Protein 2OKR (pdb70)

Foldseek 3Di:
DDADWDWDADPNRIDIGHPQWADWAFPAADPQFTWTWTQRNVVRATKIKTKGQQQQPDPQSLQLLLQVLLVQLQDDDQAAKHWQAKDDPDPDLVPDGMIITMTGQAAAFQVVVLVPDQDDLVLLLLLLLSVLLSLQQQCLLVHAQQFDDRRQWHAHPVSRIHGHDRDSPCVRCLLFALCVQVVQADDDSLRVLSSSLQRSVCSQPVDRQQPADHSVRSNVSLCQAQWADDPVLLVRGPDPVVSVVSVPDDTHHHDQQCVVRPPGDVLSSVLSNQSSHNRSVRRQHSVRSSVRPSNVVPRDPVPSDYGDHRDPVCVPDDDDSSVSSVSSVVSNVVRDGDD/DDDDDPVPDDDPVVVVVVVVVVVD/DADWDWDADDPGIDIGHPQWADWAFDAADQQFTWTWTQRNVQRATKIKTKGQCQQPDPQSLLLLLQVLLVQLQDDDQQAKHWQAKDDPDPDLVPDGMIITMTGPAAAFQVVDLVPDQDDLVLLLLLLLSVLLSLQQCVLLVHAQQDDDRRQWHAHPVSGIHGHDRPSPCVLQFALCVLVVQDDDDSLSVLSSSLQRSVCSQPVDRQQPADHSVRSNVSLCQAQWQDDPVQLVRRPDPVVSVVSVVDDTHHHDDQCVVRPPTDVQSSVLSNQSSHNRSVRRQHSVRSLVRPSNVVPRDPVPSDYGDHRDPVCVPDDDDSSVSSVSSVVSNVVRDGDDSPD/DDDDDLVPDDDDVSCVVVVVVVVD

Nearest PDB structures (foldseek):
  6tca-assembly3_E  TM=8.199E-01  e=8.650E-02  Homo sapiens
  6tca-assembly3_E  TM=7.832E-01  e=1.035E-01  Homo sapiens
  2okr-assembly2_D  TM=1.003E+00  e=6.730E-66  Homo sapiens
  5etf-assembly1_A  TM=9.874E-01  e=2.891E-59  Homo sapiens
  3p4k-assembly1_A  TM=9.868E-01  e=5.551E-59  Mus musculus

InterPro domains:
  IPR000719 Protein kinase domain [PF00069] (24-308)
  IPR000719 Protein kinase domain [PS50011] (24-308)
  IPR000719 Protein kinase domain [SM00220] (24-308)
  IPR003527 Mitogen-activated protein (MAP) kinase, conserved site [PS01351] (59-162)
  IPR008352 Mitogen-activated protein (MAP) kinase HOG-like [PR01773] (12-21)
  IPR008352 Mitogen-activated protein (MAP) kinase HOG-like [PR01773] (193-203)
  IPR008352 Mitogen-activated protein (MAP) kinase HOG-like [PR01773] (270-283)
  IPR008352 Mitogen-activated protein (MAP) kinase HOG-like [PR01773] (286-294)
  IPR008352 Mitogen-activated protein (MAP) kinase HOG-like [PR01773] (307-317)
  IPR011009 Protein kinase-like domain superfamily [SSF56112] (9-349)
  IPR017441 Protein kinase, ATP binding site [PS00107] (30-54)
  IPR038784 Mitogen-activated protein kinase 14 [cd07877] (6-350)
  IPR050117 Mitogen-activated protein (MAP) kinase [PTHR24055] (22-313)

Solvent-accessible surface area: 33271 Å² total; per-residue (Å²): 156,110,67,86,31,67,167,51,104,36,120,168,49,71,5,41,1,2,94,49,0,63,124,17,60,58,80,38,64,70,68,55,7,28,34,0,4,4,89,0,73,161,65,46,58,126,0,14,0,49,16,8,53,55,3,27,39,15,68,121,47,0,39,84,7,12,16,13,2,42,9,23,39,38,5,127,20,55,2,2,11,24,9,27,16,8,15,14,25,15,179,30,63,144,92,0,86,36,2,2,6,0,27,53,46,13,39,23,45,0,44,79,0,60,158,52,38,193,16,67,53,78,5,2,16,0,0,0,0,2,0,0,6,0,0,43,12,0,14,46,3,102,2,19,0,51,35,2,43,5,47,8,0,5,0,33,88,32,1,40,1,39,0,38,94,15,14,29,65,112,79,53,69,67,15,84,1,0,4,19,11,4,102,5,39,100,72,45,59,7,6,1,0,1,6,0,0,1,0,0,0,29,22,44,39,63,154,41,34,4,69,3,108,27,26,8,47,0,0,74,45,0,0,131,10,15,3,27,17,41,44,103,13,31,182,62,2,97,30,86,4,1,72,30,4,7,109,53,31,121,149,46,93,112,93,87,3,63,103,49,9,140,82,29,44,102,76,0,11,42,0,0,65,82,0,2,43,18,11,9,92,117,7,22,59,2,53,106,0,1,66,22,62,4,0,74,122,17,59,30,96,139,31,8,64,93,16,109,124,20,86,67,70,6,46,105,119,140,30,119,47,102,76,1,32,35,41,0,30,74,36,16,110,67,23,116,75,52,187,76,120,8,87,129,22,132,81,0,64,5,78,2,2,97,72,11,111,137,52,84,58,72,102,150,70,83,33,5,146,7,105,12,116,52,50,46,3,47,0,5,22,39,0,2,40,7,59,62,83,40,96,58,74,44,11,26,37,2,6,6,55,0,5,120,58,46,55,140,0,13,0,48,12,9,46,68,3,29,114,39,73,130,58,0,34,91,9,12,15,18,1,40,5,13,43,36,6,147,21,55,1,3,14,24,13,27,15,8,15,15,23,16,176,34,61,142,103,1,86,37,1,2,6,0,25,59,58,13,45,23,42,0,46,75,0,62,153,62,39,195,17,64,52,74,4,2,20,0,0,0,0,3,0,0,6,0,0,45,12,0,15,46,4,100,4,18,0,46,41,2,71,5,40,9,0,7,0,30,71,25,0,35,1,42,0,26,90,14,12,27,68,118,116,105,26,95,0,0,3,12,9,61,98,4,33,89,85,46,59,8,5,1,0,0,6,0,0,1,0,0,0,29,22,46,38,66,150,40,33,4,69,5,105,73,77,69,49,0,0,108,46,0,1,142,10,13,3,24,15,45,46,101,7,35,186,64,1,93,46,111,86,21,82,70,76,6,114,80,37,116,161,45,110,113,87,87,0,57,103,45,8,138,82,28,43,106,79,0,12,48,0,0,53,87,0,2,44,16,12,6,93,112,8,24,57,2,50,104,0,1,67,23,60,5,0,75,132,17,50,16,96,140,28,10,61,92,14,109,124,22,89,59,69,6,46,106,118,142,31,118,45,102,76,1,36,34,40,0,30,79,38,14,112,69,31,114,70,67,117,68,110,113,89,114,6,25,122,22,134,41,1,70,6,75,2,2,79,67,10,100,128,89,70,89,82,130

Secondary structure (DSSP, 8-state):
-PPPEEEEEETTEEEEEETTEEEEEEEE--SS-EEEEEEETTTTEEEEEEEESSTTSSHHHHHHHHHHHHHHHH--BTTB----EEE-S-SSTTT---EEEEEE--SEEHHHHHTT----HHHHHHHHHHHHHHHHHHHHTT------SGGGEEE-TT--EEE--------GGGGS-HHHHTT-SSPPTHHHHHHHHHHHHHHHHSS-S---SSHHHHHHHHHHHH----HHHHHH---HHHHHHHHTSPP-PPPPHHHHSTTS-HHHHHHHHHHS-SSGGGSPPHHHHHTSGGGTTT--TTS-PPPPP---GGGG----HHHHHHHHHHHHHH-----/--PPPTTT---HHHHHHHHHTT--/-PPEEEEE-SS-EEEEETTEEEEEEEE--SS-EEEEEEETTTTEEEEEEEES-TTSSHHHHHHHHHHHHHHHH---TTB---SEEE-S-SSTTT---EEEEEE--SEEHHHHHHT----HHHHHHHHHHHHHHHHHHHHTT-------GGGEEE-TT--EEE--------TTS-HHHHTT-SPPPTTHHHHHHHHHHHHHHHSS-S---SSHHHHHHHHHHHH----HHHHHH---HHHHHHHHHSPP-PPP-HHHHSTTS-HHHHHHHHHHS-SSGGGSPPHHHHHTSGGGTTT--TTS---PPP---GGGG----HHHHHHHHHHHHHT--PPP---/--PPPTTT---HHHHHHHHHHS--

Radius of gyration: 31.52 Å; 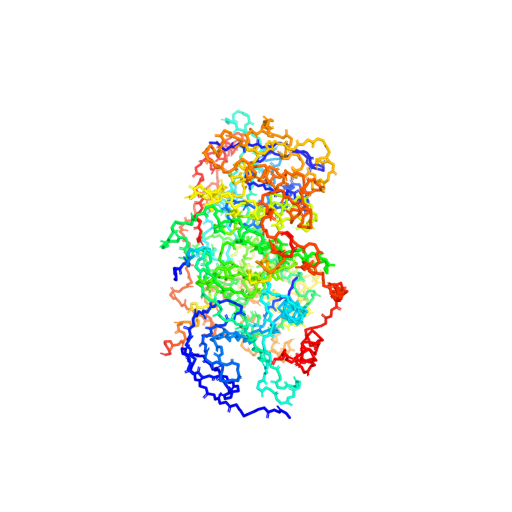Cα contacts (8 Å, |Δi|>4): 1197; chains: 4; bounding box: 97×70×47 Å

Structure (mmCIF, N/CA/C/O backbone):
data_2OKR
#
_entry.id   2OKR
#
_cell.length_a   81.550
_cell.length_b   81.550
_cell.length_c   121.360
_cell.angle_alpha   90.00
_cell.angle_beta   90.00
_cell.angle_gamma   120.00
#
_symmetry.space_group_name_H-M   'P 31'
#
loop_
_entity.id
_entity.type
_entity.pdbx_description
1 polymer 'Mitogen-activated protein kinase 14'
2 polymer 'MAP kinase-activated protein kinase 2'
3 water water
#
loop_
_atom_site.group_PDB
_atom_site.id
_atom_site.type_symbol
_atom_site.label_atom_id
_atom_site.label_alt_id
_atom_site.label_comp_id
_atom_site.label_asym_id
_atom_site.label_entity_id
_atom_site.label_seq_id
_atom_site.pdbx_PDB_ins_code
_atom_site.Cartn_x
_atom_site.Cartn_y
_atom_site.Cartn_z
_atom_site.occupancy
_atom_site.B_iso_or_equiv
_atom_site.auth_seq_id
_atom_site.auth_comp_id
_atom_site.auth_asym_id
_atom_site.auth_atom_id
_atom_site.pdbx_PDB_model_num
ATOM 1 N N . GLU A 1 10 ? 22.134 -5.508 17.541 1.00 35.83 4 GLU A N 1
ATOM 2 C CA . GLU A 1 10 ? 21.702 -4.528 16.551 1.00 35.06 4 GLU A CA 1
ATOM 3 C C . GLU A 1 10 ? 22.308 -4.762 15.167 1.00 35.57 4 GLU A C 1
ATOM 4 O O . GLU A 1 10 ? 22.068 -3.968 14.254 1.00 34.58 4 GLU A O 1
ATOM 6 N N . ARG A 1 11 ? 23.080 -5.839 15.005 1.00 29.51 5 ARG A N 1
ATOM 7 C CA . ARG A 1 11 ? 23.662 -6.172 13.699 1.00 27.29 5 ARG A CA 1
ATOM 8 C C . ARG A 1 11 ? 22.539 -6.578 12.753 1.00 27.02 5 ARG A C 1
ATOM 9 O O . ARG A 1 11 ? 21.778 -7.482 13.057 1.00 27.05 5 ARG A O 1
ATOM 17 N N . PRO A 1 12 ? 22.415 -5.869 11.637 1.00 20.43 6 PRO A N 1
ATOM 18 C CA . PRO A 1 12 ? 21.391 -6.176 10.640 1.00 19.06 6 PRO A CA 1
ATOM 19 C C . PRO A 1 12 ? 21.811 -7.406 9.848 1.00 16.85 6 PRO A C 1
ATOM 20 O O . PRO A 1 12 ? 22.935 -7.902 10.007 1.00 15.06 6 PRO A O 1
ATOM 24 N N . THR A 1 13 ? 20.903 -7.899 9.007 1.00 10.31 7 THR A N 1
ATOM 25 C CA . THR A 1 13 ? 21.183 -9.043 8.159 1.00 9.40 7 THR A CA 1
ATOM 26 C C . THR A 1 13 ? 21.924 -8.512 6.931 1.00 12.30 7 THR A C 1
ATOM 27 O O . THR A 1 13 ? 21.516 -7.520 6.319 1.00 9.71 7 THR A O 1
ATOM 31 N N . PHE A 1 14 ? 23.017 -9.177 6.587 1.00 9.67 8 PHE A N 1
ATOM 32 C CA . PHE A 1 14 ? 23.829 -8.804 5.441 1.00 9.41 8 PHE A CA 1
ATOM 33 C C . PHE A 1 14 ? 23.589 -9.749 4.280 1.00 16.19 8 PHE A C 1
ATOM 34 O O . PHE A 1 14 ? 23.239 -10.909 4.449 1.00 16.92 8 PHE A O 1
ATOM 42 N N . TYR A 1 15 ? 23.809 -9.248 3.081 1.00 13.13 9 TYR A N 1
ATOM 43 C CA . TYR A 1 15 ? 23.725 -10.094 1.923 1.00 12.40 9 TYR A CA 1
ATOM 44 C C . TYR A 1 15 ? 24.926 -9.722 1.108 1.00 19.31 9 TYR A C 1
ATOM 45 O O . TYR A 1 15 ? 25.453 -8.607 1.200 1.00 19.03 9 TYR A O 1
ATOM 54 N N . ARG A 1 16 ? 25.437 -10.697 0.391 1.00 18.44 10 ARG A N 1
ATOM 55 C CA . ARG A 1 16 ? 26.660 -10.494 -0.336 1.00 20.17 10 ARG A CA 1
ATOM 56 C C . ARG A 1 16 ? 26.462 -10.761 -1.808 1.00 26.39 10 ARG A C 1
ATOM 57 O O . ARG A 1 16 ? 25.655 -11.599 -2.203 1.00 27.10 10 ARG A O 1
ATOM 65 N N . GLN A 1 17 ? 27.161 -9.987 -2.623 1.00 23.26 11 GLN A N 1
ATOM 66 C CA . GLN A 1 17 ? 27.071 -10.108 -4.057 1.00 23.64 11 GLN A CA 1
ATOM 67 C C . GLN A 1 17 ? 28.333 -9.536 -4.666 1.00 31.01 11 GLN A C 1
ATOM 68 O O . GLN A 1 17 ? 28.924 -8.590 -4.152 1.00 30.45 11 GLN A O 1
ATOM 74 N N . GLU A 1 18 ? 28.751 -10.110 -5.780 1.00 30.70 12 GLU A N 1
ATOM 75 C CA . GLU A 1 18 ? 29.913 -9.605 -6.469 1.00 31.73 12 GLU A CA 1
ATOM 76 C C . GLU A 1 18 ? 29.411 -8.763 -7.614 1.00 38.98 12 GLU A C 1
ATOM 77 O O . GLU A 1 18 ? 28.683 -9.249 -8.481 1.00 39.60 12 GLU A O 1
ATOM 83 N N . LEU A 1 19 ? 29.758 -7.486 -7.589 1.00 37.36 13 LEU A N 1
ATOM 84 C CA . LEU A 1 19 ? 29.347 -6.579 -8.644 1.00 38.32 13 LEU A CA 1
ATOM 85 C C . LEU A 1 19 ? 30.624 -6.112 -9.298 1.00 44.12 13 LEU A C 1
ATOM 86 O O . LEU A 1 19 ? 31.532 -5.637 -8.615 1.00 43.31 13 LEU A O 1
ATOM 91 N N . ASN A 1 20 ? 30.706 -6.294 -10.613 1.00 42.51 14 ASN A N 1
ATOM 92 C CA . ASN A 1 20 ? 31.893 -5.923 -11.376 1.00 42.55 14 ASN A CA 1
ATOM 93 C C . ASN A 1 20 ? 33.210 -6.429 -10.758 1.00 45.63 14 ASN A C 1
ATOM 94 O O . ASN A 1 20 ? 34.107 -5.647 -10.429 1.00 45.11 14 ASN A O 1
ATOM 99 N N . LYS A 1 21 ? 33.312 -7.745 -10.601 1.00 42.04 15 LYS A N 1
ATOM 100 C CA . LYS A 1 21 ? 34.513 -8.373 -10.052 1.00 41.47 15 LYS A CA 1
ATOM 101 C C . LYS A 1 21 ? 34.916 -7.924 -8.632 1.00 42.83 15 LYS A C 1
ATOM 102 O O . LYS A 1 21 ? 36.066 -8.098 -8.216 1.00 40.87 15 LYS A O 1
ATOM 108 N N . THR A 1 22 ? 33.961 -7.371 -7.886 1.00 38.77 16 THR A N 1
ATOM 109 C CA . THR A 1 22 ? 34.217 -6.911 -6.515 1.00 37.46 16 THR A CA 1
ATOM 110 C C . THR A 1 22 ? 33.076 -7.214 -5.535 1.00 35.73 16 THR A C 1
ATOM 111 O O . THR A 1 22 ? 31.908 -6.980 -5.837 1.00 34.41 16 THR A O 1
ATOM 115 N N . ILE A 1 23 ? 33.434 -7.768 -4.377 1.00 29.55 17 ILE A N 1
ATOM 116 C CA . ILE A 1 23 ? 32.469 -8.179 -3.357 1.00 28.41 17 ILE A CA 1
ATOM 117 C C . ILE A 1 23 ? 31.895 -7.073 -2.464 1.00 27.23 17 ILE A C 1
ATOM 118 O O . ILE A 1 23 ? 32.621 -6.392 -1.756 1.00 26.43 17 ILE A O 1
ATOM 123 N N . TRP A 1 24 ? 30.577 -6.954 -2.470 1.00 20.76 18 TRP A N 1
ATOM 124 C CA . TRP A 1 24 ? 29.863 -6.003 -1.625 1.00 18.73 18 TRP A CA 1
ATOM 125 C C . TRP A 1 24 ? 29.079 -6.837 -0.646 1.00 13.43 18 TRP A C 1
ATOM 126 O O . TRP A 1 24 ? 28.351 -7.733 -1.063 1.00 11.01 18 TRP A O 1
ATOM 137 N N . GLU A 1 25 ? 29.266 -6.577 0.645 1.00 5.78 19 GLU A N 1
ATOM 138 C CA . GLU A 1 25 ? 28.497 -7.238 1.681 1.00 4.33 19 GLU A CA 1
ATOM 139 C C . GLU A 1 25 ? 27.847 -6.130 2.486 1.00 8.39 19 GLU A C 1
ATOM 140 O O . GLU A 1 25 ? 28.502 -5.443 3.276 1.00 7.98 19 GLU A O 1
ATOM 146 N N . VAL A 1 26 ? 26.565 -5.906 2.218 1.00 4.66 20 VAL A N 1
ATOM 147 C CA . VAL A 1 26 ? 25.849 -4.814 2.844 1.00 3.78 20 VAL A CA 1
ATOM 148 C C . VAL A 1 26 ? 24.559 -5.245 3.536 1.00 7.21 20 VAL A C 1
ATOM 149 O O . VAL A 1 26 ? 24.044 -6.321 3.280 1.00 7.15 20 VAL A O 1
ATOM 153 N N . PRO A 1 27 ? 24.034 -4.394 4.409 1.00 4.44 21 PRO A N 1
ATOM 154 C CA . PRO A 1 27 ? 22.766 -4.687 5.072 1.00 3.07 21 PRO A CA 1
ATOM 155 C C . PRO A 1 27 ? 21.676 -4.779 4.009 1.00 7.07 21 PRO A C 1
ATOM 156 O O . PRO A 1 27 ? 21.723 -4.099 2.986 1.00 3.70 21 PRO A O 1
ATOM 160 N N . GLU A 1 28 ? 20.691 -5.630 4.259 1.00 4.08 22 GLU A N 1
ATOM 161 C CA . GLU A 1 28 ? 19.611 -5.821 3.309 1.00 3.58 22 GLU A CA 1
ATOM 162 C C . GLU A 1 28 ? 18.789 -4.549 3.041 1.00 6.82 22 GLU A C 1
ATOM 163 O O . GLU A 1 28 ? 18.108 -4.451 2.027 1.00 4.77 22 GLU A O 1
ATOM 169 N N . ARG A 1 29 ? 18.891 -3.558 3.922 1.00 6.49 23 ARG A N 1
ATOM 170 C CA . ARG A 1 29 ? 18.189 -2.298 3.687 1.00 6.87 23 ARG A CA 1
ATOM 171 C C . ARG A 1 29 ? 18.607 -1.628 2.384 1.00 9.20 23 ARG A C 1
ATOM 172 O O . ARG A 1 29 ? 17.831 -0.884 1.808 1.00 9.19 23 ARG A O 1
ATOM 180 N N . TYR A 1 30 ? 19.813 -1.929 1.902 1.00 6.41 24 TYR A N 1
ATOM 181 C CA . TYR A 1 30 ? 20.343 -1.346 0.662 1.00 5.56 24 TYR A CA 1
ATOM 182 C C . TYR A 1 30 ? 20.099 -2.262 -0.507 1.00 7.81 24 TYR A C 1
ATOM 183 O O . TYR A 1 30 ? 20.648 -3.356 -0.581 1.00 6.33 24 TYR A O 1
ATOM 192 N N . GLN A 1 31 ? 19.282 -1.789 -1.434 1.00 4.68 25 GLN A N 1
ATOM 193 C CA . GLN A 1 31 ? 18.822 -2.590 -2.547 1.00 4.15 25 GLN A CA 1
ATOM 194 C C . GLN A 1 31 ? 19.149 -2.000 -3.928 1.00 11.99 25 GLN A C 1
ATOM 195 O O . GLN A 1 31 ? 19.291 -0.775 -4.099 1.00 10.72 25 GLN A O 1
ATOM 201 N N . ASN A 1 32 ? 19.246 -2.888 -4.920 1.00 10.70 26 ASN A N 1
ATOM 202 C CA . ASN A 1 32 ? 19.514 -2.496 -6.302 1.00 9.98 26 ASN A CA 1
ATOM 203 C C . ASN A 1 32 ? 20.795 -1.689 -6.443 1.00 15.50 26 ASN A C 1
ATOM 204 O O . ASN A 1 32 ? 20.794 -0.556 -6.934 1.00 14.58 26 ASN A O 1
ATOM 209 N N . LEU A 1 33 ? 21.906 -2.315 -6.061 1.00 13.14 27 LEU A N 1
ATOM 210 C CA . LEU A 1 33 ? 23.210 -1.687 -6.137 1.00 12.16 27 LEU A CA 1
ATOM 211 C C . LEU A 1 33 ? 23.665 -1.583 -7.559 1.00 19.19 27 LEU A C 1
ATOM 212 O O . LEU A 1 33 ? 23.659 -2.566 -8.293 1.00 19.86 27 LEU A O 1
ATOM 217 N N . SER A 1 34 ? 24.098 -0.384 -7.928 1.00 15.61 28 SER A N 1
ATOM 218 C CA . SER A 1 34 ? 24.560 -0.128 -9.275 1.00 16.87 28 SER A CA 1
ATOM 219 C C . SER A 1 34 ? 25.919 0.551 -9.216 1.00 20.15 28 SER A C 1
ATOM 220 O O . SER A 1 34 ? 26.048 1.665 -8.699 1.00 17.03 28 SER A O 1
ATOM 223 N N . PRO A 1 35 ? 26.940 -0.144 -9.707 1.00 20.43 29 PRO A N 1
ATOM 224 C CA . PRO A 1 35 ? 28.293 0.399 -9.722 1.00 21.12 29 PRO A CA 1
ATOM 225 C C . PRO A 1 35 ? 28.238 1.750 -10.406 1.00 29.98 29 PRO A C 1
ATOM 226 O O . PRO A 1 35 ? 27.854 1.861 -11.563 1.00 28.63 29 PRO A O 1
ATOM 230 N N . VAL A 1 36 ? 28.547 2.796 -9.657 1.00 31.58 30 VAL A N 1
ATOM 231 C CA . VAL A 1 36 ? 28.446 4.138 -10.190 1.00 32.66 30 VAL A CA 1
ATOM 232 C C . VAL A 1 36 ? 29.821 4.759 -10.326 1.00 41.01 30 VAL A C 1
ATOM 233 O O . VAL A 1 36 ? 29.964 5.919 -10.690 1.00 41.35 30 VAL A O 1
ATOM 237 N N . GLY A 1 37 ? 30.844 3.951 -10.101 1.00 40.61 31 GLY A N 1
ATOM 238 C CA . GLY A 1 37 ? 32.199 4.443 -10.232 1.00 41.63 31 GLY A CA 1
ATOM 239 C C . GLY A 1 37 ? 33.173 3.706 -9.336 1.00 48.70 31 GLY A C 1
ATOM 240 O O . GLY A 1 37 ? 32.800 3.062 -8.357 1.00 48.15 31 GLY A O 1
ATOM 241 N N . SER A 1 38 ? 34.435 3.779 -9.717 1.00 47.83 32 SER A N 1
ATOM 242 C CA . SER A 1 38 ? 35.500 3.168 -8.957 1.00 48.62 32 SER A CA 1
ATOM 243 C C . SER A 1 38 ? 36.422 4.338 -8.720 1.00 54.64 32 SER A C 1
ATOM 244 O O . SER A 1 38 ? 36.080 5.483 -9.038 1.00 55.43 32 SER A O 1
ATOM 245 N N . GLY A 1 39 ? 37.590 4.058 -8.172 1.00 51.15 33 GLY A N 1
ATOM 246 C CA . GLY A 1 39 ? 38.558 5.102 -7.910 1.00 51.42 33 GLY A CA 1
ATOM 247 C C . GLY A 1 39 ? 39.851 4.433 -7.494 1.00 56.37 33 GLY A C 1
ATOM 248 O O . GLY A 1 39 ? 40.203 3.363 -8.001 1.00 56.79 33 GLY A O 1
ATOM 249 N N . ALA A 1 40 ? 40.552 5.068 -6.563 1.00 52.21 34 ALA A N 1
ATOM 250 C CA . ALA A 1 40 ? 41.797 4.537 -6.024 1.00 51.48 34 ALA A CA 1
ATOM 251 C C . ALA A 1 40 ? 41.631 4.613 -4.516 1.00 53.81 34 ALA A C 1
ATOM 252 O O . ALA A 1 40 ? 42.497 4.190 -3.748 1.00 54.07 34 ALA A O 1
ATOM 253 N N . TYR A 1 41 ? 40.495 5.174 -4.108 1.00 47.64 35 TYR A N 1
ATOM 254 C CA . TYR A 1 41 ? 40.162 5.326 -2.697 1.00 45.82 35 TYR A CA 1
ATOM 255 C C . TYR A 1 41 ? 38.953 4.481 -2.315 1.00 45.10 35 TYR A C 1
ATOM 256 O O . TYR A 1 41 ? 38.566 4.441 -1.150 1.00 45.35 35 TYR A O 1
ATOM 258 N N . GLY A 1 42 ? 38.340 3.827 -3.293 1.00 37.81 36 GLY A N 1
ATOM 259 C CA . GLY A 1 42 ? 37.191 2.983 -3.014 1.00 36.03 36 GLY A CA 1
ATOM 260 C C . GLY A 1 42 ? 36.169 3.023 -4.137 1.00 35.61 36 GLY A C 1
ATOM 261 O O . GLY A 1 42 ? 36.082 4.010 -4.867 1.00 35.87 36 GLY A O 1
ATOM 262 N N . SER A 1 43 ? 35.416 1.932 -4.267 1.00 27.08 37 SER A N 1
ATOM 263 C CA . SER A 1 43 ? 34.375 1.812 -5.275 1.00 24.48 37 SER A CA 1
ATOM 264 C C . SER A 1 43 ? 33.092 2.400 -4.727 1.00 21.52 37 SER A C 1
ATOM 265 O O . SER A 1 43 ? 32.851 2.340 -3.533 1.00 19.49 37 SER A O 1
ATOM 268 N N . VAL A 1 44 ? 32.247 2.903 -5.621 1.00 15.85 38 VAL A N 1
ATOM 269 C CA . VAL A 1 44 ? 30.971 3.480 -5.251 1.00 14.53 38 VAL A CA 1
ATOM 270 C C . VAL A 1 44 ? 29.838 2.874 -6.078 1.00 16.76 38 VAL A C 1
ATOM 271 O O . VAL A 1 44 ? 30.000 2.620 -7.258 1.00 14.39 38 VAL A O 1
ATOM 275 N N . CYS A 1 45 ? 28.703 2.635 -5.418 1.00 13.83 39 CYS A N 1
ATOM 276 C CA . CYS A 1 45 ? 27.513 2.077 -6.024 1.00 13.58 39 CYS A CA 1
ATOM 277 C C . CYS A 1 45 ? 26.374 2.980 -5.627 1.00 15.64 39 CYS A C 1
ATOM 278 O O . CYS A 1 45 ? 26.334 3.459 -4.515 1.00 15.55 39 CYS A O 1
ATOM 281 N N . ALA A 1 46 ? 25.408 3.160 -6.513 1.00 12.21 40 ALA A N 1
ATOM 282 C CA . ALA A 1 46 ? 24.214 3.906 -6.152 1.00 11.09 40 ALA A CA 1
ATOM 283 C C . ALA A 1 46 ? 23.260 2.810 -5.666 1.00 12.67 40 ALA A C 1
ATOM 284 O O . ALA A 1 46 ? 23.325 1.679 -6.143 1.00 11.30 40 ALA A O 1
ATOM 286 N N . ALA A 1 47 ? 22.377 3.125 -4.726 1.00 10.40 41 ALA A N 1
ATOM 287 C CA . ALA A 1 47 ? 21.444 2.109 -4.253 1.00 10.12 41 ALA A CA 1
ATOM 288 C C . ALA A 1 47 ? 20.201 2.743 -3.696 1.00 12.68 41 ALA A C 1
ATOM 289 O O . ALA A 1 47 ? 20.162 3.949 -3.465 1.00 11.58 41 ALA A O 1
ATOM 291 N N . PHE A 1 48 ? 19.185 1.922 -3.462 1.00 9.42 42 PHE A N 1
ATOM 292 C CA . PHE A 1 48 ? 17.963 2.420 -2.876 1.00 9.54 42 PHE A CA 1
ATOM 293 C C . PHE A 1 48 ? 18.003 2.042 -1.402 1.00 13.75 42 PHE A C 1
ATOM 294 O O . PHE A 1 48 ? 18.226 0.881 -1.041 1.00 13.48 42 PHE A O 1
ATOM 302 N N . ASP A 1 49 ? 17.838 3.035 -0.544 1.00 9.42 43 ASP A N 1
ATOM 303 C CA . ASP A 1 49 ? 17.849 2.775 0.876 1.00 7.90 43 ASP A CA 1
ATOM 304 C C . ASP A 1 49 ? 16.421 2.642 1.337 1.00 10.22 43 ASP A C 1
ATOM 305 O O . ASP A 1 49 ? 15.738 3.640 1.549 1.00 9.72 43 ASP A O 1
ATOM 310 N N . THR A 1 50 ? 15.962 1.401 1.468 1.00 6.93 44 THR A N 1
ATOM 311 C CA . THR A 1 50 ? 14.592 1.122 1.906 1.00 6.23 44 THR A CA 1
ATOM 312 C C . THR A 1 50 ? 14.238 1.705 3.258 1.00 8.98 44 THR A C 1
ATOM 313 O O . THR A 1 50 ? 13.076 1.873 3.553 1.00 7.44 44 THR A O 1
ATOM 317 N N . LYS A 1 51 ? 15.225 1.979 4.113 1.00 7.69 45 LYS A N 1
ATOM 318 C CA . LYS A 1 51 ? 14.918 2.541 5.433 1.00 8.09 45 LYS A CA 1
ATOM 319 C C . LYS A 1 51 ? 14.475 4.019 5.385 1.00 13.40 45 LYS A C 1
ATOM 320 O O . LYS A 1 51 ? 13.520 4.421 6.054 1.00 12.79 45 LYS A O 1
ATOM 326 N N . THR A 1 52 ? 15.168 4.818 4.582 1.00 12.23 46 THR A N 1
ATOM 327 C CA . THR A 1 52 ? 14.875 6.251 4.462 1.00 11.99 46 THR A CA 1
ATOM 328 C C . THR A 1 52 ? 14.082 6.565 3.196 1.00 16.14 46 THR A C 1
ATOM 329 O O . THR A 1 52 ? 13.526 7.661 3.049 1.00 15.62 46 THR A O 1
ATOM 333 N N . GLY A 1 53 ? 14.051 5.599 2.280 1.00 13.25 47 GLY A N 1
ATOM 334 C CA . GLY A 1 53 ? 13.387 5.774 0.993 1.00 13.89 47 GLY A CA 1
ATOM 335 C C . GLY A 1 53 ? 14.243 6.643 0.070 1.00 20.65 47 GLY A C 1
ATOM 336 O O . GLY A 1 53 ? 13.762 7.155 -0.937 1.00 20.91 47 GLY A O 1
ATOM 337 N N . LEU A 1 54 ? 15.528 6.794 0.398 1.00 20.00 48 LEU A N 1
ATOM 338 C CA . LEU A 1 54 ? 16.411 7.663 -0.371 1.00 20.00 48 LEU A CA 1
ATOM 339 C C . LEU A 1 54 ? 17.234 6.865 -1.376 1.00 20.00 48 LEU A C 1
ATOM 340 O O . LEU A 1 54 ? 17.516 5.710 -1.195 1.00 18.24 48 LEU A O 1
ATOM 345 N N . ARG A 1 55 ? 17.715 7.609 -2.405 1.00 14.95 49 ARG A N 1
ATOM 346 C CA . ARG A 1 55 ? 18.702 7.059 -3.316 1.00 14.55 49 ARG A CA 1
ATOM 347 C C . ARG A 1 55 ? 20.004 7.445 -2.575 1.00 15.83 49 ARG A C 1
ATOM 348 O O . ARG A 1 55 ? 20.092 8.525 -1.989 1.00 14.39 49 ARG A O 1
ATOM 356 N N . VAL A 1 56 ? 20.966 6.530 -2.512 1.00 10.97 50 VAL A N 1
ATOM 357 C CA . VAL A 1 56 ? 22.170 6.734 -1.705 1.00 9.16 50 VAL A CA 1
ATOM 358 C C . VAL A 1 56 ? 23.423 6.295 -2.435 1.00 11.48 50 VAL A C 1
ATOM 359 O O . VAL A 1 56 ? 23.363 5.540 -3.422 1.00 10.45 50 VAL A O 1
ATOM 363 N N . ALA A 1 57 ? 24.566 6.749 -1.930 1.00 6.18 51 ALA A N 1
ATOM 364 C CA . ALA A 1 57 ? 25.841 6.348 -2.504 1.00 5.56 51 ALA A CA 1
ATOM 365 C C . ALA A 1 57 ? 26.486 5.479 -1.431 1.00 9.77 51 ALA A C 1
ATOM 366 O O . ALA A 1 57 ? 26.695 5.928 -0.315 1.00 8.07 51 ALA A O 1
ATOM 368 N N . VAL A 1 58 ? 26.802 4.238 -1.777 1.00 7.00 52 VAL A N 1
ATOM 369 C CA . VAL A 1 58 ? 27.454 3.345 -0.831 1.00 5.18 52 VAL A CA 1
ATOM 370 C C . VAL A 1 58 ? 28.874 3.258 -1.314 1.00 9.83 52 VAL A C 1
ATOM 371 O O . VAL A 1 58 ? 29.130 2.810 -2.440 1.00 9.22 52 VAL A O 1
ATOM 375 N N . LYS A 1 59 ? 29.778 3.769 -0.482 1.00 6.09 53 LYS A N 1
ATOM 376 C CA . LYS A 1 59 ? 31.195 3.796 -0.782 1.00 5.79 53 LYS A CA 1
ATOM 377 C C . LYS A 1 59 ? 31.959 2.737 0.007 1.00 10.20 53 LYS A C 1
ATOM 378 O O . LYS A 1 59 ? 32.006 2.777 1.238 1.00 10.26 53 LYS A O 1
ATOM 384 N N . LYS A 1 60 ? 32.615 1.833 -0.707 1.00 4.84 54 LYS A N 1
ATOM 385 C CA . LYS A 1 60 ? 33.367 0.794 -0.047 1.00 4.92 54 LYS A CA 1
ATOM 386 C C . LYS A 1 60 ? 34.850 1.131 -0.039 1.00 12.55 54 LYS A C 1
ATOM 387 O O . LYS A 1 60 ? 35.446 1.314 -1.095 1.00 11.10 54 LYS A O 1
ATOM 393 N N . LEU A 1 61 ? 35.448 1.192 1.150 1.00 13.24 55 LEU A N 1
ATOM 394 C CA . LEU A 1 61 ? 36.898 1.362 1.266 1.00 13.89 55 LEU A CA 1
ATOM 395 C C . LEU A 1 61 ? 37.434 -0.070 1.466 1.00 16.89 55 LEU A C 1
ATOM 396 O O . LEU A 1 61 ? 37.119 -0.728 2.465 1.00 15.33 55 LEU A O 1
ATOM 401 N N . SER A 1 62 ? 38.157 -0.588 0.483 1.00 17.48 56 SER A N 1
ATOM 402 C CA . SER A 1 62 ? 38.656 -1.973 0.534 1.00 19.81 56 SER A CA 1
ATOM 403 C C . SER A 1 62 ? 40.066 -2.092 1.135 1.00 27.15 56 SER A C 1
ATOM 404 O O . SE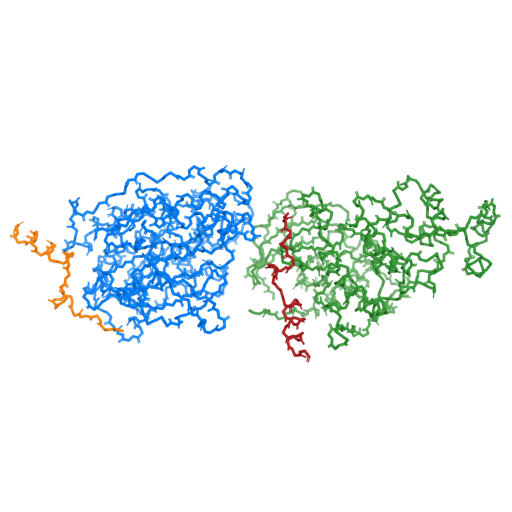R A 1 62 ? 40.437 -3.118 1.735 1.00 26.89 56 SER A O 1
ATOM 407 N N . ARG A 1 63 ? 40.833 -1.025 0.924 1.00 23.11 57 ARG A N 1
ATOM 408 C CA . ARG A 1 63 ? 42.239 -0.880 1.291 1.00 23.11 57 ARG A CA 1
ATOM 409 C C . ARG A 1 63 ? 42.507 0.081 2.461 1.00 23.84 57 ARG A C 1
ATOM 410 O O . ARG A 1 63 ? 43.541 0.768 2.469 1.00 23.68 57 ARG A O 1
ATOM 418 N N . PRO A 1 64 ? 41.549 0.233 3.368 1.00 16.40 58 PRO A N 1
ATOM 419 C CA . PRO A 1 64 ? 41.648 1.276 4.371 1.00 15.30 58 PRO A CA 1
ATOM 420 C C . PRO A 1 64 ? 42.934 1.410 5.192 1.00 19.16 58 PRO A C 1
ATOM 421 O O . PRO A 1 64 ? 43.360 2.528 5.499 1.00 18.51 58 PRO A O 1
ATOM 425 N N . PHE A 1 65 ? 43.561 0.282 5.521 1.00 14.45 59 PHE A N 1
ATOM 426 C CA . PHE A 1 65 ? 44.716 0.277 6.404 1.00 13.31 59 PHE A CA 1
ATOM 427 C C . PHE A 1 65 ? 46.025 -0.284 5.821 1.00 21.70 59 PHE A C 1
ATOM 428 O O . PHE A 1 65 ? 46.778 -0.963 6.515 1.00 22.24 59 PHE A O 1
ATOM 436 N N . GLN A 1 66 ? 46.315 0.035 4.558 1.00 19.80 60 GLN A N 1
ATOM 437 C CA . GLN A 1 66 ? 47.548 -0.439 3.926 1.00 18.79 60 GLN A CA 1
ATOM 438 C C . GLN A 1 66 ? 48.777 0.386 4.348 1.00 21.46 60 GLN A C 1
ATOM 439 O O . GLN A 1 66 ? 49.915 -0.038 4.161 1.00 20.07 60 GLN A O 1
ATOM 445 N N . SER A 1 67 ? 48.543 1.558 4.928 1.00 16.90 61 SER A N 1
ATOM 446 C CA . SER A 1 67 ? 49.640 2.399 5.412 1.00 16.63 61 SER A CA 1
ATOM 447 C C . SER A 1 67 ? 49.150 3.325 6.524 1.00 23.27 61 SER A C 1
ATOM 448 O O . SER A 1 67 ? 47.946 3.435 6.781 1.00 21.67 61 SER A O 1
ATOM 451 N N . ILE A 1 68 ? 50.094 4.001 7.170 1.00 21.87 62 ILE A N 1
ATOM 452 C CA . ILE A 1 68 ? 49.772 4.928 8.247 1.00 22.26 62 ILE A CA 1
ATOM 453 C C . ILE A 1 68 ? 49.007 6.092 7.653 1.00 26.85 62 ILE A C 1
ATOM 454 O O . ILE A 1 68 ? 48.060 6.599 8.254 1.00 26.00 62 ILE A O 1
ATOM 459 N N . ILE A 1 69 ? 49.396 6.459 6.440 1.00 24.09 63 ILE A N 1
ATOM 460 C CA . ILE A 1 69 ? 48.751 7.526 5.704 1.00 24.69 63 ILE A CA 1
ATOM 461 C C . ILE A 1 69 ? 47.308 7.163 5.368 1.00 26.57 63 ILE A C 1
ATOM 462 O O . ILE A 1 69 ? 46.412 8.001 5.493 1.00 24.84 63 ILE A O 1
ATOM 467 N N . HIS A 1 70 ? 47.101 5.924 4.922 1.00 22.55 64 HIS A N 1
ATOM 468 C CA . HIS A 1 70 ? 45.772 5.425 4.575 1.00 21.74 64 HIS A CA 1
ATOM 469 C C . HIS A 1 70 ? 44.910 5.308 5.837 1.00 18.03 64 HIS A C 1
ATOM 470 O O . HIS A 1 70 ? 43.791 5.800 5.886 1.00 15.82 64 HIS A O 1
ATOM 477 N N . ALA A 1 71 ? 45.417 4.582 6.823 1.00 10.97 65 ALA A N 1
ATOM 478 C CA . ALA A 1 71 ? 44.696 4.358 8.069 1.00 10.70 65 ALA A CA 1
ATOM 479 C C . ALA A 1 71 ? 44.238 5.691 8.694 1.00 12.65 65 ALA A C 1
ATOM 480 O O . ALA A 1 71 ? 43.090 5.832 9.126 1.00 11.04 65 ALA A O 1
ATOM 482 N N . LYS A 1 72 ? 45.152 6.656 8.726 1.00 6.83 66 LYS A N 1
ATOM 483 C CA . LYS A 1 72 ? 44.872 7.943 9.320 1.00 6.30 66 LYS A CA 1
ATOM 484 C C . LYS A 1 72 ? 43.843 8.717 8.514 1.00 12.24 66 LYS A C 1
ATOM 485 O O . LYS A 1 72 ? 42.964 9.348 9.098 1.00 10.93 66 LYS A O 1
ATOM 491 N N . ARG A 1 73 ? 43.972 8.696 7.183 1.00 10.74 67 ARG A N 1
ATOM 492 C CA . ARG A 1 73 ? 43.017 9.376 6.301 1.00 11.88 67 ARG A CA 1
ATOM 493 C C . ARG A 1 73 ? 41.608 8.776 6.366 1.00 12.32 67 ARG A C 1
ATOM 494 O O . ARG A 1 73 ? 40.616 9.499 6.234 1.00 11.17 67 ARG A O 1
ATOM 502 N N . THR A 1 74 ? 41.537 7.459 6.566 1.00 7.56 68 THR A N 1
ATOM 503 C CA . THR A 1 74 ? 40.276 6.712 6.745 1.00 6.18 68 THR A CA 1
ATOM 504 C C . THR A 1 74 ? 39.590 7.203 8.022 1.00 6.61 68 THR A C 1
ATOM 505 O O . THR A 1 74 ? 38.406 7.566 8.014 1.00 3.61 68 THR A O 1
ATOM 509 N N . TYR A 1 75 ? 40.373 7.256 9.104 1.00 3.29 69 TYR A N 1
ATOM 510 C CA . TYR A 1 75 ? 39.903 7.750 10.413 1.00 2.09 69 TYR A CA 1
ATOM 511 C C . TYR A 1 75 ? 39.458 9.209 10.291 1.00 6.21 69 TYR A C 1
ATOM 512 O O . TYR A 1 75 ? 38.384 9.573 10.772 1.00 5.50 69 TYR A O 1
ATOM 521 N N . ARG A 1 76 ? 40.262 10.032 9.605 1.00 2.38 70 ARG A N 1
ATOM 522 C CA . ARG A 1 76 ? 39.933 11.448 9.367 1.00 1.75 70 ARG A CA 1
ATOM 523 C C . ARG A 1 76 ? 38.619 11.632 8.589 1.00 4.91 70 ARG A C 1
ATOM 524 O O . ARG A 1 76 ? 37.806 12.478 8.922 1.00 3.61 70 ARG A O 1
ATOM 532 N N . GLU A 1 77 ? 38.425 10.844 7.537 1.00 1.00 71 GLU A N 1
ATOM 533 C CA . GLU A 1 77 ? 37.208 10.931 6.757 1.00 1.00 71 GLU A CA 1
ATOM 534 C C . GLU A 1 77 ? 35.980 10.516 7.598 1.00 5.39 71 GLU A C 1
ATOM 535 O O . GLU A 1 77 ? 34.899 11.098 7.490 1.00 4.01 71 GLU A O 1
ATOM 541 N N . LEU A 1 78 ? 36.144 9.510 8.445 1.00 1.06 72 LEU A N 1
ATOM 542 C CA . LEU A 1 78 ? 35.016 9.087 9.252 1.00 1.00 72 LEU A CA 1
ATOM 543 C C . LEU A 1 78 ? 34.691 10.121 10.324 1.00 5.73 72 LEU A C 1
ATOM 544 O O . LEU A 1 78 ? 33.520 10.429 10.565 1.00 6.61 72 LEU A O 1
ATOM 549 N N . ARG A 1 79 ? 35.733 10.711 10.916 1.00 2.31 73 ARG A N 1
ATOM 550 C CA . ARG A 1 79 ? 35.570 11.735 11.936 1.00 1.65 73 ARG A CA 1
ATOM 551 C C . ARG A 1 79 ? 34.857 12.958 11.332 1.00 4.51 73 ARG A C 1
ATOM 552 O O . ARG A 1 79 ? 33.901 13.483 11.918 1.00 1.00 73 ARG A O 1
ATOM 560 N N . LEU A 1 80 ? 35.343 13.430 10.179 1.00 3.55 74 LEU A N 1
ATOM 561 C CA . LEU A 1 80 ? 34.754 14.587 9.513 1.00 5.26 74 LEU A CA 1
ATOM 562 C C . LEU A 1 80 ? 33.265 14.343 9.221 1.00 7.31 74 LEU A C 1
ATOM 563 O O . LEU A 1 80 ? 32.400 15.168 9.546 1.00 5.00 74 LEU A O 1
ATOM 568 N N . LEU A 1 81 ? 32.995 13.242 8.530 1.00 3.80 75 LEU A N 1
ATOM 569 C CA . LEU A 1 81 ? 31.638 12.888 8.132 1.00 5.26 75 LEU A CA 1
ATOM 570 C C . LEU A 1 81 ? 30.657 12.703 9.291 1.00 7.93 75 LEU A C 1
ATOM 571 O O . LEU A 1 81 ? 29.506 13.114 9.174 1.00 5.03 75 LEU A O 1
ATOM 576 N N . LYS A 1 82 ? 31.101 12.093 10.398 1.00 3.47 76 LYS A N 1
ATOM 577 C CA . LYS A 1 82 ? 30.201 11.923 11.547 1.00 2.86 76 LYS A CA 1
ATOM 578 C C . LYS A 1 82 ? 29.872 13.283 12.205 1.00 7.11 76 LYS A C 1
ATOM 579 O O . LYS A 1 82 ? 28.832 13.447 12.825 1.00 6.62 76 LYS A O 1
ATOM 585 N N . HIS A 1 83 ? 30.764 14.256 12.051 1.00 4.63 77 HIS A N 1
ATOM 586 C CA . HIS A 1 83 ? 30.561 15.593 12.610 1.00 4.91 77 HIS A CA 1
ATOM 587 C C . HIS A 1 83 ? 29.596 16.492 11.802 1.00 9.27 77 HIS A C 1
ATOM 588 O O . HIS A 1 83 ? 29.065 17.463 12.330 1.00 9.20 77 HIS A O 1
ATOM 595 N N . MET A 1 84 ? 29.420 16.209 10.517 1.00 7.12 78 MET A N 1
ATOM 596 C CA . MET A 1 84 ? 28.590 17.074 9.659 1.00 8.81 78 MET A CA 1
ATOM 597 C C . MET A 1 84 ? 27.086 16.944 9.792 1.00 10.78 78 MET A C 1
ATOM 598 O O . MET A 1 84 ? 26.490 16.045 9.210 1.00 12.07 78 MET A O 1
ATOM 603 N N . LYS A 1 85 ? 26.476 17.891 10.502 1.00 5.96 79 LYS A N 1
ATOM 604 C CA . LYS A 1 85 ? 25.029 17.914 10.701 1.00 5.70 79 LYS A CA 1
ATOM 605 C C . LYS A 1 85 ? 24.494 19.244 10.225 1.00 4.97 79 LYS A C 1
ATOM 606 O O . LYS A 1 85 ? 24.239 20.106 11.028 1.00 1.77 79 LYS A O 1
ATOM 612 N N . HIS A 1 86 ? 24.332 19.410 8.920 1.00 3.72 80 HIS A N 1
ATOM 613 C CA . HIS A 1 86 ? 23.899 20.702 8.374 1.00 2.09 80 HIS A CA 1
ATOM 614 C C . HIS A 1 86 ? 23.189 20.519 7.053 1.00 4.81 80 HIS A C 1
ATOM 615 O O . HIS A 1 86 ? 23.612 19.720 6.207 1.00 5.34 80 HIS A O 1
ATOM 622 N N . GLU A 1 87 ? 22.127 21.299 6.876 1.00 1.15 81 GLU A N 1
ATOM 623 C CA . GLU A 1 87 ? 21.269 21.249 5.692 1.00 1.15 81 GLU A CA 1
ATOM 624 C C . GLU A 1 87 ? 22.005 21.387 4.354 1.00 3.54 81 GLU A C 1
ATOM 625 O O . GLU A 1 87 ? 21.586 20.821 3.345 1.00 2.81 81 GLU A O 1
ATOM 631 N N . ASN A 1 88 ? 23.071 22.177 4.344 1.00 1.29 82 ASN A N 1
ATOM 632 C CA . ASN A 1 88 ? 23.832 22.421 3.113 1.00 1.00 82 ASN A CA 1
ATOM 633 C C . ASN A 1 88 ? 25.147 21.637 3.006 1.00 3.59 82 ASN A C 1
ATOM 634 O O . ASN A 1 88 ? 26.024 21.978 2.193 1.00 2.22 82 ASN A O 1
ATOM 639 N N . VAL A 1 89 ? 25.285 20.601 3.838 1.00 1.00 83 VAL A N 1
ATOM 640 C CA . VAL A 1 89 ? 26.488 19.763 3.854 1.00 1.00 83 VAL A CA 1
ATOM 641 C C . VAL A 1 89 ? 26.086 18.291 3.858 1.00 5.10 83 VAL A C 1
ATOM 642 O O . VAL A 1 89 ? 25.222 17.875 4.644 1.00 5.64 83 VAL A O 1
ATOM 646 N N . ILE A 1 90 ? 26.706 17.508 2.986 1.00 1.02 84 ILE A N 1
ATOM 647 C CA . ILE A 1 90 ? 26.390 16.085 2.963 1.00 4.47 84 ILE A CA 1
ATOM 648 C C . ILE A 1 90 ? 26.771 15.404 4.304 1.00 9.81 84 ILE A C 1
ATOM 649 O O . ILE A 1 90 ? 27.882 15.566 4.801 1.00 9.17 84 ILE A O 1
ATOM 654 N N . GLY A 1 91 ? 25.833 14.692 4.916 1.00 9.87 85 GLY A N 1
ATOM 655 C CA . GLY A 1 91 ? 26.116 14.032 6.193 1.00 9.96 85 GLY A CA 1
ATOM 656 C C . GLY A 1 91 ? 26.215 12.518 6.052 1.00 11.91 85 GLY A C 1
ATOM 657 O O . GLY A 1 91 ? 25.970 11.974 4.982 1.00 10.24 85 GLY A O 1
ATOM 658 N N . LEU A 1 92 ? 26.603 11.843 7.135 1.00 8.82 86 LEU A N 1
ATOM 659 C CA . LEU A 1 92 ? 26.738 10.388 7.103 1.00 7.27 86 LEU A CA 1
ATOM 660 C C . LEU A 1 92 ? 25.367 9.791 7.363 1.00 9.45 86 LEU A C 1
ATOM 661 O O . LEU A 1 92 ? 24.783 10.024 8.412 1.00 6.71 86 LEU A O 1
ATOM 666 N N . LEU A 1 93 ? 24.845 9.005 6.431 1.00 7.91 87 LEU A N 1
ATOM 667 C CA . LEU A 1 93 ? 23.570 8.360 6.703 1.00 8.70 87 LEU A CA 1
ATOM 668 C C . LEU A 1 93 ? 23.836 7.029 7.428 1.00 7.49 87 LEU A C 1
ATOM 669 O O . LEU A 1 93 ? 23.056 6.583 8.277 1.00 5.13 87 LEU A O 1
ATOM 674 N N . ASP A 1 94 ? 24.977 6.425 7.127 1.00 3.29 88 ASP A N 1
ATOM 675 C CA . ASP A 1 94 ? 25.319 5.141 7.753 1.00 2.67 88 ASP A CA 1
ATOM 676 C C . ASP A 1 94 ? 26.772 4.841 7.495 1.00 4.11 88 ASP A C 1
ATOM 677 O O . ASP A 1 94 ? 27.372 5.383 6.592 1.00 2.11 88 ASP A O 1
ATOM 682 N N . VAL A 1 95 ? 27.335 4.007 8.346 1.00 2.87 89 VAL A N 1
ATOM 683 C CA . VAL A 1 95 ? 28.684 3.480 8.197 1.00 2.29 89 VAL A CA 1
ATOM 684 C C . VAL A 1 95 ? 28.592 2.082 8.816 1.00 5.35 89 VAL A C 1
ATOM 685 O O . VAL A 1 95 ? 27.936 1.888 9.840 1.00 2.71 89 VAL A O 1
ATOM 689 N N . PHE A 1 96 ? 29.144 1.097 8.127 1.00 2.43 90 PHE A N 1
ATOM 690 C CA . PHE A 1 96 ? 29.068 -0.275 8.620 1.00 1.55 90 PHE A CA 1
ATOM 691 C C . PHE A 1 96 ? 30.207 -1.109 8.076 1.00 8.69 90 PHE A C 1
ATOM 692 O O . PHE A 1 96 ? 30.886 -0.718 7.119 1.00 9.81 90 PHE A O 1
ATOM 700 N N . THR A 1 97 ? 30.409 -2.267 8.697 1.00 6.49 91 THR A N 1
ATOM 701 C CA . THR A 1 97 ? 31.371 -3.252 8.242 1.00 6.05 91 THR A CA 1
ATOM 702 C C . THR A 1 97 ? 30.706 -4.583 8.538 1.00 9.76 91 THR A C 1
ATOM 703 O O . THR A 1 97 ? 29.976 -4.707 9.523 1.00 6.72 91 THR A O 1
ATOM 707 N N . PRO A 1 98 ? 30.941 -5.563 7.671 1.00 9.29 92 PRO A N 1
ATOM 708 C CA . PRO A 1 98 ? 30.406 -6.899 7.867 1.00 9.53 92 PRO A CA 1
ATOM 709 C C . PRO A 1 98 ? 31.190 -7.649 8.961 1.00 15.99 92 PRO A C 1
ATOM 710 O O . PRO A 1 98 ? 30.766 -8.704 9.423 1.00 17.35 92 PRO A O 1
ATOM 714 N N . ALA A 1 99 ? 32.295 -7.072 9.418 1.00 14.44 93 ALA A N 1
ATOM 715 C CA . ALA A 1 99 ? 33.122 -7.680 10.471 1.00 14.94 93 ALA A CA 1
ATOM 716 C C . ALA A 1 99 ? 32.405 -7.750 11.812 1.00 21.12 93 ALA A C 1
ATOM 717 O O . ALA A 1 99 ? 31.802 -6.777 12.266 1.00 20.27 93 ALA A O 1
ATOM 719 N N . ARG A 1 100 ? 32.516 -8.902 12.468 1.00 18.84 94 ARG A N 1
ATOM 720 C CA . ARG A 1 100 ? 31.865 -9.125 13.755 1.00 18.67 94 ARG A CA 1
ATOM 721 C C . ARG A 1 100 ? 32.803 -8.797 14.930 1.00 23.16 94 ARG A C 1
ATOM 722 O O . ARG A 1 100 ? 32.411 -8.838 16.099 1.00 24.80 94 ARG A O 1
ATOM 730 N N . SER A 1 101 ? 34.033 -8.412 14.609 1.00 18.48 95 SER A N 1
ATOM 731 C CA . SER A 1 101 ? 35.017 -8.069 15.634 1.00 16.31 95 SER A CA 1
ATOM 732 C C . SER A 1 101 ? 36.160 -7.273 15.026 1.00 17.70 95 SER A C 1
ATOM 733 O O . SER A 1 101 ? 36.372 -7.299 13.811 1.00 17.08 95 SER A O 1
ATOM 736 N N . LEU A 1 102 ? 36.964 -6.666 15.893 1.00 12.55 96 LEU A N 1
ATOM 737 C CA . LEU A 1 102 ? 38.124 -5.890 15.479 1.00 11.28 96 LEU A CA 1
ATOM 738 C C . LEU A 1 102 ? 39.129 -6.714 14.670 1.00 17.74 96 LEU A C 1
ATOM 739 O O . LEU A 1 102 ? 39.727 -6.220 13.713 1.00 17.99 96 LEU A O 1
ATOM 744 N N . GLU A 1 103 ? 39.347 -7.955 15.089 1.00 17.52 97 GLU A N 1
ATOM 745 C CA . GLU A 1 103 ? 40.296 -8.844 14.422 1.00 18.85 97 GLU A CA 1
ATOM 746 C C . GLU A 1 103 ? 39.988 -9.077 12.940 1.00 24.59 97 GLU A C 1
ATOM 747 O O . GLU A 1 103 ? 40.883 -9.015 12.087 1.00 26.19 97 GLU A O 1
ATOM 753 N N . GLU A 1 104 ? 38.727 -9.334 12.628 1.00 20.71 98 GLU A N 1
ATOM 754 C CA . GLU A 1 104 ? 38.324 -9.546 11.236 1.00 20.39 98 GLU A CA 1
ATOM 755 C C . GLU A 1 104 ? 37.924 -8.259 10.511 1.00 21.18 98 GLU A C 1
ATOM 756 O O . GLU A 1 104 ? 37.530 -8.307 9.353 1.00 20.82 98 GLU A O 1
ATOM 762 N N . PHE A 1 105 ? 38.077 -7.113 11.180 1.00 14.96 99 PHE A N 1
ATOM 763 C CA . PHE A 1 105 ? 37.733 -5.806 10.607 1.00 12.54 99 PHE A CA 1
ATOM 764 C C . PHE A 1 105 ? 38.733 -5.377 9.523 1.00 18.05 99 PHE A C 1
ATOM 765 O O . PHE A 1 105 ? 39.934 -5.259 9.767 1.00 16.18 99 PHE A O 1
ATOM 773 N N . ASN A 1 106 ? 38.235 -5.173 8.307 1.00 15.62 100 ASN A N 1
ATOM 774 C CA . ASN A 1 106 ? 39.095 -4.771 7.203 1.00 16.78 100 ASN A CA 1
ATOM 775 C C . ASN A 1 106 ? 38.388 -3.861 6.222 1.00 21.94 100 ASN A C 1
ATOM 776 O O . ASN A 1 106 ? 39.010 -3.078 5.518 1.00 24.09 100 ASN A O 1
ATOM 781 N N . ASP A 1 107 ? 37.085 -4.024 6.104 1.00 18.34 101 ASP A N 1
ATOM 782 C CA . ASP A 1 107 ? 36.362 -3.224 5.144 1.00 18.19 101 ASP A CA 1
ATOM 783 C C . ASP A 1 107 ? 35.471 -2.223 5.867 1.00 17.78 101 ASP A C 1
ATOM 784 O O . ASP A 1 107 ? 34.923 -2.503 6.944 1.00 16.46 101 ASP A O 1
ATOM 789 N N . VAL A 1 108 ? 35.378 -1.032 5.301 1.00 12.30 102 VAL A N 1
ATOM 790 C CA . VAL A 1 108 ? 34.477 -0.038 5.840 1.00 11.36 102 VAL A CA 1
ATOM 791 C C . VAL A 1 108 ? 33.640 0.523 4.698 1.00 9.37 102 VAL A C 1
ATOM 792 O O . VAL A 1 108 ? 34.131 0.755 3.606 1.00 9.31 102 VAL A O 1
ATOM 796 N N . TYR A 1 109 ? 32.357 0.697 4.969 1.00 3.24 103 TYR A N 1
ATOM 797 C CA . TYR A 1 109 ? 31.397 1.203 3.990 1.00 1.64 103 TYR A CA 1
ATOM 798 C C . TYR A 1 109 ? 30.756 2.492 4.507 1.00 3.60 103 TYR A C 1
ATOM 799 O O . TYR A 1 109 ? 30.278 2.536 5.642 1.00 2.71 103 TYR A O 1
ATOM 808 N N . LEU A 1 110 ? 30.699 3.524 3.667 1.00 1.64 104 LEU A N 1
ATOM 809 C CA . LEU A 1 110 ? 30.078 4.796 4.057 1.00 2.22 104 LEU A CA 1
ATOM 810 C C . LEU A 1 110 ? 28.863 5.083 3.162 1.00 8.06 104 LEU A C 1
ATOM 811 O O . LEU A 1 110 ? 28.928 4.919 1.933 1.00 4.86 104 LEU A O 1
ATOM 816 N N . VAL A 1 111 ? 27.749 5.478 3.792 1.00 4.61 105 VAL A N 1
ATOM 817 C CA . VAL A 1 111 ? 26.503 5.730 3.066 1.00 2.91 105 VAL A CA 1
ATOM 818 C C . VAL A 1 111 ? 26.083 7.186 3.188 1.00 6.40 105 VAL A C 1
ATOM 819 O O . VAL A 1 111 ? 25.934 7.718 4.275 1.00 7.95 105 VAL A O 1
ATOM 823 N N . THR A 1 112 ? 25.916 7.825 2.043 1.00 3.74 106 THR A N 1
ATOM 824 C CA . THR A 1 112 ? 25.510 9.217 1.971 1.00 2.60 106 THR A CA 1
ATOM 825 C C . THR A 1 112 ? 24.339 9.372 0.988 1.00 5.65 106 THR A C 1
ATOM 826 O O . THR A 1 112 ? 24.134 8.552 0.091 1.00 2.01 106 THR A O 1
ATOM 830 N N . HIS A 1 113 ? 23.559 10.424 1.182 1.00 6.11 107 HIS A N 1
ATOM 831 C CA . HIS A 1 113 ? 22.428 10.712 0.312 1.00 8.15 107 HIS A CA 1
ATOM 832 C C . HIS A 1 113 ? 22.947 11.085 -1.098 1.00 12.47 107 HIS A C 1
ATOM 833 O O . HIS A 1 113 ? 23.855 11.889 -1.232 1.00 10.38 107 HIS A O 1
ATOM 840 N N . LEU A 1 114 ? 22.405 10.450 -2.134 1.00 11.75 108 LEU A N 1
ATOM 841 C CA . LEU A 1 114 ? 22.795 10.734 -3.519 1.00 12.72 108 LEU A CA 1
ATOM 842 C C . LEU A 1 114 ? 21.762 11.705 -4.083 1.00 16.51 108 LEU A C 1
ATOM 843 O O . LEU A 1 114 ? 20.851 11.297 -4.797 1.00 14.97 108 LEU A O 1
ATOM 848 N N . MET A 1 115 ? 21.891 12.973 -3.706 1.00 14.26 109 MET A N 1
ATOM 849 C CA . MET A 1 115 ? 20.958 14.017 -4.096 1.00 15.65 109 MET A CA 1
ATOM 850 C C . MET A 1 115 ? 21.250 14.616 -5.457 1.00 18.06 109 MET A C 1
ATOM 851 O O . MET A 1 115 ? 22.408 14.858 -5.811 1.00 19.01 109 MET A O 1
ATOM 856 N N . GLY A 1 116 ? 20.182 14.827 -6.219 1.00 12.72 110 GLY A N 1
ATOM 857 C CA . GLY A 1 116 ? 20.240 15.445 -7.548 1.00 12.01 110 GLY A CA 1
ATOM 858 C C . GLY A 1 116 ? 21.422 15.051 -8.418 1.00 13.88 110 GLY A C 1
ATOM 859 O O . GLY A 1 116 ? 21.720 13.879 -8.579 1.00 14.04 110 GLY A O 1
ATOM 860 N N . ALA A 1 117 ? 22.070 16.051 -9.000 1.00 9.27 111 ALA A N 1
ATOM 861 C CA . ALA A 1 117 ? 23.215 15.849 -9.866 1.00 9.00 111 ALA A CA 1
ATOM 862 C C . ALA A 1 117 ? 24.273 16.853 -9.439 1.00 11.62 111 ALA A C 1
ATOM 863 O O . ALA A 1 117 ? 23.984 17.775 -8.680 1.00 11.83 111 ALA A O 1
ATOM 865 N N . ASP A 1 118 ? 25.486 16.743 -9.949 1.00 8.16 112 ASP A N 1
ATOM 866 C CA . ASP A 1 118 ? 26.470 17.763 -9.573 1.00 9.38 112 ASP A CA 1
ATOM 867 C C . ASP A 1 118 ? 26.302 19.051 -10.398 1.00 14.44 112 ASP A C 1
ATOM 868 O O . ASP A 1 118 ? 25.706 19.035 -11.490 1.00 14.64 112 ASP A O 1
ATOM 873 N N . LEU A 1 119 ? 26.716 20.175 -9.822 1.00 9.24 113 LEU A N 1
ATOM 874 C CA . LEU A 1 119 ? 26.546 21.474 -10.465 1.00 9.23 113 LEU A CA 1
ATOM 875 C C . LEU A 1 119 ? 27.115 21.530 -11.886 1.00 12.24 113 LEU A C 1
ATOM 876 O O . LEU A 1 119 ? 26.532 22.154 -12.778 1.00 13.13 113 LEU A O 1
ATOM 881 N N . ASN A 1 120 ? 28.262 20.901 -12.094 1.00 5.60 114 ASN A N 1
ATOM 882 C CA . ASN A 1 120 ? 28.848 20.811 -13.432 1.00 5.96 114 ASN A CA 1
ATOM 883 C C . ASN A 1 120 ? 27.829 20.172 -14.414 1.00 11.12 114 ASN A C 1
ATOM 884 O O . ASN A 1 120 ? 27.648 20.630 -15.557 1.00 11.46 114 ASN A O 1
ATOM 889 N N . ASN A 1 121 ? 27.162 19.110 -13.970 1.00 5.89 115 ASN A N 1
ATOM 890 C CA . ASN A 1 121 ? 26.173 18.444 -14.822 1.00 6.32 115 ASN A CA 1
ATOM 891 C C . ASN A 1 121 ? 24.955 19.300 -15.137 1.00 11.28 115 ASN A C 1
ATOM 892 O O . ASN A 1 121 ? 24.437 19.269 -16.248 1.00 12.18 115 ASN A O 1
ATOM 897 N N . ILE A 1 122 ? 24.508 20.074 -14.160 1.00 8.95 116 ILE A N 1
ATOM 898 C CA . ILE A 1 122 ? 23.362 20.963 -14.331 1.00 9.94 116 ILE A CA 1
ATOM 899 C C . ILE A 1 122 ? 23.658 22.051 -15.385 1.00 14.17 116 ILE A C 1
ATOM 900 O O . ILE A 1 122 ? 22.889 22.251 -16.327 1.00 14.56 116 ILE A O 1
ATOM 905 N N . VAL A 1 123 ? 24.782 22.734 -15.218 1.00 8.62 117 VAL A N 1
ATOM 906 C CA . VAL A 1 123 ? 25.212 23.785 -16.134 1.00 8.97 117 VAL A CA 1
ATOM 907 C C . VAL A 1 123 ? 25.345 23.287 -17.588 1.00 11.11 117 VAL A C 1
ATOM 908 O O . VAL A 1 123 ? 25.019 24.013 -18.534 1.00 7.03 117 VAL A O 1
ATOM 912 N N . LYS A 1 124 ? 25.785 22.040 -17.759 1.00 9.62 118 LYS A N 1
ATOM 913 C CA . LYS A 1 124 ? 25.934 21.467 -19.096 1.00 10.80 118 LYS A CA 1
ATOM 914 C C . LYS A 1 124 ? 24.607 21.368 -19.826 1.00 17.72 118 LYS A C 1
ATOM 915 O O . LYS A 1 124 ? 24.584 21.238 -21.036 1.00 17.61 118 LYS A O 1
ATOM 921 N N . CYS A 1 125 ? 23.514 21.354 -19.074 1.00 17.23 119 CYS A N 1
ATOM 922 C CA . CYS A 1 125 ? 22.194 21.174 -19.654 1.00 19.25 119 CYS A CA 1
ATOM 923 C C . CYS A 1 125 ? 21.297 22.384 -19.428 1.00 17.57 119 CYS A C 1
ATOM 924 O O . CYS A 1 125 ? 20.112 22.349 -19.742 1.00 17.02 119 CYS A O 1
ATOM 927 N N . GLN A 1 126 ? 21.837 23.458 -18.869 1.00 9.41 120 GLN A N 1
ATOM 928 C CA . GLN A 1 126 ? 20.963 24.571 -18.591 1.00 7.00 120 GLN A CA 1
ATOM 929 C C . GLN A 1 126 ? 21.693 25.869 -18.301 1.00 9.53 120 GLN A C 1
ATOM 930 O O . GLN A 1 126 ? 22.771 25.870 -17.714 1.00 6.61 120 GLN A O 1
ATOM 936 N N . LYS A 1 127 ? 21.072 26.975 -18.704 1.00 6.53 121 LYS A N 1
ATOM 937 C CA . LYS A 1 127 ? 21.591 28.300 -18.407 1.00 6.71 121 LYS A CA 1
ATOM 938 C C . LYS A 1 127 ? 20.842 28.822 -17.172 1.00 11.16 121 LYS A C 1
ATOM 939 O O . LYS A 1 127 ? 19.620 29.036 -17.198 1.00 10.12 121 LYS A O 1
ATOM 945 N N . LEU A 1 128 ? 21.573 29.000 -16.076 1.00 7.05 122 LEU A N 1
ATOM 946 C CA . LEU A 1 128 ? 20.952 29.440 -14.834 1.00 6.85 122 LEU A CA 1
ATOM 947 C C . LEU A 1 128 ? 20.631 30.918 -14.868 1.00 9.93 122 LEU A C 1
ATOM 948 O O . LEU A 1 128 ? 21.236 31.670 -15.641 1.00 9.15 122 LEU A O 1
ATOM 953 N N . THR A 1 129 ? 19.669 31.342 -14.048 1.00 4.72 123 THR A N 1
ATOM 954 C CA . THR A 1 129 ? 19.324 32.765 -13.996 1.00 4.68 123 THR A CA 1
ATOM 955 C C . THR A 1 129 ? 20.130 33.355 -12.859 1.00 10.07 123 THR A C 1
ATOM 956 O O . THR A 1 129 ? 20.703 32.612 -12.054 1.00 9.55 123 THR A O 1
ATOM 960 N N . ASP A 1 130 ? 20.131 34.686 -12.753 1.00 6.80 124 ASP A N 1
ATOM 961 C CA . ASP A 1 130 ? 20.826 35.343 -11.660 1.00 6.64 124 ASP A CA 1
ATOM 962 C C . ASP A 1 130 ? 20.178 34.919 -10.352 1.00 6.94 124 ASP A C 1
ATOM 963 O O . ASP A 1 130 ? 20.826 34.929 -9.305 1.00 6.30 124 ASP A O 1
ATOM 968 N N . ASP A 1 131 ? 18.881 34.628 -10.403 1.00 3.69 125 ASP A N 1
ATOM 969 C CA . ASP A 1 131 ? 18.122 34.215 -9.213 1.00 3.57 125 ASP A CA 1
ATOM 970 C C . ASP A 1 131 ? 18.682 32.881 -8.694 1.00 7.20 125 ASP A C 1
ATOM 971 O O . ASP A 1 131 ? 19.017 32.762 -7.525 1.00 7.14 125 ASP A O 1
ATOM 976 N N . HIS A 1 132 ? 18.853 31.914 -9.602 1.00 4.94 126 HIS A N 1
ATOM 977 C CA . HIS A 1 132 ? 19.447 30.614 -9.271 1.00 4.00 126 HIS A CA 1
ATOM 978 C C . HIS A 1 132 ? 20.804 30.828 -8.622 1.00 5.33 126 HIS A C 1
ATOM 979 O O . HIS A 1 132 ? 21.146 30.191 -7.623 1.00 3.11 126 HIS A O 1
ATOM 986 N N . VAL A 1 133 ? 21.601 31.699 -9.236 1.00 1.75 127 VAL A N 1
ATOM 987 C CA . VAL A 1 133 ? 22.957 31.967 -8.756 1.00 1.00 127 VAL A CA 1
ATOM 988 C C . VAL A 1 133 ? 22.998 32.524 -7.344 1.00 3.17 127 VAL A C 1
ATOM 989 O O . VAL A 1 133 ? 23.799 32.080 -6.537 1.00 3.15 127 VAL A O 1
ATOM 993 N N . GLN A 1 134 ? 22.097 33.456 -7.034 1.00 1.96 128 GLN A N 1
ATOM 994 C CA . GLN A 1 134 ? 22.013 34.031 -5.683 1.00 3.26 128 GLN A CA 1
ATOM 995 C C . GLN A 1 134 ? 21.744 32.928 -4.663 1.00 4.10 128 GLN A C 1
ATOM 996 O O . GLN A 1 134 ? 22.372 32.881 -3.627 1.00 3.66 128 GLN A O 1
ATOM 1002 N N . PHE A 1 135 ? 20.732 32.117 -4.930 1.00 1.46 129 PHE A N 1
ATOM 1003 C CA . PHE A 1 135 ? 20.302 31.075 -3.989 1.00 1.56 129 PHE A CA 1
ATOM 1004 C C . PHE A 1 135 ? 21.300 29.936 -3.845 1.00 2.91 129 PHE A C 1
ATOM 1005 O O . PHE A 1 135 ? 21.525 29.437 -2.750 1.00 1.53 129 PHE A O 1
ATOM 1013 N N . LEU A 1 136 ? 21.938 29.571 -4.951 1.00 1.07 130 LEU A N 1
ATOM 1014 C CA . LEU A 1 136 ? 22.943 28.527 -4.949 1.00 1.00 130 LEU A CA 1
ATOM 1015 C C . LEU A 1 136 ? 24.161 28.980 -4.189 1.00 3.07 130 LEU A C 1
ATOM 1016 O O . LEU A 1 136 ? 24.706 28.242 -3.366 1.00 1.00 130 LEU A O 1
ATOM 1021 N N . ILE A 1 137 ? 24.633 30.191 -4.478 1.00 1.00 131 ILE A N 1
ATOM 1022 C CA . ILE A 1 137 ? 25.828 30.668 -3.779 1.00 1.00 131 ILE A CA 1
ATOM 1023 C C . ILE A 1 137 ? 25.526 30.919 -2.310 1.00 2.46 131 ILE A C 1
ATOM 1024 O O . ILE A 1 137 ? 26.340 30.652 -1.445 1.00 1.84 131 ILE A O 1
ATOM 1029 N N . TYR A 1 138 ? 24.333 31.419 -2.036 1.00 1.00 132 TYR A N 1
ATOM 1030 C CA . TYR A 1 138 ? 23.933 31.642 -0.659 1.00 1.00 132 TYR A CA 1
ATOM 1031 C C . TYR A 1 138 ? 24.038 30.299 0.086 1.00 3.47 132 TYR A C 1
ATOM 1032 O O . TYR A 1 138 ? 24.547 30.238 1.212 1.00 1.72 132 TYR A O 1
ATOM 1041 N N . GLN A 1 139 ? 23.571 29.211 -0.539 1.00 1.17 133 GLN A N 1
ATOM 1042 C CA . GLN A 1 139 ? 23.618 27.899 0.137 1.00 1.48 133 GLN A CA 1
ATOM 1043 C C . GLN A 1 139 ? 25.020 27.361 0.371 1.00 2.99 133 GLN A C 1
ATOM 1044 O O . GLN A 1 139 ? 25.288 26.721 1.377 1.00 2.27 133 GLN A O 1
ATOM 1050 N N . ILE A 1 140 ? 25.921 27.630 -0.562 1.00 1.00 134 ILE A N 1
ATOM 1051 C CA . ILE A 1 140 ? 27.307 27.242 -0.371 1.00 1.00 134 ILE A CA 1
ATOM 1052 C C . ILE A 1 140 ? 27.887 27.971 0.861 1.00 3.68 134 ILE A C 1
ATOM 1053 O O . ILE A 1 140 ? 28.509 27.341 1.729 1.00 1.31 134 ILE A O 1
ATOM 1058 N N . LEU A 1 141 ? 27.667 29.288 0.943 1.00 1.00 135 LEU A N 1
ATOM 1059 C CA . LEU A 1 141 ? 28.185 30.088 2.066 1.00 1.00 135 LEU A CA 1
ATOM 1060 C C . LEU A 1 141 ? 27.536 29.729 3.404 1.00 3.75 135 LEU A C 1
ATOM 1061 O O . LEU A 1 141 ? 28.186 29.802 4.452 1.00 3.76 135 LEU A O 1
ATOM 1066 N N . ARG A 1 142 ? 26.258 29.360 3.380 1.00 1.00 136 ARG A N 1
ATOM 1067 C CA . ARG A 1 142 ? 25.589 28.921 4.610 1.00 1.00 136 ARG A CA 1
ATOM 1068 C C . ARG A 1 142 ? 26.298 27.654 5.115 1.00 3.33 136 ARG A C 1
ATOM 1069 O O . ARG A 1 142 ? 26.661 27.558 6.296 1.00 2.25 136 ARG A O 1
ATOM 1077 N N . GLY A 1 143 ? 26.563 26.723 4.192 1.00 1.00 137 GLY A N 1
ATOM 1078 C CA . GLY A 1 143 ? 27.278 25.484 4.520 1.00 1.33 137 GLY A CA 1
ATOM 1079 C C . GLY A 1 143 ? 28.702 25.756 5.004 1.00 4.31 137 GLY A C 1
ATOM 1080 O O . GLY A 1 143 ? 29.164 25.155 5.971 1.00 2.52 137 GLY A O 1
ATOM 1081 N N . LEU A 1 144 ? 29.400 26.655 4.317 1.00 1.00 138 LEU A N 1
ATOM 1082 C CA . LEU A 1 144 ? 30.754 27.033 4.703 1.00 1.00 138 LEU A CA 1
ATOM 1083 C C . LEU A 1 144 ? 30.842 27.761 6.039 1.00 3.56 138 LEU A C 1
ATOM 1084 O O . LEU A 1 144 ? 31.805 27.570 6.755 1.00 1.00 138 LEU A O 1
ATOM 1089 N N . LYS A 1 145 ? 29.861 28.603 6.388 1.00 1.00 139 LYS A N 1
ATOM 1090 C CA . LYS A 1 145 ? 29.917 29.238 7.709 1.00 1.00 139 LYS A CA 1
ATOM 1091 C C . LYS A 1 145 ? 29.862 28.129 8.793 1.00 3.60 139 LYS A C 1
ATOM 1092 O O . LYS A 1 145 ? 30.501 28.227 9.834 1.00 1.67 139 LYS A O 1
ATOM 1098 N N . TYR A 1 146 ? 29.046 27.111 8.556 1.00 1.00 140 TYR A N 1
ATOM 1099 C CA . TYR A 1 146 ? 28.885 26.032 9.517 1.00 1.00 140 TYR A CA 1
ATOM 1100 C C . TYR A 1 146 ? 30.210 25.300 9.653 1.00 2.99 140 TYR A C 1
ATOM 1101 O O . TYR A 1 146 ? 30.789 25.236 10.732 1.00 4.09 140 TYR A O 1
ATOM 1110 N N . ILE A 1 147 ? 30.757 24.893 8.515 1.00 2.11 141 ILE A N 1
ATOM 1111 C CA . ILE A 1 147 ? 32.028 24.176 8.460 1.00 3.47 141 ILE A CA 1
ATOM 1112 C C . ILE A 1 147 ? 33.193 24.953 9.063 1.00 5.26 141 ILE A C 1
ATOM 1113 O O . ILE A 1 147 ? 33.987 24.405 9.845 1.00 4.96 141 ILE A O 1
ATOM 1118 N N . HIS A 1 148 ? 33.327 26.210 8.662 1.00 1.00 142 HIS A N 1
ATOM 1119 C CA . HIS A 1 148 ? 34.437 27.025 9.155 1.00 1.83 142 HIS A CA 1
ATOM 1120 C C . HIS A 1 148 ? 34.352 27.299 10.648 1.00 5.66 142 HIS A C 1
ATOM 1121 O O . HIS A 1 148 ? 35.371 27.545 11.288 1.00 4.64 142 HIS A O 1
ATOM 1128 N N . SER A 1 149 ? 33.133 27.274 11.190 1.00 3.86 143 SER A N 1
ATOM 1129 C CA . SER A 1 149 ? 32.903 27.535 12.618 1.00 4.03 143 SER A CA 1
ATOM 1130 C C . SER A 1 149 ? 33.469 26.406 13.478 1.00 12.01 143 SER A C 1
ATOM 1131 O O . SER A 1 149 ? 33.862 26.629 14.626 1.00 11.79 143 SER A O 1
ATOM 1134 N N . ALA A 1 150 ? 33.594 25.217 12.889 1.00 9.95 144 ALA A N 1
ATOM 1135 C CA . ALA A 1 150 ? 34.202 24.081 13.581 1.00 9.68 144 ALA A CA 1
ATOM 1136 C C . ALA A 1 150 ? 35.696 24.050 13.255 1.00 13.05 144 ALA A C 1
ATOM 1137 O O . ALA A 1 150 ? 36.394 23.089 13.560 1.00 11.50 144 ALA A O 1
ATOM 1139 N N . ASP A 1 151 ? 36.183 25.102 12.606 1.00 10.98 145 ASP A N 1
ATOM 1140 C CA . ASP A 1 151 ? 37.573 25.166 12.177 1.00 11.42 145 ASP A CA 1
ATOM 1141 C C . ASP A 1 151 ? 37.921 24.055 11.171 1.00 14.70 145 ASP A C 1
ATOM 1142 O O . ASP A 1 151 ? 39.053 23.589 11.122 1.00 14.75 145 ASP A O 1
ATOM 1147 N N . ILE A 1 152 ? 36.967 23.675 10.327 1.00 9.76 146 ILE A N 1
ATOM 1148 C CA . ILE A 1 152 ? 37.224 22.691 9.275 1.00 8.95 146 ILE A CA 1
ATOM 1149 C C . ILE A 1 152 ? 37.357 23.492 7.964 1.00 13.12 146 ILE A C 1
ATOM 1150 O O . ILE A 1 152 ? 36.657 24.497 7.774 1.00 12.42 146 ILE A O 1
ATOM 1155 N N . ILE A 1 153 ? 38.280 23.079 7.095 1.00 9.22 147 ILE A N 1
ATOM 1156 C CA . ILE A 1 153 ? 38.450 23.688 5.763 1.00 7.97 147 ILE A CA 1
ATOM 1157 C C . ILE A 1 153 ? 38.145 22.578 4.732 1.00 8.82 147 ILE A C 1
ATOM 1158 O O . ILE A 1 153 ? 38.687 21.480 4.825 1.00 7.38 147 ILE A O 1
ATOM 1163 N N . HIS A 1 154 ? 37.266 22.848 3.771 1.00 4.07 148 HIS A N 1
ATOM 1164 C CA . HIS A 1 154 ? 36.911 21.859 2.761 1.00 2.43 148 HIS A CA 1
ATOM 1165 C C . HIS A 1 154 ? 38.231 21.587 2.049 1.00 8.75 148 HIS A C 1
ATOM 1166 O O . HIS A 1 154 ? 38.749 20.471 2.100 1.00 9.33 148 HIS A O 1
ATOM 1173 N N . ARG A 1 155 ? 38.718 22.605 1.325 1.00 5.10 149 ARG A N 1
ATOM 1174 C CA . ARG A 1 155 ? 39.989 22.564 0.603 1.00 4.63 149 ARG A CA 1
ATOM 1175 C C . ARG A 1 155 ? 39.855 22.174 -0.869 1.00 8.51 149 ARG A C 1
ATOM 1176 O O . ARG A 1 155 ? 40.789 22.380 -1.646 1.00 7.83 149 ARG A O 1
ATOM 1184 N N . ASP A 1 156 ? 38.720 21.606 -1.261 1.00 4.35 150 ASP A N 1
ATOM 1185 C CA . ASP A 1 156 ? 38.574 21.106 -2.624 1.00 4.03 150 ASP A CA 1
ATOM 1186 C C . ASP A 1 156 ? 37.230 21.444 -3.277 1.00 7.81 150 ASP A C 1
ATOM 1187 O O . ASP A 1 156 ? 36.678 20.658 -4.017 1.00 6.11 150 ASP A O 1
ATOM 1192 N N . LEU A 1 157 ? 36.726 22.642 -3.020 1.00 5.16 151 LEU A N 1
ATOM 1193 C CA . LEU A 1 157 ? 35.453 23.062 -3.571 1.00 4.26 151 LEU A CA 1
ATOM 1194 C C . LEU A 1 157 ? 35.551 23.346 -5.072 1.00 7.72 151 LEU A C 1
ATOM 1195 O O . LEU A 1 157 ? 36.431 24.080 -5.521 1.00 5.89 151 LEU A O 1
ATOM 1200 N N . LYS A 1 158 ? 34.581 22.820 -5.818 1.00 3.90 152 LYS A N 1
ATOM 1201 C CA . LYS A 1 158 ? 34.484 22.999 -7.249 1.00 2.45 152 LYS A CA 1
ATOM 1202 C C . LYS A 1 158 ? 33.090 22.512 -7.569 1.00 5.68 152 LYS A C 1
ATOM 1203 O O . LYS A 1 158 ? 32.428 21.948 -6.691 1.00 6.76 152 LYS A O 1
ATOM 1209 N N . PRO A 1 159 ? 32.625 22.770 -8.789 1.00 3.43 153 PRO A N 1
ATOM 1210 C CA . PRO A 1 159 ? 31.261 22.428 -9.174 1.00 4.47 153 PRO A CA 1
ATOM 1211 C C . PRO A 1 159 ? 30.898 20.950 -8.991 1.00 8.36 153 PRO A C 1
ATOM 1212 O O . PRO A 1 159 ? 29.776 20.622 -8.622 1.00 6.92 153 PRO A O 1
ATOM 1216 N N . SER A 1 160 ? 31.866 20.078 -9.230 1.00 6.12 154 SER A N 1
ATOM 1217 C CA . SER A 1 160 ? 31.645 18.645 -9.137 1.00 5.75 154 SER A CA 1
ATOM 1218 C C . SER A 1 160 ? 31.469 18.174 -7.690 1.00 9.80 154 SER A C 1
ATOM 1219 O O . SER A 1 160 ? 31.063 17.035 -7.461 1.00 7.50 154 SER A O 1
ATOM 1222 N N . ASN A 1 161 ? 31.743 19.067 -6.728 1.00 4.71 155 ASN A N 1
ATOM 1223 C CA . ASN A 1 161 ? 31.592 18.762 -5.319 1.00 3.34 155 ASN A CA 1
ATOM 1224 C C . ASN A 1 161 ? 30.384 19.457 -4.686 1.00 6.23 155 ASN A C 1
ATOM 1225 O O . ASN A 1 161 ? 30.328 19.660 -3.474 1.00 6.94 155 ASN A O 1
ATOM 1230 N N . LEU A 1 162 ? 29.410 19.791 -5.516 1.00 1.64 156 LEU A N 1
ATOM 1231 C CA . LEU A 1 162 ? 28.196 20.455 -5.063 1.00 2.56 156 LEU A CA 1
ATOM 1232 C C . LEU A 1 162 ? 27.018 19.701 -5.680 1.00 8.56 156 LEU A C 1
ATOM 1233 O O . LEU A 1 162 ? 26.953 19.535 -6.899 1.00 11.57 156 LEU A O 1
ATOM 1238 N N . ALA A 1 163 ? 26.142 19.179 -4.829 1.00 3.64 157 ALA A N 1
ATOM 1239 C CA . ALA A 1 163 ? 24.999 18.391 -5.274 1.00 2.16 157 ALA A CA 1
ATOM 1240 C C . ALA A 1 163 ? 23.842 19.345 -5.338 1.00 3.61 157 ALA A C 1
ATOM 1241 O O . ALA A 1 163 ? 23.662 20.150 -4.425 1.00 1.91 157 ALA A O 1
ATOM 1243 N N . VAL A 1 164 ? 23.050 19.283 -6.402 1.00 1.00 158 VAL A N 1
ATOM 1244 C CA . VAL A 1 164 ? 21.929 20.234 -6.519 1.00 1.00 158 VAL A CA 1
ATOM 1245 C C . VAL A 1 164 ? 20.739 19.475 -7.089 1.00 5.71 158 VAL A C 1
ATOM 1246 O O . VAL A 1 164 ? 20.906 18.659 -7.995 1.00 7.18 158 VAL A O 1
ATOM 1250 N N . ASN A 1 165 ? 19.546 19.757 -6.591 1.00 1.54 159 ASN A N 1
ATOM 1251 C CA . ASN A 1 165 ? 18.352 19.096 -7.119 1.00 1.88 159 ASN A CA 1
ATOM 1252 C C . ASN A 1 165 ? 17.398 20.036 -7.867 1.00 6.13 159 ASN A C 1
ATOM 1253 O O . ASN A 1 165 ? 17.711 21.222 -8.081 1.00 2.71 159 ASN A O 1
ATOM 1258 N N . GLU A 1 166 ? 16.251 19.500 -8.294 1.00 3.41 160 GLU A N 1
ATOM 1259 C CA . GLU A 1 166 ? 15.304 20.252 -9.108 1.00 3.19 160 GLU A CA 1
ATOM 1260 C C . GLU A 1 166 ? 14.725 21.450 -8.416 1.00 6.60 160 GLU A C 1
ATOM 1261 O O . GLU A 1 166 ? 14.359 22.427 -9.080 1.00 6.30 160 GLU A O 1
ATOM 1267 N N . ASP A 1 167 ? 14.608 21.360 -7.092 1.00 3.94 161 ASP A N 1
ATOM 1268 C CA . ASP A 1 167 ? 14.101 22.465 -6.284 1.00 4.23 161 ASP A CA 1
ATOM 1269 C C . ASP A 1 167 ? 15.196 23.390 -5.829 1.00 7.93 161 ASP A C 1
ATOM 1270 O O . ASP A 1 167 ? 14.982 24.188 -4.911 1.00 5.59 161 ASP A O 1
ATOM 1275 N N . CYS A 1 168 ? 16.377 23.244 -6.424 1.00 8.20 162 CYS A N 1
ATOM 1276 C CA . CYS A 1 168 ? 17.444 24.167 -6.136 1.00 11.44 162 CYS A CA 1
ATOM 1277 C C . CYS A 1 168 ? 18.127 24.050 -4.793 1.00 8.71 162 CYS A C 1
ATOM 1278 O O . CYS A 1 168 ? 18.766 24.999 -4.336 1.00 5.77 162 CYS A O 1
ATOM 1281 N N . GLU A 1 169 ? 17.957 22.917 -4.128 1.00 4.35 163 GLU A N 1
ATOM 1282 C CA . GLU A 1 169 ? 18.647 22.708 -2.864 1.00 3.70 163 GLU A CA 1
ATOM 1283 C C . GLU A 1 169 ? 20.086 22.340 -3.197 1.00 5.35 163 GLU A C 1
ATOM 1284 O O . GLU A 1 169 ? 20.349 21.739 -4.242 1.00 4.11 163 GLU A O 1
ATOM 1290 N N . LEU A 1 170 ? 21.019 22.704 -2.320 1.00 1.00 164 LEU A N 1
ATOM 1291 C CA . LEU A 1 170 ? 22.419 22.428 -2.583 1.00 1.28 164 LEU A CA 1
ATOM 1292 C C . LEU A 1 170 ? 23.121 21.902 -1.340 1.00 2.60 164 LEU A C 1
ATOM 1293 O O . LEU A 1 170 ? 22.824 22.322 -0.238 1.00 1.67 164 LEU A O 1
ATOM 1298 N N . LYS A 1 171 ? 24.060 20.980 -1.533 1.00 1.00 165 LYS A N 1
ATOM 1299 C CA . LYS A 1 171 ? 24.842 20.455 -0.397 1.00 1.00 165 LYS A CA 1
ATOM 1300 C C . LYS A 1 171 ? 26.276 20.318 -0.827 1.00 5.13 165 LYS A C 1
ATOM 1301 O O . LYS A 1 171 ? 26.556 19.863 -1.936 1.00 2.72 165 LYS A O 1
ATOM 1307 N N . ILE A 1 172 ? 27.182 20.675 0.078 1.00 4.57 166 ILE A N 1
ATOM 1308 C CA . ILE A 1 172 ? 28.608 20.566 -0.195 1.00 3.26 166 ILE A CA 1
ATOM 1309 C C . ILE A 1 172 ? 29.032 19.125 0.112 1.00 8.12 166 ILE A C 1
ATOM 1310 O O . ILE A 1 172 ? 28.630 18.556 1.121 1.00 4.02 166 ILE A O 1
ATOM 1315 N N . LEU A 1 173 ? 29.842 18.542 -0.766 1.00 7.34 167 LEU A N 1
ATOM 1316 C CA . LEU A 1 173 ? 30.298 17.184 -0.547 1.00 8.50 167 LEU A CA 1
ATOM 1317 C C . LEU A 1 173 ? 31.783 16.979 -0.792 1.00 9.61 167 LEU A C 1
ATOM 1318 O O . LEU A 1 173 ? 32.512 17.926 -1.093 1.00 6.35 167 LEU A O 1
ATOM 1323 N N . ASP A 1 174 ? 32.223 15.730 -0.642 1.00 7.11 168 ASP A N 1
ATOM 1324 C CA . ASP A 1 174 ? 33.599 15.339 -0.924 1.00 6.89 168 ASP A CA 1
ATOM 1325 C C . ASP A 1 174 ? 34.679 16.296 -0.410 1.00 10.06 168 ASP A C 1
ATOM 1326 O O . ASP A 1 174 ? 35.379 16.939 -1.196 1.00 8.04 168 ASP A O 1
ATOM 1331 N N . PHE A 1 175 ? 34.816 16.386 0.908 1.00 7.88 169 PHE A N 1
ATOM 1332 C CA . PHE A 1 175 ? 35.841 17.230 1.520 1.00 8.02 169 PHE A CA 1
ATOM 1333 C C . PHE A 1 175 ? 37.249 16.759 1.116 1.00 12.55 169 PHE A C 1
ATOM 1334 O O . PHE A 1 175 ? 37.494 15.552 1.000 1.00 10.68 169 PHE A O 1
ATOM 1342 N N . GLY A 1 176 ? 38.176 17.700 0.925 1.00 10.06 170 GLY A N 1
ATOM 1343 C CA . GLY A 1 176 ? 39.562 17.344 0.608 1.00 9.26 170 GLY A CA 1
ATOM 1344 C C . GLY A 1 176 ? 40.097 16.584 1.837 1.00 13.34 170 GLY A C 1
ATOM 1345 O O . GLY A 1 176 ? 40.118 17.121 2.944 1.00 11.83 170 GLY A O 1
ATOM 1346 N N . LEU A 1 177 ? 40.476 15.321 1.660 1.00 10.00 171 LEU A N 1
ATOM 1347 C CA . LEU A 1 177 ? 40.943 14.500 2.789 1.00 11.07 171 LEU A CA 1
ATOM 1348 C C . LEU A 1 177 ? 42.471 14.425 2.953 1.00 20.24 171 LEU A C 1
ATOM 1349 O O . LEU A 1 177 ? 42.981 13.871 3.939 1.00 19.77 171 LEU A O 1
ATOM 1354 N N . ALA A 1 178 ? 43.198 14.927 1.959 1.00 18.96 172 ALA A N 1
ATOM 1355 C CA . ALA A 1 178 ? 44.664 14.915 1.998 1.00 19.26 172 ALA A CA 1
ATOM 1356 C C . ALA A 1 178 ? 45.208 16.031 2.897 1.00 23.10 172 ALA A C 1
ATOM 1357 O O . ALA A 1 178 ? 44.806 17.189 2.777 1.00 22.61 172 ALA A O 1
ATOM 1359 N N . ARG A 1 179 ? 46.119 15.677 3.798 1.00 19.33 173 ARG A N 1
ATOM 1360 C CA . ARG A 1 179 ? 46.675 16.650 4.737 1.00 29.93 173 ARG A CA 1
ATOM 1361 C C . ARG A 1 179 ? 48.182 16.491 4.887 1.00 73.16 173 ARG A C 1
ATOM 1362 O O . ARG A 1 179 ? 48.908 16.469 3.893 1.00 43.10 173 ARG A O 1
ATOM 1370 N N . ALA A 1 190 ? 41.675 21.008 -14.289 1.00 47.60 184 ALA A N 1
ATOM 1371 C CA . ALA A 1 190 ? 40.326 21.341 -13.828 1.00 47.56 184 ALA A CA 1
ATOM 1372 C C . ALA A 1 190 ? 40.302 21.632 -12.327 1.00 49.72 184 ALA A C 1
ATOM 1373 O O . ALA A 1 190 ? 39.885 22.707 -11.893 1.00 49.76 184 ALA A O 1
ATOM 1375 N N . THR A 1 191 ? 40.768 20.667 -11.544 1.00 44.55 185 THR A N 1
ATOM 1376 C CA . THR A 1 191 ? 40.811 20.793 -10.089 1.00 43.30 185 THR A CA 1
ATOM 1377 C C . THR A 1 191 ? 41.478 22.088 -9.600 1.00 42.25 185 THR A C 1
ATOM 1378 O O . THR A 1 191 ? 40.915 22.836 -8.773 1.00 41.57 185 THR A O 1
ATOM 1380 N N . ARG A 1 192 ? 42.675 22.357 -10.118 1.00 33.18 186 ARG A N 1
ATOM 1381 C CA . ARG A 1 192 ? 43.419 23.546 -9.712 1.00 30.10 186 ARG A CA 1
ATOM 1382 C C . ARG A 1 192 ? 42.783 24.866 -10.141 1.00 26.14 186 ARG A C 1
ATOM 1383 O O . ARG A 1 192 ? 43.160 25.915 -9.644 1.00 25.26 186 ARG A O 1
ATOM 1391 N N . TRP A 1 193 ? 41.818 24.808 -11.053 1.00 19.20 187 TRP A N 1
ATOM 1392 C CA . TRP A 1 193 ? 41.133 26.010 -11.533 1.00 18.27 187 TRP A CA 1
ATOM 1393 C C . TRP A 1 193 ? 40.332 26.771 -10.473 1.00 17.60 187 TRP A C 1
ATOM 1394 O O . TRP A 1 193 ? 39.877 27.896 -10.739 1.00 18.96 187 TRP A O 1
ATOM 1405 N N . TYR A 1 194 ? 40.078 26.118 -9.336 1.00 7.67 188 TYR A N 1
ATOM 1406 C CA . TYR A 1 194 ? 39.288 26.712 -8.251 1.00 5.70 188 TYR A CA 1
ATOM 1407 C C . TYR A 1 194 ? 40.164 26.893 -7.038 1.00 9.06 188 TYR A C 1
ATOM 1408 O O . TYR A 1 194 ? 39.724 27.435 -6.049 1.00 9.12 188 TYR A O 1
ATOM 1417 N N . ARG A 1 195 ? 41.425 26.494 -7.124 1.00 7.27 189 ARG A N 1
ATOM 1418 C CA . ARG A 1 195 ? 42.309 26.615 -5.972 1.00 9.67 189 ARG A CA 1
ATOM 1419 C C . ARG A 1 195 ? 42.956 28.002 -5.784 1.00 16.00 189 ARG A C 1
ATOM 1420 O O . ARG A 1 195 ? 43.382 28.660 -6.743 1.00 16.66 189 ARG A O 1
ATOM 1428 N N . ALA A 1 196 ? 43.047 28.384 -4.520 1.00 14.85 190 ALA A N 1
ATOM 1429 C CA . ALA A 1 196 ? 43.633 29.648 -4.124 1.00 15.98 190 ALA A CA 1
ATOM 1430 C C . ALA A 1 196 ? 45.140 29.697 -4.425 1.00 21.73 190 ALA A C 1
ATOM 1431 O O . ALA A 1 196 ? 45.862 28.729 -4.185 1.00 19.61 190 ALA A O 1
ATOM 1433 N N . PRO A 1 197 ? 45.612 30.834 -4.941 1.00 21.70 191 PRO A N 1
ATOM 1434 C CA . PRO A 1 197 ? 47.033 30.990 -5.302 1.00 21.52 191 PRO A CA 1
ATOM 1435 C C . PRO A 1 197 ? 48.017 30.460 -4.256 1.00 26.70 191 PRO A C 1
ATOM 1436 O O . PRO A 1 197 ? 48.998 29.781 -4.584 1.00 27.42 191 PRO A O 1
ATOM 1440 N N . GLU A 1 198 ? 47.755 30.790 -2.995 1.00 22.83 192 GLU A N 1
ATOM 1441 C CA . GLU A 1 198 ? 48.635 30.422 -1.895 1.00 22.67 192 GLU A CA 1
ATOM 1442 C C . GLU A 1 198 ? 48.665 28.947 -1.515 1.00 28.08 192 GLU A C 1
ATOM 1443 O O . GLU A 1 198 ? 49.588 28.501 -0.827 1.00 27.93 192 GLU A O 1
ATOM 1449 N N . ILE A 1 199 ? 47.666 28.190 -1.951 1.00 24.64 193 ILE A N 1
ATOM 1450 C CA . ILE A 1 199 ? 47.622 26.767 -1.647 1.00 25.54 193 ILE A CA 1
ATOM 1451 C C . ILE A 1 199 ? 48.148 25.973 -2.848 1.00 27.97 193 ILE A C 1
ATOM 1452 O O . ILE A 1 199 ? 48.680 24.875 -2.704 1.00 27.37 193 ILE A O 1
ATOM 1457 N N . MET A 1 200 ? 48.063 26.577 -4.026 1.00 24.15 194 MET A N 1
ATOM 1458 C CA . MET A 1 200 ? 48.521 25.947 -5.257 1.00 24.13 194 MET A CA 1
ATOM 1459 C C . MET A 1 200 ? 50.024 25.711 -5.267 1.00 27.41 194 MET A C 1
ATOM 1460 O O . MET A 1 200 ? 50.516 24.679 -5.739 1.00 26.99 194 MET A O 1
ATOM 1465 N N . LEU A 1 201 ? 50.755 26.704 -4.784 1.00 22.34 195 LEU A N 1
ATOM 1466 C CA . LEU A 1 201 ? 52.200 26.659 -4.768 1.00 21.15 195 LEU A CA 1
ATOM 1467 C C . LEU A 1 201 ? 52.685 26.485 -3.345 1.00 22.89 195 LEU A C 1
ATOM 1468 O O . LEU A 1 201 ? 53.886 26.543 -3.075 1.00 20.30 195 LEU A O 1
ATOM 1473 N N . ASN A 1 202 ? 51.730 26.315 -2.435 1.00 20.17 196 ASN A N 1
ATOM 1474 C CA . ASN A 1 202 ? 52.023 26.131 -1.021 1.00 19.52 196 ASN A CA 1
ATOM 1475 C C . ASN A 1 202 ? 52.862 27.269 -0.456 1.00 21.99 196 ASN A C 1
ATOM 1476 O O . ASN A 1 202 ? 53.903 27.055 0.142 1.00 20.03 196 ASN A O 1
ATOM 1481 N N . TRP A 1 203 ? 52.375 28.489 -0.636 1.00 20.95 197 TRP A N 1
ATOM 1482 C CA . TRP A 1 203 ? 53.056 29.694 -0.155 1.00 22.28 197 TRP A CA 1
ATOM 1483 C C . TRP A 1 203 ? 53.075 29.808 1.364 1.00 29.06 197 TRP A C 1
ATOM 1484 O O . TRP A 1 203 ? 53.979 30.414 1.951 1.00 27.65 197 TRP A O 1
ATOM 1495 N N . MET A 1 204 ? 52.019 29.306 1.994 1.00 28.46 198 MET A N 1
ATOM 1496 C CA . MET A 1 204 ? 51.894 29.415 3.436 1.00 29.09 198 MET A CA 1
ATOM 1497 C C . MET A 1 204 ? 50.846 28.420 3.925 1.00 32.84 198 MET A C 1
ATOM 1498 O O . MET A 1 204 ? 50.201 27.747 3.122 1.00 31.74 198 MET A O 1
ATOM 1503 N N . HIS A 1 205 ? 50.671 28.365 5.244 1.00 30.08 199 HIS A N 1
ATOM 1504 C CA . HIS A 1 205 ? 49.642 27.544 5.874 1.00 30.72 199 HIS A CA 1
ATOM 1505 C C . HIS A 1 205 ? 48.297 28.146 5.489 1.00 35.81 199 HIS A C 1
ATOM 1506 O O . HIS A 1 205 ? 48.098 29.353 5.620 1.00 35.57 199 HIS A O 1
ATOM 1508 N N . TYR A 1 206 ? 47.384 27.312 5.002 1.00 33.12 200 TYR A N 1
ATOM 1509 C CA . TYR A 1 206 ? 46.093 27.809 4.559 1.00 33.37 200 TYR A CA 1
ATOM 1510 C C . TYR A 1 206 ? 44.999 28.233 5.536 1.00 29.26 200 TYR A C 1
ATOM 1511 O O . TYR A 1 206 ? 44.793 27.642 6.583 1.00 28.14 200 TYR A O 1
ATOM 1520 N N . ASN A 1 207 ? 44.309 29.285 5.130 1.00 20.50 201 ASN A N 1
ATOM 1521 C CA . ASN A 1 207 ? 43.250 29.914 5.885 1.00 18.53 201 ASN A CA 1
ATOM 1522 C C . ASN A 1 207 ? 41.944 29.287 5.408 1.00 16.34 201 ASN A C 1
ATOM 1523 O O . ASN A 1 207 ? 41.894 28.701 4.329 1.00 15.59 201 ASN A O 1
ATOM 1528 N N . GLN A 1 208 ? 40.885 29.447 6.195 1.00 9.77 202 GLN A N 1
ATOM 1529 C CA . GLN A 1 208 ? 39.558 28.944 5.851 1.00 7.76 202 GLN A CA 1
ATOM 1530 C C . GLN A 1 208 ? 39.144 29.623 4.542 1.00 8.81 202 GLN A C 1
ATOM 1531 O O . GLN A 1 208 ? 38.440 29.044 3.712 1.00 6.12 202 GLN A O 1
ATOM 1537 N N . THR A 1 209 ? 39.627 30.846 4.332 1.00 4.16 203 THR A N 1
ATOM 1538 C CA . THR A 1 209 ? 39.288 31.562 3.100 1.00 4.10 203 THR A CA 1
ATOM 1539 C C . THR A 1 209 ? 39.815 30.999 1.775 1.00 5.52 203 THR A C 1
ATOM 1540 O O . THR A 1 209 ? 39.512 31.537 0.721 1.00 4.20 203 THR A O 1
ATOM 1544 N N . VAL A 1 210 ? 40.539 29.888 1.812 1.00 5.08 204 VAL A N 1
ATOM 1545 C CA . VAL A 1 210 ? 40.914 29.218 0.558 1.00 4.89 204 VAL A CA 1
ATOM 1546 C C . VAL A 1 210 ? 39.595 28.711 -0.063 1.00 6.96 204 VAL A C 1
ATOM 1547 O O . VAL A 1 210 ? 39.469 28.652 -1.282 1.00 6.16 204 VAL A O 1
ATOM 1551 N N . ASP A 1 211 ? 38.606 28.372 0.783 1.00 2.84 205 ASP A N 1
ATOM 1552 C CA . ASP A 1 211 ? 37.281 27.933 0.297 1.00 1.00 205 ASP A CA 1
ATOM 1553 C C . ASP A 1 211 ? 36.496 29.118 -0.277 1.00 2.75 205 ASP A C 1
ATOM 1554 O O . ASP A 1 211 ? 35.689 28.967 -1.195 1.00 1.66 205 ASP A O 1
ATOM 1559 N N . ILE A 1 212 ? 36.703 30.300 0.293 1.00 1.00 206 ILE A N 1
ATOM 1560 C CA . ILE A 1 212 ? 36.027 31.500 -0.217 1.00 1.51 206 ILE A CA 1
ATOM 1561 C C . ILE A 1 212 ? 36.553 31.837 -1.619 1.00 4.62 206 ILE A C 1
ATOM 1562 O O . ILE A 1 212 ? 35.777 32.170 -2.520 1.00 6.34 206 ILE A O 1
ATOM 1567 N N . TRP A 1 213 ? 37.858 31.698 -1.817 1.00 3.80 207 TRP A N 1
ATOM 1568 C CA . TRP A 1 213 ? 38.455 31.887 -3.159 1.00 5.53 207 TRP A CA 1
ATOM 1569 C C . TRP A 1 213 ? 37.782 30.916 -4.178 1.00 7.62 207 TRP A C 1
ATOM 1570 O O . TRP A 1 213 ? 37.320 31.332 -5.251 1.00 5.14 207 TRP A O 1
ATOM 1581 N N . SER A 1 214 ? 37.656 29.640 -3.804 1.00 3.33 208 SER A N 1
ATOM 1582 C CA . SER A 1 214 ? 36.983 28.671 -4.690 1.00 2.00 208 SER A CA 1
ATOM 1583 C C . SER A 1 214 ? 35.561 29.116 -4.952 1.00 2.85 208 SER A C 1
ATOM 1584 O O . SER A 1 214 ? 35.081 29.034 -6.058 1.00 1.79 208 SER A O 1
ATOM 1587 N N . VAL A 1 215 ? 34.884 29.656 -3.941 1.00 2.00 209 VAL A N 1
ATOM 1588 C CA . VAL A 1 215 ? 33.528 30.127 -4.168 1.00 1.46 209 VAL A CA 1
ATOM 1589 C C . VAL A 1 215 ? 33.455 31.234 -5.242 1.00 4.58 209 VAL A C 1
ATOM 1590 O O . VAL A 1 215 ? 32.565 31.215 -6.094 1.00 3.87 209 VAL A O 1
ATOM 1594 N N . GLY A 1 216 ? 34.385 32.192 -5.183 1.00 4.45 210 GLY A N 1
ATOM 1595 C CA . GLY A 1 216 ? 34.455 33.305 -6.155 1.00 2.63 210 GLY A CA 1
ATOM 1596 C C . GLY A 1 216 ? 34.627 32.723 -7.563 1.00 4.22 210 GLY A C 1
ATOM 1597 O O . GLY A 1 216 ? 33.898 33.075 -8.485 1.00 4.11 210 GLY A O 1
ATOM 1598 N N . CYS A 1 217 ? 35.551 31.778 -7.697 1.00 2.16 211 CYS A N 1
ATOM 1599 C CA . CYS A 1 217 ? 35.786 31.072 -8.969 1.00 1.71 211 CYS A CA 1
ATOM 1600 C C . CYS A 1 217 ? 34.532 30.392 -9.496 1.00 6.11 211 CYS A C 1
ATOM 1601 O O . CYS A 1 217 ? 34.195 30.532 -10.655 1.00 6.65 211 CYS A O 1
ATOM 1604 N N . ILE A 1 218 ? 33.826 29.680 -8.618 1.00 2.67 212 ILE A N 1
ATOM 1605 C CA . ILE A 1 218 ? 32.570 29.035 -8.976 1.00 1.00 212 ILE A CA 1
ATOM 1606 C C . ILE A 1 218 ? 31.493 30.052 -9.398 1.00 3.39 212 ILE A C 1
ATOM 1607 O O . ILE A 1 218 ? 30.817 29.876 -10.419 1.00 1.00 212 ILE A O 1
ATOM 1612 N N . MET A 1 219 ? 31.277 31.084 -8.574 1.00 1.53 213 MET A N 1
ATOM 1613 C CA . MET A 1 219 ? 30.254 32.081 -8.891 1.00 1.00 213 MET A CA 1
ATOM 1614 C C . MET A 1 219 ? 30.579 32.813 -10.190 1.00 2.66 213 MET A C 1
ATOM 1615 O O . MET A 1 219 ? 29.688 33.069 -11.010 1.00 1.27 213 MET A O 1
ATOM 1620 N N . ALA A 1 220 ? 31.844 33.202 -10.356 1.00 3.76 214 ALA A N 1
ATOM 1621 C CA . ALA A 1 220 ? 32.252 33.907 -11.592 1.00 5.25 214 ALA A CA 1
ATOM 1622 C C . ALA A 1 220 ? 31.859 33.079 -12.822 1.00 9.94 214 ALA A C 1
ATOM 1623 O O . ALA A 1 220 ? 31.315 33.590 -13.804 1.00 9.31 214 ALA A O 1
ATOM 1625 N N . GLU A 1 221 ? 32.106 31.780 -12.745 1.00 6.90 215 GLU A N 1
ATOM 1626 C CA . GLU A 1 221 ? 31.780 30.890 -13.857 1.00 5.65 215 GLU A CA 1
ATOM 1627 C C . GLU A 1 221 ? 30.284 30.720 -14.069 1.00 7.63 215 GLU A C 1
ATOM 1628 O O . GLU A 1 221 ? 29.836 30.666 -15.208 1.00 8.56 215 GLU A O 1
ATOM 1634 N N . LEU A 1 222 ? 29.487 30.692 -12.986 1.00 3.82 216 LEU A N 1
ATOM 1635 C CA . LEU A 1 222 ? 28.023 30.578 -13.127 1.00 3.18 216 LEU A CA 1
ATOM 1636 C C . LEU A 1 222 ? 27.396 31.799 -13.836 1.00 9.67 216 LEU A C 1
ATOM 1637 O O . LEU A 1 222 ? 26.356 31.685 -14.509 1.00 9.25 216 LEU A O 1
ATOM 1642 N N . LEU A 1 223 ? 28.007 32.966 -13.634 1.00 10.29 217 LEU A N 1
ATOM 1643 C CA . LEU A 1 223 ? 27.502 34.226 -14.198 1.00 10.97 217 LEU A CA 1
ATOM 1644 C C . LEU A 1 223 ? 27.899 34.459 -15.653 1.00 14.41 217 LEU A C 1
ATOM 1645 O O . LEU A 1 223 ? 27.093 34.934 -16.459 1.00 13.41 217 LEU A O 1
ATOM 1650 N N . THR A 1 224 ? 29.146 34.141 -15.978 1.00 12.41 218 THR A N 1
ATOM 1651 C CA . THR A 1 224 ? 29.671 34.370 -17.331 1.00 12.00 218 THR A CA 1
ATOM 1652 C C . THR A 1 224 ? 29.517 33.172 -18.276 1.00 15.69 218 THR A C 1
ATOM 1653 O O . THR A 1 224 ? 29.481 33.335 -19.519 1.00 14.28 218 THR A O 1
ATOM 1657 N N . GLY A 1 225 ? 29.523 31.974 -17.696 1.00 11.02 219 GLY A N 1
ATOM 1658 C CA . GLY A 1 225 ? 29.441 30.758 -18.497 1.00 11.14 219 GLY A CA 1
ATOM 1659 C C . GLY A 1 225 ? 30.830 30.432 -19.063 1.00 13.74 219 GLY A C 1
ATOM 1660 O O . GLY A 1 225 ? 30.956 29.757 -20.090 1.00 13.79 219 GLY A O 1
ATOM 1661 N N . ARG A 1 226 ? 31.862 30.947 -18.397 1.00 7.51 220 ARG A N 1
ATOM 1662 C CA . ARG A 1 226 ? 33.235 30.731 -18.818 1.00 7.74 220 ARG A CA 1
ATOM 1663 C C . ARG A 1 226 ? 34.023 30.459 -17.563 1.00 12.18 220 ARG A C 1
ATOM 1664 O O . ARG A 1 226 ? 33.769 31.080 -16.547 1.00 12.94 220 ARG A O 1
ATOM 1672 N N . THR A 1 227 ? 34.938 29.493 -17.606 1.00 8.45 221 THR A N 1
ATOM 1673 C CA . THR A 1 227 ? 35.772 29.182 -16.444 1.00 7.42 221 THR A CA 1
ATOM 1674 C C . THR A 1 227 ? 36.638 30.419 -16.206 1.00 12.75 221 THR A C 1
ATOM 1675 O O . THR A 1 227 ? 37.141 30.980 -17.158 1.00 12.51 221 THR A O 1
ATOM 1679 N N . LEU A 1 228 ? 36.823 30.837 -14.955 1.00 10.82 222 LEU A N 1
ATOM 1680 C CA . LEU A 1 228 ? 37.584 32.061 -14.644 1.00 9.65 222 LEU A CA 1
ATOM 1681 C C . LEU A 1 228 ? 39.098 31.986 -14.825 1.00 11.69 222 LEU A C 1
ATOM 1682 O O . LEU A 1 228 ? 39.694 32.874 -15.427 1.00 9.48 222 LEU A O 1
ATOM 1687 N N . PHE A 1 229 ? 39.728 30.962 -14.262 1.00 7.38 223 PHE A N 1
ATOM 1688 C CA . PHE A 1 229 ? 41.175 30.803 -14.358 1.00 7.41 223 PHE A CA 1
ATOM 1689 C C . PHE A 1 229 ? 41.512 29.421 -14.956 1.00 13.98 223 PHE A C 1
ATOM 1690 O O . PHE A 1 229 ? 41.977 28.542 -14.236 1.00 15.37 223 PHE A O 1
ATOM 1698 N N . PRO A 1 230 ? 41.264 29.206 -16.246 1.00 12.11 224 PRO A N 1
ATOM 1699 C CA . PRO A 1 230 ? 41.551 27.879 -16.827 1.00 12.76 224 PRO A CA 1
ATOM 1700 C C . PRO A 1 230 ? 43.012 27.637 -17.247 1.00 20.51 224 PRO A C 1
ATOM 1701 O O . PRO A 1 230 ? 43.279 27.349 -18.409 1.00 21.76 224 PRO A O 1
ATOM 1705 N N . GLY A 1 231 ? 43.938 27.696 -16.295 1.00 18.01 225 GLY A N 1
ATOM 1706 C CA . GLY A 1 231 ? 45.355 27.507 -16.576 1.00 18.68 225 GLY A CA 1
ATOM 1707 C C . GLY A 1 231 ? 45.779 26.053 -16.863 1.00 24.06 225 GLY A C 1
ATOM 1708 O O . GLY A 1 231 ? 45.076 25.102 -16.503 1.00 22.12 225 GLY A O 1
ATOM 1709 N N . THR A 1 232 ? 46.945 25.913 -17.500 1.00 21.83 226 THR A N 1
ATOM 1710 C CA . THR A 1 232 ? 47.541 24.615 -17.860 1.00 21.82 226 THR A CA 1
ATOM 1711 C C . THR A 1 232 ? 48.436 24.022 -16.768 1.00 27.35 226 THR A C 1
ATOM 1712 O O . THR A 1 232 ? 48.343 22.833 -16.453 1.00 30.15 226 THR A O 1
ATOM 1716 N N . ASP A 1 233 ? 49.314 24.842 -16.202 1.00 20.52 227 ASP A N 1
ATOM 1717 C CA . ASP A 1 233 ? 50.179 24.397 -15.120 1.00 18.59 227 ASP A CA 1
ATOM 1718 C C . ASP A 1 233 ? 50.170 25.490 -14.072 1.00 23.30 227 ASP A C 1
ATOM 1719 O O . ASP A 1 233 ? 49.588 26.544 -14.306 1.00 24.20 227 ASP A O 1
ATOM 1724 N N . HIS A 1 234 ? 50.796 25.236 -12.925 1.00 20.50 228 HIS A N 1
ATOM 1725 C CA . HIS A 1 234 ? 50.806 26.177 -11.809 1.00 20.92 228 HIS A CA 1
ATOM 1726 C C . HIS A 1 234 ? 51.253 27.579 -12.133 1.00 21.73 228 HIS A C 1
ATOM 1727 O O . HIS A 1 234 ? 50.669 28.540 -11.627 1.00 19.47 228 HIS A O 1
ATOM 1734 N N . ILE A 1 235 ? 52.336 27.685 -12.906 1.00 16.50 229 ILE A N 1
ATOM 1735 C CA . ILE A 1 235 ? 52.885 28.981 -13.290 1.00 14.67 229 ILE A CA 1
ATOM 1736 C C . ILE A 1 235 ? 51.880 29.695 -14.209 1.00 14.94 229 ILE A C 1
ATOM 1737 O O . ILE A 1 235 ? 51.499 30.833 -13.966 1.00 13.87 229 ILE A O 1
ATOM 1742 N N . ASP A 1 236 ? 51.416 28.995 -15.236 1.00 11.21 230 ASP A N 1
ATOM 1743 C CA . ASP A 1 236 ? 50.410 29.534 -16.151 1.00 10.34 230 ASP A CA 1
ATOM 1744 C C . ASP A 1 236 ? 49.174 30.025 -15.368 1.00 13.49 230 ASP A C 1
ATOM 1745 O O . ASP A 1 236 ? 48.730 31.167 -15.541 1.00 11.20 230 ASP A O 1
ATOM 1750 N N . GLN A 1 237 ? 48.637 29.172 -14.491 1.00 9.21 231 GLN A N 1
ATOM 1751 C CA . GLN A 1 237 ? 47.463 29.533 -13.691 1.00 8.81 231 GLN A CA 1
ATOM 1752 C C . GLN A 1 237 ? 47.759 30.705 -12.734 1.00 10.91 231 GLN A C 1
ATOM 1753 O O . GLN A 1 237 ? 46.952 31.626 -12.605 1.00 9.53 231 GLN A O 1
ATOM 1759 N N . LEU A 1 238 ? 48.913 30.660 -12.069 1.00 6.81 232 LEU A N 1
ATOM 1760 C CA . LEU A 1 238 ? 49.338 31.740 -11.190 1.00 6.70 232 LEU A CA 1
ATOM 1761 C C . LEU A 1 238 ? 49.359 33.087 -11.961 1.00 12.02 232 LEU A C 1
ATOM 1762 O O . LEU A 1 238 ? 48.805 34.116 -11.510 1.00 10.72 232 LEU A O 1
ATOM 1767 N N . LYS A 1 239 ? 49.968 33.069 -13.142 1.00 6.49 233 LYS A N 1
ATOM 1768 C CA . LYS A 1 239 ? 50.046 34.280 -13.955 1.00 6.36 233 LYS A CA 1
ATOM 1769 C C . LYS A 1 239 ? 48.645 34.808 -14.324 1.00 9.12 233 LYS A C 1
ATOM 1770 O O . LYS A 1 239 ? 48.416 36.008 -14.344 1.00 4.03 233 LYS A O 1
ATOM 1776 N N . LEU A 1 240 ? 47.733 33.893 -14.647 1.00 8.69 234 LEU A N 1
ATOM 1777 C CA . LEU A 1 240 ? 46.351 34.229 -15.001 1.00 10.09 234 LEU A CA 1
ATOM 1778 C C . LEU A 1 240 ? 45.656 34.894 -13.809 1.00 13.38 234 LEU A C 1
ATOM 1779 O O . LEU A 1 240 ? 44.943 35.887 -13.939 1.00 13.25 234 LEU A O 1
ATOM 1784 N N . ILE A 1 241 ? 45.885 34.312 -12.645 1.00 8.44 235 ILE A N 1
ATOM 1785 C CA . ILE A 1 241 ? 45.307 34.798 -11.420 1.00 8.90 235 ILE A CA 1
ATOM 1786 C C . ILE A 1 241 ? 45.797 36.189 -11.098 1.00 14.69 235 ILE A C 1
ATOM 1787 O O . ILE A 1 241 ? 44.983 37.104 -10.938 1.00 15.47 235 ILE A O 1
ATOM 1792 N N . LEU A 1 242 ? 47.124 36.332 -11.024 1.00 10.64 236 LEU A N 1
ATOM 1793 C CA . LEU A 1 242 ? 47.773 37.594 -10.698 1.00 11.01 236 LEU A CA 1
ATOM 1794 C C . LEU A 1 242 ? 47.479 38.721 -11.693 1.00 12.30 236 LEU A C 1
ATOM 1795 O O . LEU A 1 242 ? 47.584 39.889 -11.348 1.00 13.39 236 LEU A O 1
ATOM 1800 N N . ARG A 1 243 ? 47.092 38.385 -12.914 1.00 6.94 237 ARG A N 1
ATOM 1801 C CA . ARG A 1 243 ? 46.769 39.429 -13.880 1.00 8.13 237 ARG A CA 1
ATOM 1802 C C . ARG A 1 243 ? 45.475 40.172 -13.485 1.00 13.45 237 ARG A C 1
ATOM 1803 O O . ARG A 1 243 ? 45.334 41.377 -13.745 1.00 12.01 237 ARG A O 1
ATOM 1811 N N . LEU A 1 244 ? 44.523 39.442 -12.890 1.00 8.74 238 LEU A N 1
ATOM 1812 C CA . LEU A 1 244 ? 43.224 40.014 -12.529 1.00 7.29 238 LEU A CA 1
ATOM 1813 C C . LEU A 1 244 ? 43.286 40.681 -11.189 1.00 9.33 238 LEU A C 1
ATOM 1814 O O . LEU A 1 244 ? 42.736 41.752 -10.960 1.00 8.00 238 LEU A O 1
ATOM 1819 N N . VAL A 1 245 ? 43.960 39.983 -10.297 1.00 5.55 239 VAL A N 1
ATOM 1820 C CA . VAL A 1 245 ? 44.029 40.311 -8.900 1.00 6.20 239 VAL A CA 1
ATOM 1821 C C . VAL A 1 245 ? 45.276 41.128 -8.520 1.00 12.35 239 VAL A C 1
ATOM 1822 O O . VAL A 1 245 ? 45.375 41.640 -7.405 1.00 11.60 239 VAL A O 1
ATOM 1826 N N . GLY A 1 246 ? 46.192 41.292 -9.473 1.00 9.59 240 GLY A N 1
ATOM 1827 C CA . GLY A 1 246 ? 47.437 42.015 -9.234 1.00 9.42 240 GLY A CA 1
ATOM 1828 C C . GLY A 1 246 ? 48.480 41.097 -8.579 1.00 14.90 240 GLY A C 1
ATOM 1829 O O . GLY A 1 246 ? 48.157 40.002 -8.101 1.00 14.31 240 GLY A O 1
ATOM 1830 N N . THR A 1 247 ? 49.720 41.571 -8.519 1.00 12.39 241 THR A N 1
ATOM 1831 C CA . THR A 1 247 ? 50.823 40.822 -7.903 1.00 12.78 241 THR A CA 1
ATOM 1832 C C . THR A 1 247 ? 50.947 41.218 -6.437 1.00 17.10 241 THR A C 1
ATOM 1833 O O . THR A 1 247 ? 50.566 42.321 -6.055 1.00 18.13 241 THR A O 1
ATOM 1837 N N . PRO A 1 248 ? 51.501 40.323 -5.627 1.00 14.02 242 PRO A N 1
ATOM 1838 C CA . PRO A 1 248 ? 51.664 40.541 -4.183 1.00 14.08 242 PRO A CA 1
ATOM 1839 C C . PRO A 1 248 ? 52.449 41.783 -3.778 1.00 19.97 242 PRO A C 1
ATOM 1840 O O . PRO A 1 248 ? 53.393 42.190 -4.451 1.00 19.97 242 PRO A O 1
ATOM 1844 N N . GLY A 1 249 ? 52.113 42.319 -2.613 1.00 17.76 243 GLY A N 1
ATOM 1845 C CA . GLY A 1 249 ? 52.818 43.474 -2.068 1.00 18.13 243 GLY A CA 1
ATOM 1846 C C . GLY A 1 249 ? 53.693 43.017 -0.905 1.00 20.19 243 GLY A C 1
ATOM 1847 O O . GLY A 1 249 ? 53.739 41.834 -0.574 1.00 18.71 243 GLY A O 1
ATOM 1848 N N . ALA A 1 250 ? 54.360 43.964 -0.266 1.00 17.69 244 ALA A N 1
ATOM 1849 C CA . ALA A 1 250 ? 55.220 43.652 0.871 1.00 17.28 244 ALA A CA 1
ATOM 1850 C C . ALA A 1 250 ? 54.472 42.925 1.988 1.00 19.31 244 ALA A C 1
ATOM 1851 O O . ALA A 1 250 ? 54.991 41.967 2.556 1.00 18.00 244 ALA A O 1
ATOM 1852 N N . GLU A 1 251 ? 53.264 43.389 2.303 1.00 16.24 245 GLU A N 1
ATOM 1853 C CA . GLU A 1 251 ? 52.454 42.792 3.373 1.00 16.62 245 GLU A CA 1
ATOM 1854 C C . GLU A 1 251 ? 52.320 41.293 3.168 1.00 19.75 245 GLU A C 1
ATOM 1855 O O . GLU A 1 251 ? 52.732 40.503 4.017 1.00 19.11 245 GLU A O 1
ATOM 1861 N N . LEU A 1 252 ? 51.804 40.924 2.002 1.00 16.94 246 LEU A N 1
ATOM 1862 C CA . LEU A 1 252 ? 51.623 39.527 1.603 1.00 17.96 246 LEU A CA 1
ATOM 1863 C C . LEU A 1 252 ? 52.966 38.786 1.500 1.00 19.73 246 LEU A C 1
ATOM 1864 O O . LEU A 1 252 ? 53.079 37.628 1.886 1.00 18.14 246 LEU A O 1
ATOM 1869 N N . LEU A 1 253 ? 53.988 39.464 0.993 1.00 17.62 247 LEU A N 1
ATOM 1870 C CA . LEU A 1 253 ? 55.318 38.854 0.897 1.00 18.51 247 LEU A CA 1
ATOM 1871 C C . LEU A 1 253 ? 55.868 38.434 2.259 1.00 24.05 247 LEU A C 1
ATOM 1872 O O . LEU A 1 253 ? 56.458 37.364 2.391 1.00 25.31 247 LEU A O 1
ATOM 1877 N N . LYS A 1 254 ? 55.658 39.255 3.278 1.00 20.01 248 LYS A N 1
ATOM 1878 C CA . LYS A 1 254 ? 56.090 38.899 4.628 1.00 20.16 248 LYS A CA 1
ATOM 1879 C C . LYS A 1 254 ? 55.456 37.579 5.105 1.00 22.58 248 LYS A C 1
ATOM 1880 O O . LYS A 1 254 ? 56.015 36.893 5.967 1.00 21.62 248 LYS A O 1
ATOM 1886 N N . LYS A 1 255 ? 54.283 37.246 4.562 1.00 18.35 249 LYS A N 1
ATOM 1887 C CA . LYS A 1 255 ? 53.538 36.041 4.967 1.00 17.36 249 LYS A CA 1
ATOM 1888 C C . LYS A 1 255 ? 53.940 34.751 4.240 1.00 22.20 249 LYS A C 1
ATOM 1889 O O . LYS A 1 255 ? 53.530 33.648 4.626 1.00 20.65 249 LYS A O 1
ATOM 1895 N N . ILE A 1 256 ? 54.701 34.895 3.163 1.00 20.03 250 ILE A N 1
ATOM 1896 C CA . ILE A 1 256 ? 55.141 33.734 2.398 1.00 20.08 250 ILE A CA 1
ATOM 1897 C C . ILE A 1 256 ? 56.385 33.141 3.050 1.00 28.25 250 ILE A C 1
ATOM 1898 O O . ILE A 1 256 ? 57.463 33.740 3.013 1.00 27.72 250 ILE A O 1
ATOM 1903 N N . SER A 1 257 ? 56.216 31.976 3.672 1.00 26.83 251 SER A N 1
ATOM 1904 C CA . SER A 1 257 ? 57.297 31.305 4.391 1.00 27.96 251 SER A CA 1
ATOM 1905 C C . SER A 1 257 ? 58.518 30.882 3.565 1.00 32.90 251 SER A C 1
ATOM 1906 O O . SER A 1 257 ? 59.650 30.932 4.056 1.00 33.77 251 SER A O 1
ATOM 1909 N N . SER A 1 258 ? 58.289 30.444 2.328 1.00 27.45 252 SER A N 1
ATOM 1910 C CA . SER A 1 258 ? 59.372 29.986 1.462 1.00 25.92 252 SER A CA 1
ATOM 1911 C C . SER A 1 258 ? 60.184 31.132 0.846 1.00 28.73 252 SER A C 1
ATOM 1912 O O . SER A 1 258 ? 59.650 31.975 0.118 1.00 27.83 252 SER A O 1
ATOM 1915 N N . GLU A 1 259 ? 61.484 31.137 1.129 1.00 23.93 253 GLU A N 1
ATOM 1916 C CA . GLU A 1 259 ? 62.387 32.142 0.584 1.00 23.42 253 GLU A CA 1
ATOM 1917 C C . GLU A 1 259 ? 62.441 32.085 -0.936 1.00 23.96 253 GLU A C 1
ATOM 1918 O O . GLU A 1 259 ? 62.550 33.119 -1.601 1.00 23.18 253 GLU A O 1
ATOM 1924 N N . SER A 1 260 ? 62.398 30.864 -1.473 1.00 18.53 254 SER A N 1
ATOM 1925 C CA . SER A 1 260 ? 62.444 30.640 -2.916 1.00 15.32 254 SER A CA 1
ATOM 1926 C C . SER A 1 260 ? 61.183 31.163 -3.603 1.00 15.92 254 SER A C 1
ATOM 1927 O O . SER A 1 260 ? 61.255 31.754 -4.684 1.00 13.82 254 SER A O 1
ATOM 1930 N N . ALA A 1 261 ? 60.028 30.931 -2.983 1.00 12.53 255 ALA A N 1
ATOM 1931 C CA . ALA A 1 261 ? 58.759 31.418 -3.533 1.00 12.48 255 ALA A CA 1
ATOM 1932 C C . ALA A 1 261 ? 58.769 32.958 -3.524 1.00 14.73 255 ALA A C 1
ATOM 1933 O O . ALA A 1 261 ? 58.374 33.604 -4.496 1.00 11.75 255 ALA A O 1
ATOM 1935 N N . ARG A 1 262 ? 59.287 33.531 -2.440 1.00 13.91 256 ARG A N 1
ATOM 1936 C CA . ARG A 1 262 ? 59.392 34.984 -2.321 1.00 14.87 256 ARG A CA 1
ATOM 1937 C C . ARG A 1 262 ? 60.299 35.545 -3.409 1.00 19.60 256 ARG A C 1
ATOM 1938 O O . ARG A 1 262 ? 59.984 36.573 -4.032 1.00 19.73 256 ARG A O 1
ATOM 1946 N N . ASN A 1 263 ? 61.410 34.856 -3.665 1.00 14.56 257 ASN A N 1
ATOM 1947 C CA . ASN A 1 263 ? 62.321 35.291 -4.721 1.00 14.47 257 ASN A CA 1
ATOM 1948 C C . ASN A 1 263 ? 61.678 35.146 -6.107 1.00 16.64 257 ASN A C 1
ATOM 1949 O O . ASN A 1 263 ? 61.927 35.951 -7.011 1.00 15.39 257 ASN A O 1
ATOM 1954 N N . TYR A 1 264 ? 60.854 34.116 -6.281 1.00 11.96 258 TYR A N 1
ATOM 1955 C CA . TYR A 1 264 ? 60.172 33.940 -7.561 1.00 10.21 258 TYR A CA 1
ATOM 1956 C C . TYR A 1 264 ? 59.155 35.084 -7.735 1.00 14.35 258 TYR A C 1
ATOM 1957 O O . TYR A 1 264 ? 59.070 35.699 -8.798 1.00 12.20 258 TYR A O 1
ATOM 1966 N N . ILE A 1 265 ? 58.432 35.397 -6.656 1.00 14.40 259 ILE A N 1
ATOM 1967 C CA . ILE A 1 265 ? 57.418 36.469 -6.641 1.00 14.61 259 ILE A CA 1
ATOM 1968 C C . ILE A 1 265 ? 57.991 37.838 -7.023 1.00 18.44 259 ILE A C 1
ATOM 1969 O O . ILE A 1 265 ? 57.436 38.543 -7.850 1.00 18.70 259 ILE A O 1
ATOM 1974 N N . GLN A 1 266 ? 59.118 38.197 -6.431 1.00 16.46 260 GLN A N 1
ATOM 1975 C CA . GLN A 1 266 ? 59.772 39.471 -6.723 1.00 17.35 260 GLN A CA 1
ATOM 1976 C C . GLN A 1 266 ? 60.294 39.652 -8.151 1.00 25.01 260 GLN A C 1
ATOM 1977 O O . GLN A 1 266 ? 60.427 40.770 -8.645 1.00 26.51 260 GLN A O 1
ATOM 1983 N N . SER A 1 267 ? 60.643 38.531 -8.782 1.00 21.09 261 SER A N 1
ATOM 1984 C CA . SER A 1 267 ? 61.094 38.413 -10.169 1.00 19.67 261 SER A CA 1
ATOM 1985 C C . SER A 1 267 ? 60.045 38.675 -11.222 1.00 21.62 261 SER A C 1
ATOM 1986 O O . SER A 1 267 ? 60.369 38.847 -12.353 1.00 17.73 261 SER A O 1
ATOM 1989 N N . LEU A 1 268 ? 58.785 38.667 -10.812 1.00 21.16 262 LEU A N 1
ATOM 1990 C CA . LEU A 1 268 ? 57.702 38.953 -11.712 1.00 22.64 262 LEU A CA 1
ATOM 1991 C C . LEU A 1 268 ? 57.587 40.431 -12.001 1.00 30.17 262 LEU A C 1
ATOM 1992 O O . LEU A 1 268 ? 57.838 41.210 -11.199 1.00 28.94 262 LEU A O 1
ATOM 1997 N N . THR A 1 269 ? 57.114 40.780 -13.153 1.00 20.00 263 THR A N 1
ATOM 1998 C CA . THR A 1 269 ? 56.815 42.155 -13.377 1.00 20.00 263 THR A CA 1
ATOM 1999 C C . THR A 1 269 ? 55.496 42.594 -12.753 1.00 20.00 263 THR A C 1
ATOM 2000 O O . THR A 1 269 ? 54.510 41.942 -12.928 1.00 37.53 263 THR A O 1
ATOM 2004 N N . GLN A 1 270 ? 55.542 43.621 -11.913 1.00 36.45 264 GLN A N 1
ATOM 2005 C CA . GLN A 1 270 ? 54.379 44.020 -11.172 1.00 35.36 264 GLN A CA 1
ATOM 2006 C C . GLN A 1 270 ? 53.155 44.241 -12.049 1.00 35.81 264 GLN A C 1
ATOM 2007 O O . GLN A 1 270 ? 53.261 44.650 -13.186 1.00 33.90 264 GLN A O 1
ATOM 2013 N N . MET A 1 271 ? 52.012 43.946 -11.459 1.00 31.63 265 MET A N 1
ATOM 2014 C CA . MET A 1 271 ? 50.746 43.892 -12.167 1.00 29.69 265 MET A CA 1
ATOM 2015 C C . MET A 1 271 ? 49.692 44.531 -11.196 1.00 24.24 265 MET A C 1
ATOM 2016 O O . MET A 1 271 ? 49.678 44.205 -10.079 1.00 18.82 265 MET A O 1
ATOM 2021 N N . PRO A 1 272 ? 48.931 45.515 -11.664 1.00 18.35 266 PRO A N 1
ATOM 2022 C CA . PRO A 1 272 ? 47.959 46.157 -10.773 1.00 17.37 266 PRO A CA 1
ATOM 2023 C C . PRO A 1 272 ? 46.803 45.230 -10.750 1.00 19.34 266 PRO A C 1
ATOM 2024 O O . PRO A 1 272 ? 46.663 44.488 -11.660 1.00 17.20 266 PRO A O 1
ATOM 2028 N N . LYS A 1 273 ? 45.976 45.297 -9.742 1.00 16.75 267 LYS A N 1
ATOM 2029 C CA . LYS A 1 273 ? 44.725 44.676 -9.818 1.00 16.30 267 LYS A CA 1
ATOM 2030 C C . LYS A 1 273 ? 43.796 45.260 -10.844 1.00 20.74 267 LYS A C 1
ATOM 2031 O O . LYS A 1 273 ? 43.850 46.421 -11.104 1.00 20.96 267 LYS A O 1
ATOM 2037 N N . MET A 1 274 ? 42.985 44.420 -11.476 1.00 15.21 268 MET A N 1
ATOM 2038 C CA . MET A 1 274 ? 42.096 44.889 -12.528 1.00 13.93 268 MET A CA 1
ATOM 2039 C C . MET A 1 274 ? 40.781 45.329 -11.888 1.00 13.78 268 MET A C 1
ATOM 2040 O O . MET A 1 274 ? 40.415 44.867 -10.805 1.00 12.24 268 MET A O 1
ATOM 2045 N N . ASN A 1 275 ? 40.015 46.151 -12.580 1.00 9.93 269 ASN A N 1
ATOM 2046 C CA . ASN A 1 275 ? 38.708 46.479 -12.024 1.00 9.96 269 ASN A CA 1
ATOM 2047 C C . ASN A 1 275 ? 37.669 45.467 -12.536 1.00 8.74 269 ASN A C 1
ATOM 2048 O O . ASN A 1 275 ? 37.537 45.251 -13.744 1.00 5.69 269 ASN A O 1
ATOM 2053 N N . PHE A 1 276 ? 37.025 44.764 -11.598 1.00 3.64 270 PHE A N 1
ATOM 2054 C CA . PHE A 1 276 ? 36.096 43.687 -11.933 1.00 3.57 270 PHE A CA 1
ATOM 2055 C C . PHE A 1 276 ? 34.911 44.114 -12.765 1.00 8.87 270 PHE A C 1
ATOM 2056 O O . PHE A 1 276 ? 34.345 43.304 -13.506 1.00 8.72 270 PHE A O 1
ATOM 2064 N N . ALA A 1 277 ? 34.523 45.382 -12.652 1.00 5.80 271 ALA A N 1
ATOM 2065 C CA . ALA A 1 277 ? 33.379 45.873 -13.407 1.00 6.55 271 ALA A CA 1
ATOM 2066 C C . ALA A 1 277 ? 33.584 45.839 -14.937 1.00 13.47 271 ALA A C 1
ATOM 2067 O O . ALA A 1 277 ? 32.622 45.819 -15.707 1.00 14.11 271 ALA A O 1
ATOM 2069 N N . ASN A 1 278 ? 34.829 45.829 -15.389 1.00 10.47 272 ASN A N 1
ATOM 2070 C CA . ASN A 1 278 ? 35.050 45.763 -16.830 1.00 11.52 272 ASN A CA 1
ATOM 2071 C C . ASN A 1 278 ? 35.086 44.305 -17.288 1.00 17.29 272 ASN A C 1
ATOM 2072 O O . ASN A 1 278 ? 34.810 44.001 -18.446 1.00 19.13 272 ASN A O 1
ATOM 2077 N N . VAL A 1 279 ? 35.406 43.412 -16.358 1.00 12.85 273 VAL A N 1
ATOM 2078 C CA . VAL A 1 279 ? 35.491 41.988 -16.650 1.00 13.32 273 VAL A CA 1
ATOM 2079 C C . VAL A 1 279 ? 34.109 41.310 -16.655 1.00 17.81 273 VAL A C 1
ATOM 2080 O O . VAL A 1 279 ? 33.882 40.355 -17.407 1.00 17.03 273 VAL A O 1
ATOM 2084 N N . PHE A 1 280 ? 33.179 41.804 -15.833 1.00 11.92 274 PHE A N 1
ATOM 2085 C CA . PHE A 1 280 ? 31.857 41.192 -15.757 1.00 10.41 274 PHE A CA 1
ATOM 2086 C C . PHE A 1 280 ? 30.709 42.115 -16.141 1.00 15.93 274 PHE A C 1
ATOM 2087 O O . PHE A 1 280 ? 29.692 42.175 -15.446 1.00 15.55 274 PHE A O 1
ATOM 2095 N N . ILE A 1 281 ? 30.846 42.827 -17.256 1.00 13.06 275 ILE A N 1
ATOM 2096 C CA . ILE A 1 281 ? 29.799 43.739 -17.681 1.00 11.51 275 ILE A CA 1
ATOM 2097 C C . ILE A 1 281 ? 28.453 43.065 -17.899 1.00 16.38 275 ILE A C 1
ATOM 2098 O O . ILE A 1 281 ? 28.368 42.021 -18.580 1.00 13.48 275 ILE A O 1
ATOM 2103 N N . GLY A 1 282 ? 27.395 43.718 -17.389 1.00 13.21 276 GLY A N 1
ATOM 2104 C CA . GLY A 1 282 ? 26.026 43.233 -17.529 1.00 12.08 276 GLY A CA 1
ATOM 2105 C C . GLY A 1 282 ? 25.592 42.333 -16.363 1.00 14.78 276 GLY A C 1
ATOM 2106 O O . GLY A 1 282 ? 24.420 41.971 -16.263 1.00 14.14 276 GLY A O 1
ATOM 2107 N N . ALA A 1 283 ? 26.539 41.927 -15.520 1.00 12.19 277 ALA A N 1
ATOM 2108 C CA . ALA A 1 283 ? 26.217 41.106 -14.340 1.00 11.87 277 ALA A CA 1
ATOM 2109 C C . ALA A 1 283 ? 25.656 41.997 -13.212 1.00 16.20 277 ALA A C 1
ATOM 2110 O O . ALA A 1 283 ? 25.910 43.207 -13.176 1.00 14.70 277 ALA A O 1
ATOM 2112 N N . ASN A 1 284 ? 24.873 41.396 -12.317 1.00 11.59 278 ASN A N 1
ATOM 2113 C CA . ASN A 1 284 ? 24.326 42.108 -11.171 1.00 9.80 278 ASN A CA 1
ATOM 2114 C C . ASN A 1 284 ? 25.503 42.815 -10.489 1.00 13.28 278 ASN A C 1
ATOM 2115 O O . ASN A 1 284 ? 26.496 42.174 -10.151 1.00 14.03 278 ASN A O 1
ATOM 2120 N N . PRO A 1 285 ? 25.437 44.140 -10.335 1.00 10.31 279 PRO A N 1
ATOM 2121 C CA . PRO A 1 285 ? 26.535 44.881 -9.691 1.00 8.48 279 PRO A CA 1
ATOM 2122 C C . PRO A 1 285 ? 26.863 44.384 -8.274 1.00 9.78 279 PRO A C 1
ATOM 2123 O O . PRO A 1 285 ? 28.006 44.456 -7.817 1.00 7.83 279 PRO A O 1
ATOM 2127 N N . LEU A 1 286 ? 25.847 43.913 -7.560 1.00 7.62 280 LEU A N 1
ATOM 2128 C CA . LEU A 1 286 ? 26.064 43.388 -6.222 1.00 8.29 280 LEU A CA 1
ATOM 2129 C C . LEU A 1 286 ? 26.870 42.077 -6.311 1.00 6.63 280 LEU A C 1
ATOM 2130 O O . LEU A 1 286 ? 27.658 41.765 -5.415 1.00 5.48 280 LEU A O 1
ATOM 2135 N N . ALA A 1 287 ? 26.620 41.301 -7.373 1.00 2.41 281 ALA A N 1
ATOM 2136 C CA . ALA A 1 287 ? 27.316 40.026 -7.608 1.00 1.00 281 ALA A CA 1
ATOM 2137 C C . ALA A 1 287 ? 28.772 40.341 -7.844 1.00 4.81 281 ALA A C 1
ATOM 2138 O O . ALA A 1 287 ? 29.653 39.727 -7.250 1.00 3.25 281 ALA A O 1
ATOM 2140 N N . VAL A 1 288 ? 29.028 41.352 -8.685 1.00 2.37 282 VAL A N 1
ATOM 2141 C CA . VAL A 1 288 ? 30.414 41.742 -8.962 1.00 1.82 282 VAL A CA 1
ATOM 2142 C C . VAL A 1 288 ? 31.119 42.262 -7.719 1.00 6.08 282 VAL A C 1
ATOM 2143 O O . VAL A 1 288 ? 32.285 41.965 -7.507 1.00 4.97 282 VAL A O 1
ATOM 2147 N N . ASP A 1 289 ? 30.405 43.030 -6.889 1.00 6.19 283 ASP A N 1
ATOM 2148 C CA . ASP A 1 289 ? 30.968 43.546 -5.639 1.00 6.46 283 ASP A CA 1
ATOM 2149 C C . ASP A 1 289 ? 31.387 42.375 -4.737 1.00 7.33 283 ASP A C 1
ATOM 2150 O O . ASP A 1 289 ? 32.465 42.397 -4.146 1.00 5.82 283 ASP A O 1
ATOM 2155 N N . LEU A 1 290 ? 30.524 41.369 -4.607 1.00 4.36 284 LEU A N 1
ATOM 2156 C CA . LEU A 1 290 ? 30.859 40.193 -3.770 1.00 3.30 284 LEU A CA 1
ATOM 2157 C C . LEU A 1 290 ? 32.093 39.479 -4.367 1.00 6.34 284 LEU A C 1
ATOM 2158 O O . LEU A 1 290 ? 32.988 39.041 -3.646 1.00 5.08 284 LEU A O 1
ATOM 2163 N N . LEU A 1 291 ? 32.133 39.380 -5.696 1.00 4.39 285 LEU A N 1
ATOM 2164 C CA . LEU A 1 291 ? 33.278 38.756 -6.382 1.00 4.76 285 LEU A CA 1
ATOM 2165 C C . LEU A 1 291 ? 34.601 39.423 -6.000 1.00 9.45 285 LEU A C 1
ATOM 2166 O O . LEU A 1 291 ? 35.595 38.742 -5.780 1.00 7.89 285 LEU A O 1
ATOM 2171 N N . GLU A 1 292 ? 34.608 40.759 -5.907 1.00 7.94 286 GLU A N 1
ATOM 2172 C CA . GLU A 1 292 ? 35.824 41.496 -5.533 1.00 7.21 286 GLU A CA 1
ATOM 2173 C C . GLU A 1 292 ? 36.247 41.169 -4.107 1.00 11.00 286 GLU A C 1
ATOM 2174 O O . GLU A 1 292 ? 37.430 41.149 -3.796 1.00 11.23 286 GLU A O 1
ATOM 2180 N N . LYS A 1 293 ? 35.273 40.950 -3.229 1.00 8.34 287 LYS A N 1
ATOM 2181 C CA . LYS A 1 293 ? 35.560 40.628 -1.834 1.00 7.52 287 LYS A CA 1
ATOM 2182 C C . LYS A 1 293 ? 36.022 39.176 -1.629 1.00 7.81 287 LYS A C 1
ATOM 2183 O O . LYS A 1 293 ? 36.727 38.841 -0.659 1.00 5.44 287 LYS A O 1
ATOM 2189 N N . MET A 1 294 ? 35.617 38.302 -2.541 1.00 4.96 288 MET A N 1
ATOM 2190 C CA . MET A 1 294 ? 36.009 36.893 -2.420 1.00 5.20 288 MET A CA 1
ATOM 2191 C C . MET A 1 294 ? 37.369 36.607 -3.073 1.00 8.65 288 MET A C 1
ATOM 2192 O O . MET A 1 294 ? 38.188 35.837 -2.552 1.00 7.18 288 MET A O 1
ATOM 2197 N N . LEU A 1 295 ? 37.607 37.237 -4.212 1.00 5.93 289 LEU A N 1
ATOM 2198 C CA . LEU A 1 295 ? 38.821 36.988 -4.981 1.00 7.07 289 LEU A CA 1
ATOM 2199 C C . LEU A 1 295 ? 39.947 37.962 -4.642 1.00 15.30 289 LEU A C 1
ATOM 2200 O O . LEU A 1 295 ? 40.562 38.547 -5.530 1.00 15.15 289 LEU A O 1
ATOM 2205 N N . VAL A 1 296 ? 40.220 38.122 -3.348 1.00 13.93 290 VAL A N 1
ATOM 2206 C CA . VAL A 1 296 ? 41.304 38.982 -2.882 1.00 12.89 290 VAL A CA 1
ATOM 2207 C C . VAL A 1 296 ? 42.555 38.119 -2.729 1.00 16.95 290 VAL A C 1
ATOM 2208 O O . VAL A 1 296 ? 42.502 37.048 -2.120 1.00 17.08 290 VAL A O 1
ATOM 2212 N N . LEU A 1 297 ? 43.680 38.588 -3.274 1.00 12.60 291 LEU A N 1
ATOM 2213 C CA . LEU A 1 297 ? 44.930 37.832 -3.226 1.00 12.28 291 LEU A CA 1
ATOM 2214 C C . LEU A 1 297 ? 45.365 37.454 -1.833 1.00 14.21 291 LEU A C 1
ATOM 2215 O O . LEU A 1 297 ? 45.736 36.312 -1.578 1.00 13.00 291 LEU A O 1
ATOM 2220 N N . ASP A 1 298 ? 45.381 38.430 -0.934 1.00 10.97 292 ASP A N 1
ATOM 2221 C CA . ASP A 1 298 ? 45.784 38.163 0.435 1.00 10.97 292 ASP A CA 1
ATOM 2222 C C . ASP A 1 298 ? 44.634 37.454 1.157 1.00 15.02 292 ASP A C 1
ATOM 2223 O O . ASP A 1 298 ? 43.575 38.046 1.369 1.00 14.11 292 ASP A O 1
ATOM 2228 N N . SER A 1 299 ? 44.860 36.199 1.554 1.00 12.08 293 SER A N 1
ATOM 2229 C CA . SER A 1 299 ? 43.821 35.396 2.222 1.00 10.18 293 SER A CA 1
ATOM 2230 C C . SER A 1 299 ? 43.222 36.021 3.478 1.00 15.45 293 SER A C 1
ATOM 2231 O O . SER A 1 299 ? 42.027 35.877 3.743 1.00 15.97 293 SER A O 1
ATOM 2234 N N . ASP A 1 300 ? 44.054 36.732 4.234 1.00 12.08 294 ASP A N 1
ATOM 2235 C CA . ASP A 1 300 ? 43.651 37.405 5.467 1.00 10.73 294 ASP A CA 1
ATOM 2236 C C . ASP A 1 300 ? 42.665 38.552 5.229 1.00 13.93 294 ASP A C 1
ATOM 2237 O O . ASP A 1 300 ? 42.032 39.043 6.170 1.00 14.45 294 ASP A O 1
ATOM 2242 N N . LYS A 1 301 ? 42.547 38.979 3.976 1.00 9.29 295 LYS A N 1
ATOM 2243 C CA . LYS A 1 301 ? 41.685 40.089 3.607 1.00 8.04 295 LYS A CA 1
ATOM 2244 C C . LYS A 1 301 ? 40.467 39.678 2.798 1.00 10.23 295 LYS A C 1
ATOM 2245 O O . LYS A 1 301 ? 39.669 40.524 2.392 1.00 9.30 295 LYS A O 1
ATOM 2251 N N . ARG A 1 302 ? 40.329 38.380 2.538 1.00 5.98 296 ARG A N 1
ATOM 2252 C CA . ARG A 1 302 ? 39.152 37.879 1.814 1.00 5.03 296 ARG A CA 1
ATOM 2253 C C . ARG A 1 302 ? 37.948 37.866 2.786 1.00 7.78 296 ARG A C 1
ATOM 2254 O O . ARG A 1 302 ? 38.129 37.636 3.961 1.00 7.82 296 ARG A O 1
ATOM 2262 N N . ILE A 1 303 ? 36.747 38.164 2.291 1.00 3.62 297 ILE A N 1
ATOM 2263 C CA . ILE A 1 303 ? 35.524 38.167 3.098 1.00 3.82 297 ILE A CA 1
ATOM 2264 C C . ILE A 1 303 ? 35.320 36.742 3.649 1.00 9.69 297 ILE A C 1
ATOM 2265 O O . ILE A 1 303 ? 35.631 35.756 2.967 1.00 8.97 297 ILE A O 1
ATOM 2270 N N . THR A 1 304 ? 34.867 36.632 4.901 1.00 7.02 298 THR A N 1
ATOM 2271 C CA . THR A 1 304 ? 34.636 35.312 5.501 1.00 5.97 298 THR A CA 1
ATOM 2272 C C . THR A 1 304 ? 33.256 34.830 5.045 1.00 7.31 298 THR A C 1
ATOM 2273 O O . THR A 1 304 ? 32.491 35.586 4.455 1.00 4.49 298 THR A O 1
ATOM 2277 N N . ALA A 1 305 ? 32.924 33.575 5.331 1.00 4.35 299 ALA A N 1
ATOM 2278 C CA . ALA A 1 305 ? 31.619 33.110 4.916 1.00 4.05 299 ALA A CA 1
ATOM 2279 C C . ALA A 1 305 ? 30.496 33.805 5.723 1.00 5.91 299 ALA A C 1
ATOM 2280 O O . ALA A 1 305 ? 29.468 34.147 5.156 1.00 4.28 299 ALA A O 1
ATOM 2282 N N . ALA A 1 306 ? 30.709 34.052 7.020 1.00 2.30 300 ALA A N 1
ATOM 2283 C CA . ALA A 1 306 ? 29.698 34.730 7.840 1.00 3.09 300 ALA A CA 1
ATOM 2284 C C . ALA A 1 306 ? 29.404 36.145 7.310 1.00 6.56 300 ALA A C 1
ATOM 2285 O O . ALA A 1 306 ? 28.245 36.565 7.202 1.00 3.60 300 ALA A O 1
ATOM 2287 N N . GLN A 1 307 ? 30.472 36.856 6.960 1.00 3.37 301 GLN A N 1
ATOM 2288 C CA . GLN A 1 307 ? 30.364 38.196 6.410 1.00 1.89 301 GLN A CA 1
ATOM 2289 C C . GLN A 1 307 ? 29.658 38.185 5.072 1.00 6.23 301 GLN A C 1
ATOM 2290 O O . GLN A 1 307 ? 28.800 39.015 4.833 1.00 6.26 301 GLN A O 1
ATOM 2296 N N . ALA A 1 308 ? 30.011 37.239 4.199 1.00 3.03 302 ALA A N 1
ATOM 2297 C CA . ALA A 1 308 ? 29.402 37.173 2.864 1.00 2.24 302 ALA A CA 1
ATOM 2298 C C . ALA A 1 308 ? 27.911 36.924 2.930 1.00 3.25 302 ALA A C 1
ATOM 2299 O O . ALA A 1 308 ? 27.147 37.446 2.118 1.00 1.00 302 ALA A O 1
ATOM 2301 N N . LEU A 1 309 ? 27.484 36.141 3.911 1.00 1.00 303 LEU A N 1
ATOM 2302 C CA . LEU A 1 309 ? 26.049 35.859 4.064 1.00 2.31 303 LEU A CA 1
ATOM 2303 C C . LEU A 1 309 ? 25.301 37.166 4.315 1.00 5.89 303 LEU A C 1
ATOM 2304 O O . LEU A 1 309 ? 24.112 37.272 3.979 1.00 6.11 303 LEU A O 1
ATOM 2309 N N . ALA A 1 310 ? 25.994 38.123 4.939 1.00 2.02 304 ALA A N 1
ATOM 2310 C CA . ALA A 1 310 ? 25.446 39.469 5.280 1.00 3.25 304 ALA A CA 1
ATOM 2311 C C . ALA A 1 310 ? 25.513 40.462 4.110 1.00 8.51 304 ALA A C 1
ATOM 2312 O O . ALA A 1 310 ? 24.944 41.560 4.166 1.00 7.91 304 ALA A O 1
ATOM 2314 N N . HIS A 1 311 ? 26.181 40.053 3.040 1.00 4.74 305 HIS A N 1
ATOM 2315 C CA . HIS A 1 311 ? 26.317 40.904 1.848 1.00 4.52 305 HIS A CA 1
ATOM 2316 C C . HIS A 1 311 ? 24.967 41.162 1.184 1.00 9.78 305 HIS A C 1
ATOM 2317 O O . HIS A 1 311 ? 24.106 40.259 1.120 1.00 10.27 305 HIS A O 1
ATOM 2324 N N . ALA A 1 312 ? 24.785 42.383 0.661 1.00 5.02 306 ALA A N 1
ATOM 2325 C CA . ALA A 1 312 ? 23.509 42.791 0.030 1.00 4.79 306 ALA A CA 1
ATOM 2326 C C . ALA A 1 312 ? 23.056 41.914 -1.148 1.00 7.33 306 ALA A C 1
ATOM 2327 O O . ALA A 1 312 ? 21.876 41.845 -1.474 1.00 5.72 306 ALA A O 1
ATOM 2329 N N . TYR A 1 313 ? 23.994 41.217 -1.783 1.00 4.89 307 TYR A N 1
ATOM 2330 C CA . TYR A 1 313 ? 23.619 40.321 -2.876 1.00 3.25 307 TYR A CA 1
ATOM 2331 C C . TYR A 1 313 ? 22.618 39.241 -2.422 1.00 4.39 307 TYR A C 1
ATOM 2332 O O . TYR A 1 313 ? 21.756 38.833 -3.182 1.00 3.99 307 TYR A O 1
ATOM 2341 N N . PHE A 1 314 ? 22.720 38.785 -1.176 1.00 1.00 308 PHE A N 1
ATOM 2342 C CA . PHE A 1 314 ? 21.787 37.765 -0.673 1.00 1.76 308 PHE A CA 1
ATOM 2343 C C . PHE A 1 314 ? 20.553 38.284 0.119 1.00 8.94 308 PHE A C 1
ATOM 2344 O O . PHE A 1 314 ? 19.898 37.514 0.833 1.00 7.43 308 PHE A O 1
ATOM 2352 N N . ALA A 1 315 ? 20.237 39.573 -0.015 1.00 8.96 309 ALA A N 1
ATOM 2353 C CA . ALA A 1 315 ? 19.125 40.180 0.737 1.00 10.37 309 ALA A CA 1
ATOM 2354 C C . ALA A 1 315 ? 17.858 39.351 0.877 1.00 14.88 309 ALA A C 1
ATOM 2355 O O . ALA A 1 315 ? 17.289 39.252 1.962 1.00 16.08 309 ALA A O 1
ATOM 2357 N N . GLN A 1 316 ? 17.435 38.728 -0.208 1.00 13.19 310 GLN A N 1
ATOM 2358 C CA . GLN A 1 316 ? 16.235 37.900 -0.198 1.00 13.99 310 GLN A CA 1
ATOM 2359 C C . GLN A 1 316 ? 16.351 36.628 0.655 1.00 17.68 310 GLN A C 1
ATOM 2360 O O . GLN A 1 316 ? 15.344 36.035 1.026 1.00 17.33 310 GLN A O 1
ATOM 2366 N N . TYR A 1 317 ? 17.582 36.187 0.916 1.00 13.38 311 TYR A N 1
ATOM 2367 C CA . TYR A 1 317 ? 17.817 34.903 1.586 1.00 11.18 311 TYR A CA 1
ATOM 2368 C C . TYR A 1 317 ? 18.446 34.961 2.954 1.00 14.51 311 TYR A C 1
ATOM 2369 O O . TYR A 1 317 ? 18.397 33.991 3.699 1.00 15.88 311 TYR A O 1
ATOM 2378 N N . HIS A 1 318 ? 19.093 36.065 3.276 1.00 10.27 312 HIS A N 1
ATOM 2379 C CA . HIS A 1 318 ? 19.747 36.175 4.565 1.00 8.77 312 HIS A CA 1
ATOM 2380 C C . HIS A 1 318 ? 18.803 36.116 5.774 1.00 13.27 312 HIS A C 1
ATOM 2381 O O . HIS A 1 318 ? 17.808 36.821 5.825 1.00 13.00 312 HIS A O 1
ATOM 2388 N N . ASP A 1 319 ? 19.160 35.298 6.760 1.00 9.67 313 ASP A N 1
ATOM 2389 C CA . ASP A 1 319 ? 18.446 35.228 8.028 1.00 8.81 313 ASP A CA 1
ATOM 2390 C C . ASP A 1 319 ? 19.465 34.857 9.090 1.00 14.17 313 ASP A C 1
ATOM 2391 O O . ASP A 1 319 ? 19.783 33.680 9.275 1.00 12.70 313 ASP A O 1
ATOM 2396 N N . PRO A 1 320 ? 19.990 35.870 9.774 1.00 13.35 314 PRO A N 1
ATOM 2397 C CA . PRO A 1 320 ? 21.006 35.634 10.793 1.00 13.25 314 PRO A CA 1
ATOM 2398 C C . PRO A 1 320 ? 20.521 34.761 11.947 1.00 15.91 314 PRO A C 1
ATOM 2399 O O . PRO A 1 320 ? 21.326 34.353 12.784 1.00 16.01 314 PRO A O 1
ATOM 2403 N N . ASP A 1 321 ? 19.235 34.407 11.949 1.00 11.86 315 ASP A N 1
ATOM 2404 C CA . ASP A 1 321 ? 18.710 33.520 12.990 1.00 12.52 315 ASP A CA 1
ATOM 2405 C C . ASP A 1 321 ? 18.615 32.088 12.481 1.00 15.88 315 ASP A C 1
ATOM 2406 O O . ASP A 1 321 ? 18.234 31.172 13.219 1.00 16.57 315 ASP A O 1
ATOM 2411 N N . ASP A 1 322 ? 19.009 31.883 11.230 1.00 9.48 316 ASP A N 1
ATOM 2412 C CA . ASP A 1 322 ? 18.919 30.544 10.657 1.00 7.19 316 ASP A CA 1
ATOM 2413 C C . ASP A 1 322 ? 20.131 30.223 9.772 1.00 8.34 316 ASP A C 1
ATOM 2414 O O . ASP A 1 322 ? 19.995 29.733 8.648 1.00 9.85 316 ASP A O 1
ATOM 2419 N N . GLU A 1 323 ? 21.317 30.526 10.288 1.00 1.43 317 GLU A N 1
ATOM 2420 C CA . GLU A 1 323 ? 22.571 30.242 9.591 1.00 1.00 317 GLU A CA 1
ATOM 2421 C C . GLU A 1 323 ? 23.458 29.728 10.681 1.00 6.40 317 GLU A C 1
ATOM 2422 O O . GLU A 1 323 ? 24.337 30.434 11.163 1.00 7.17 317 GLU A O 1
ATOM 2428 N N . PRO A 1 324 ? 23.123 28.527 11.153 1.00 4.38 318 PRO A N 1
ATOM 2429 C CA . PRO A 1 324 ? 23.773 27.927 12.313 1.00 4.11 318 PRO A CA 1
ATOM 2430 C C . PRO A 1 324 ? 25.260 27.574 12.225 1.00 6.55 318 PRO A C 1
ATOM 2431 O O . PRO A 1 324 ? 25.802 27.307 11.150 1.00 4.94 318 PRO A O 1
ATOM 2435 N N . VAL A 1 325 ? 25.890 27.526 13.394 1.00 4.58 319 VAL A N 1
ATOM 2436 C CA . VAL A 1 325 ? 27.298 27.143 13.526 1.00 4.71 319 VAL A CA 1
ATOM 2437 C C . VAL A 1 325 ? 27.389 25.696 14.029 1.00 8.03 319 VAL A C 1
ATOM 2438 O O . VAL A 1 325 ? 26.377 25.098 14.435 1.00 9.04 319 VAL A O 1
ATOM 2442 N N . ALA A 1 326 ? 28.581 25.117 13.952 1.00 4.03 320 ALA A N 1
ATOM 2443 C CA . ALA A 1 326 ? 28.784 23.729 14.372 1.00 4.21 320 ALA A CA 1
ATOM 2444 C C . ALA A 1 326 ? 29.262 23.623 15.810 1.00 9.52 320 ALA A C 1
ATOM 2445 O O . ALA A 1 326 ? 29.786 24.581 16.377 1.00 9.03 320 ALA A O 1
ATOM 2447 N N . ASP A 1 327 ? 29.144 22.427 16.369 1.00 9.51 321 ASP A N 1
ATOM 2448 C CA . ASP A 1 327 ? 29.734 22.133 17.671 1.00 12.51 321 ASP A CA 1
ATOM 2449 C C . ASP A 1 327 ? 31.242 22.128 17.376 1.00 17.72 321 ASP A C 1
ATOM 2450 O O . ASP A 1 327 ? 31.640 22.040 16.212 1.00 14.23 321 ASP A O 1
ATOM 2455 N N . PRO A 1 328 ? 32.085 22.243 18.403 1.00 17.94 322 PRO A N 1
ATOM 2456 C CA . PRO A 1 328 ? 33.539 22.243 18.160 1.00 16.34 322 PRO A CA 1
ATOM 2457 C C . PRO A 1 328 ? 34.000 20.881 17.649 1.00 15.24 322 PRO A C 1
ATOM 2458 O O . PRO A 1 328 ? 33.476 19.846 18.053 1.00 17.00 322 PRO A O 1
ATOM 2462 N N . TYR A 1 329 ? 34.939 20.885 16.712 1.00 8.80 323 TYR A N 1
ATOM 2463 C CA . TYR A 1 329 ? 35.446 19.634 16.105 1.00 7.48 323 TYR A CA 1
ATOM 2464 C C . TYR A 1 329 ? 36.852 19.432 16.604 1.00 10.24 323 TYR A C 1
ATOM 2465 O O . TYR A 1 329 ? 37.729 20.260 16.358 1.00 9.40 323 TYR A O 1
ATOM 2474 N N . ASP A 1 330 ? 37.078 18.355 17.399 1.00 7.48 324 ASP A N 1
ATOM 2475 C CA . ASP A 1 330 ? 38.416 18.076 17.938 1.00 6.65 324 ASP A CA 1
ATOM 2476 C C . ASP A 1 330 ? 39.391 17.514 16.938 1.00 9.04 324 ASP A C 1
ATOM 2477 O O . ASP A 1 330 ? 39.265 16.348 16.562 1.00 7.82 324 ASP A O 1
ATOM 2482 N N . GLN A 1 331 ? 40.327 18.348 16.478 1.00 8.86 325 GLN A N 1
ATOM 2483 C CA . GLN A 1 331 ? 41.306 17.913 15.502 1.00 9.77 325 GLN A CA 1
ATOM 2484 C C . GLN A 1 331 ? 42.659 17.544 16.138 1.00 14.32 325 GLN A C 1
ATOM 2485 O O . GLN A 1 331 ? 43.682 17.458 15.465 1.00 15.33 325 GLN A O 1
ATOM 2491 N N . SER A 1 332 ? 42.640 17.260 17.442 1.00 10.36 326 SER A N 1
ATOM 2492 C CA . SER A 1 332 ? 43.869 16.889 18.151 1.00 11.02 326 SER A CA 1
ATOM 2493 C C . SER A 1 332 ? 44.528 15.630 17.587 1.00 14.67 326 SER A C 1
ATOM 2494 O O . SER A 1 332 ? 45.746 15.490 17.663 1.00 13.99 326 SER A O 1
ATOM 2497 N N . PHE A 1 333 ? 43.728 14.742 16.994 1.00 8.95 327 PHE A N 1
ATOM 2498 C CA . PHE A 1 333 ? 44.233 13.503 16.394 1.00 6.85 327 PHE A CA 1
ATOM 2499 C C . PHE A 1 333 ? 45.267 13.732 15.296 1.00 10.41 327 PHE A C 1
ATOM 2500 O O . PHE A 1 333 ? 46.098 12.871 15.042 1.00 9.34 327 PHE A O 1
ATOM 2508 N N . GLU A 1 334 ? 45.187 14.875 14.628 1.00 8.09 328 GLU A N 1
ATOM 2509 C CA . GLU A 1 334 ? 46.096 15.182 13.518 1.00 8.90 328 GLU A CA 1
ATOM 2510 C C . GLU A 1 334 ? 47.552 15.149 13.959 1.00 13.92 328 GLU A C 1
ATOM 2511 O O . GLU A 1 334 ? 48.432 14.817 13.176 1.00 13.97 328 GLU A O 1
ATOM 2517 N N . SER A 1 335 ? 47.795 15.512 15.211 1.00 12.29 329 SER A N 1
ATOM 2518 C CA . SER A 1 335 ? 49.149 15.555 15.744 1.00 12.36 329 SER A CA 1
ATOM 2519 C C . SER A 1 335 ? 49.518 14.260 16.444 1.00 16.02 329 SER A C 1
ATOM 2520 O O . SER A 1 335 ? 50.569 14.170 17.062 1.00 17.03 329 SER A O 1
ATOM 2523 N N . ARG A 1 336 ? 48.650 13.259 16.381 1.00 12.14 330 ARG A N 1
ATOM 2524 C CA . ARG A 1 336 ? 48.959 11.997 17.036 1.00 9.67 330 ARG A CA 1
ATOM 2525 C C . ARG A 1 336 ? 49.865 11.172 16.121 1.00 13.01 330 ARG A C 1
ATOM 2526 O O . ARG A 1 336 ? 49.772 11.266 14.914 1.00 14.29 330 ARG A O 1
ATOM 2534 N N . ASP A 1 337 ? 50.808 10.449 16.703 1.00 10.60 331 ASP A N 1
ATOM 2535 C CA . ASP A 1 337 ? 51.744 9.647 15.922 1.00 11.24 331 ASP A CA 1
ATOM 2536 C C . ASP A 1 337 ? 51.530 8.220 16.400 1.00 10.77 331 ASP A C 1
ATOM 2537 O O . ASP A 1 337 ? 51.972 7.848 17.463 1.00 7.59 331 ASP A O 1
ATOM 2542 N N . LEU A 1 338 ? 50.726 7.466 15.652 1.00 7.54 332 LEU A N 1
ATOM 254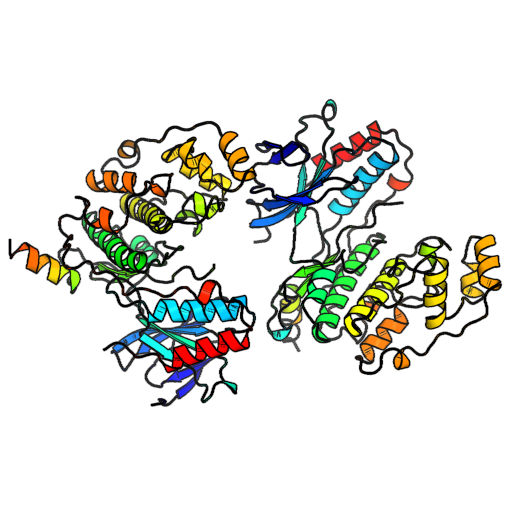3 C CA . LEU A 1 338 ? 50.305 6.132 16.064 1.00 5.57 332 LEU A CA 1
ATOM 2544 C C . LEU A 1 338 ? 50.612 5.041 15.032 1.00 10.03 332 LEU A C 1
ATOM 2545 O O . LEU A 1 338 ? 50.956 5.330 13.891 1.00 11.18 332 LEU A O 1
ATOM 2550 N N . LEU A 1 339 ? 50.480 3.797 15.454 1.00 7.88 333 LEU A N 1
ATOM 2551 C CA . LEU A 1 339 ? 50.688 2.622 14.600 1.00 9.59 333 LEU A CA 1
ATOM 2552 C C . LEU A 1 339 ? 49.455 2.430 13.704 1.00 14.28 333 LEU A C 1
ATOM 2553 O O . LEU A 1 339 ? 48.359 2.906 14.035 1.00 12.37 333 LEU A O 1
ATOM 2558 N N . ILE A 1 340 ? 49.610 1.629 12.649 1.00 10.62 334 ILE A N 1
ATOM 2559 C CA . ILE A 1 340 ? 48.498 1.297 11.750 1.00 9.43 334 ILE A CA 1
ATOM 2560 C C . ILE A 1 340 ? 47.328 0.695 12.532 1.00 11.21 334 ILE A C 1
ATOM 2561 O O . ILE A 1 340 ? 46.187 1.134 12.391 1.00 10.61 334 ILE A O 1
ATOM 2566 N N . ASP A 1 341 ? 47.615 -0.306 13.356 1.00 7.78 335 ASP A N 1
ATOM 2567 C CA . ASP A 1 341 ? 46.566 -0.977 14.154 1.00 8.10 335 ASP A CA 1
ATOM 2568 C C . ASP A 1 341 ? 45.881 -0.061 15.165 1.00 9.82 335 ASP A C 1
ATOM 2569 O O . ASP A 1 341 ? 44.805 -0.380 15.658 1.00 7.99 335 ASP A O 1
ATOM 2574 N N . GLU A 1 342 ? 46.532 1.037 15.525 1.00 7.93 336 GLU A N 1
ATOM 2575 C CA . GLU A 1 342 ? 45.926 1.967 16.483 1.00 7.34 336 GLU A CA 1
ATOM 2576 C C . GLU A 1 342 ? 44.950 2.875 15.757 1.00 8.60 336 GLU A C 1
ATOM 2577 O O . GLU A 1 342 ? 43.883 3.184 16.282 1.00 6.05 336 GLU A O 1
ATOM 2583 N N . TRP A 1 343 ? 45.315 3.260 14.533 1.00 5.80 337 TRP A N 1
ATOM 2584 C CA . TRP A 1 343 ? 44.451 4.061 13.668 1.00 5.76 337 TRP A CA 1
ATOM 2585 C C . TRP A 1 343 ? 43.272 3.182 13.222 1.00 9.37 337 TRP A C 1
ATOM 2586 O O . TRP A 1 343 ? 42.149 3.652 13.066 1.00 9.12 337 TRP A O 1
ATOM 2597 N N . LYS A 1 344 ? 43.534 1.900 13.020 1.00 5.73 338 LYS A N 1
ATOM 2598 C CA . LYS A 1 344 ? 42.476 0.988 12.622 1.00 6.12 338 LYS A CA 1
ATOM 2599 C C . LYS A 1 344 ? 41.473 0.789 13.759 1.00 7.46 338 LYS A C 1
ATOM 2600 O O . LYS A 1 344 ? 40.254 0.737 13.547 1.00 5.80 338 LYS A O 1
ATOM 2606 N N . SER A 1 345 ? 42.001 0.620 14.962 1.00 5.59 339 SER A N 1
ATOM 2607 C CA . SER A 1 345 ? 41.165 0.467 16.157 1.00 5.68 339 SER A CA 1
ATOM 2608 C C . SER A 1 345 ? 40.311 1.727 16.445 1.00 7.13 339 SER A C 1
ATOM 2609 O O . SER A 1 345 ? 39.149 1.615 16.786 1.00 7.51 339 SER A O 1
ATOM 2612 N N . LEU A 1 346 ? 40.908 2.910 16.335 1.00 2.83 340 LEU A N 1
ATOM 2613 C CA . LEU A 1 346 ? 40.192 4.176 16.519 1.00 3.12 340 LEU A CA 1
ATOM 2614 C C . LEU A 1 346 ? 39.046 4.236 15.498 1.00 5.66 340 LEU A C 1
ATOM 2615 O O . LEU A 1 346 ? 37.945 4.680 15.798 1.00 2.99 340 LEU A O 1
ATOM 2620 N N . THR A 1 347 ? 39.340 3.829 14.263 1.00 5.14 341 THR A N 1
ATOM 2621 C CA . THR A 1 347 ? 38.345 3.797 13.178 1.00 5.11 341 THR A CA 1
ATOM 2622 C C . THR A 1 347 ? 37.205 2.825 13.524 1.00 6.78 341 THR A C 1
ATOM 2623 O O . THR A 1 347 ? 36.033 3.154 13.439 1.00 5.86 341 THR A O 1
ATOM 2627 N N . TYR A 1 348 ? 37.568 1.639 13.981 1.00 3.27 342 TYR A N 1
ATOM 2628 C CA . TYR A 1 348 ? 36.580 0.650 14.382 1.00 3.12 342 TYR A CA 1
ATOM 2629 C C . TYR A 1 348 ? 35.666 1.202 15.480 1.00 4.88 342 TYR A C 1
ATOM 2630 O O . TYR A 1 348 ? 34.449 1.059 15.401 1.00 3.74 342 TYR A O 1
ATOM 2639 N N . ASP A 1 349 ? 36.257 1.854 16.482 1.00 1.00 343 ASP A N 1
ATOM 2640 C CA . ASP A 1 349 ? 35.484 2.440 17.560 1.00 1.70 343 ASP A CA 1
ATOM 2641 C C . ASP A 1 349 ? 34.469 3.444 17.018 1.00 5.48 343 ASP A C 1
ATOM 2642 O O . ASP A 1 349 ? 33.365 3.547 17.522 1.00 5.89 343 ASP A O 1
ATOM 2647 N N . GLU A 1 350 ? 34.879 4.237 16.037 1.00 1.75 344 GLU A N 1
ATOM 2648 C CA . GLU A 1 350 ? 34.003 5.272 15.455 1.00 1.00 344 GLU A CA 1
ATOM 2649 C C . GLU A 1 350 ? 32.867 4.677 14.644 1.00 4.62 344 GLU A C 1
ATOM 2650 O O . GLU A 1 350 ? 31.768 5.243 14.587 1.00 4.35 344 GLU A O 1
ATOM 2656 N N . VAL A 1 351 ? 33.107 3.512 14.048 1.00 3.00 345 VAL A N 1
ATOM 2657 C CA . VAL A 1 351 ? 32.049 2.836 13.326 1.00 3.07 345 VAL A CA 1
ATOM 2658 C C . VAL A 1 351 ? 31.034 2.379 14.363 1.00 6.75 345 VAL A C 1
ATOM 2659 O O . VAL A 1 351 ? 29.834 2.591 14.219 1.00 5.46 345 VAL A O 1
ATOM 2663 N N . ILE A 1 352 ? 31.527 1.768 15.435 1.00 4.51 346 ILE A N 1
ATOM 2664 C CA . ILE A 1 352 ? 30.649 1.239 16.464 1.00 5.23 346 ILE A CA 1
ATOM 2665 C C . ILE A 1 352 ? 29.859 2.321 17.193 1.00 6.15 346 ILE A C 1
ATOM 2666 O O . ILE A 1 352 ? 28.746 2.092 17.627 1.00 5.90 346 ILE A O 1
ATOM 2671 N N . SER A 1 353 ? 30.458 3.485 17.390 1.00 2.68 347 SER A N 1
ATOM 2672 C CA . SER A 1 353 ? 29.758 4.523 18.118 1.00 3.34 347 SER A CA 1
ATOM 2673 C C . SER A 1 353 ? 28.793 5.348 17.260 1.00 7.64 347 SER A C 1
ATOM 2674 O O . SER A 1 353 ? 28.087 6.190 17.778 1.00 6.62 347 SER A O 1
ATOM 2677 N N . PHE A 1 354 ? 28.766 5.106 15.953 1.00 5.51 348 PHE A N 1
ATOM 2678 C CA . PHE A 1 354 ? 27.926 5.901 15.050 1.00 4.30 348 PHE A CA 1
ATOM 2679 C C . PHE A 1 354 ? 26.442 5.828 15.420 1.00 10.62 348 PHE A C 1
ATOM 2680 O O . PHE A 1 354 ? 25.869 4.749 15.465 1.00 10.04 348 PHE A O 1
ATOM 2688 N N . VAL A 1 355 ? 25.820 6.984 15.619 1.00 9.19 349 VAL A N 1
ATOM 2689 C CA . VAL A 1 355 ? 24.376 7.054 15.879 1.00 10.08 349 VAL A CA 1
ATOM 2690 C C . VAL A 1 355 ? 23.742 7.694 14.643 1.00 15.59 349 VAL A C 1
ATOM 2691 O O . VAL A 1 355 ? 24.075 8.823 14.289 1.00 13.78 349 VAL A O 1
ATOM 2695 N N . PRO A 1 356 ? 22.859 6.968 13.972 1.00 15.33 350 PRO A N 1
ATOM 2696 C CA . PRO A 1 356 ? 22.205 7.486 12.764 1.00 15.54 350 PRO A CA 1
ATOM 2697 C C . PRO A 1 356 ? 21.359 8.735 13.010 1.00 20.52 350 PRO A C 1
ATOM 2698 O O . PRO A 1 356 ? 20.956 9.027 14.134 1.00 18.58 350 PRO A O 1
ATOM 2702 N N . PRO A 1 357 ? 21.090 9.482 11.948 1.00 20.86 351 PRO A N 1
ATOM 2703 C CA . PRO A 1 357 ? 20.225 10.656 12.066 1.00 21.01 351 PRO A CA 1
ATOM 2704 C C . PRO A 1 357 ? 18.760 10.191 12.025 1.00 26.13 351 PRO A C 1
ATOM 2705 O O . PRO A 1 357 ? 18.455 9.130 11.482 1.00 24.90 351 PRO A O 1
ATOM 2709 N N . PRO A 1 358 ? 17.864 10.985 12.605 1.00 25.16 352 PRO A N 1
ATOM 2710 C CA . PRO A 1 358 ? 16.428 10.668 12.631 1.00 27.25 352 PRO A CA 1
ATOM 2711 C C . PRO A 1 358 ? 15.873 10.297 11.258 1.00 27.42 352 PRO A C 1
ATOM 2712 O O . PRO A 1 358 ? 15.106 9.310 11.197 1.00 34.69 352 PRO A O 1
ATOM 2716 N N . ILE B 2 1 ? 19.746 16.618 -14.717 1.00 21.37 1370 ILE C N 1
ATOM 2717 C CA . ILE B 2 1 ? 18.558 17.258 -14.165 1.00 20.59 1370 ILE C CA 1
ATOM 2718 C C . ILE B 2 1 ? 18.418 18.726 -14.566 1.00 21.09 1370 ILE C C 1
ATOM 2719 O O . ILE B 2 1 ? 19.367 19.393 -14.974 1.00 19.82 1370 ILE C O 1
ATOM 2724 N N . LYS B 2 2 ? 17.195 19.211 -14.484 1.00 16.08 1371 LYS C N 1
ATOM 2725 C CA . LYS B 2 2 ? 16.878 20.571 -14.859 1.00 14.41 1371 LYS C CA 1
ATOM 2726 C C . LYS B 2 2 ? 16.347 21.219 -13.591 1.00 12.80 1371 LYS C C 1
ATOM 2727 O O . LYS B 2 2 ? 15.514 20.647 -12.901 1.00 10.12 1371 LYS C O 1
ATOM 2733 N N . ILE B 2 3 ? 16.894 22.372 -13.244 1.00 8.54 1372 ILE C N 1
ATOM 2734 C CA . ILE B 2 3 ? 16.499 23.074 -12.030 1.00 8.38 1372 ILE C CA 1
ATOM 2735 C C . ILE B 2 3 ? 15.276 23.932 -12.342 1.00 10.56 1372 ILE C C 1
ATOM 2736 O O . ILE B 2 3 ? 15.312 24.750 -13.276 1.00 6.74 1372 ILE C O 1
ATOM 2741 N N . LYS B 2 4 ? 14.223 23.803 -11.526 1.00 6.48 1373 LYS C N 1
ATOM 2742 C CA . LYS B 2 4 ? 13.036 24.627 -11.724 1.00 6.19 1373 LYS C CA 1
ATOM 2743 C C . LYS B 2 4 ? 13.379 26.117 -11.530 1.00 14.04 1373 LYS C C 1
ATOM 2744 O O . LYS B 2 4 ? 14.386 26.463 -10.888 1.00 10.98 1373 LYS C O 1
ATOM 2750 N N . LYS B 2 5 ? 12.478 26.986 -12.004 1.00 13.43 1374 LYS C N 1
ATOM 2751 C CA . LYS B 2 5 ? 12.587 28.432 -11.764 1.00 14.32 1374 LYS C CA 1
ATOM 2752 C C . LYS B 2 5 ? 12.471 28.575 -10.259 1.00 16.16 1374 LYS C C 1
ATOM 2753 O O . LYS B 2 5 ? 11.693 27.853 -9.645 1.00 14.04 1374 LYS C O 1
ATOM 2759 N N . ILE B 2 6 ? 13.259 29.478 -9.679 1.00 14.85 1375 ILE C N 1
ATOM 2760 C CA . ILE B 2 6 ? 13.260 29.670 -8.230 1.00 16.25 1375 ILE C CA 1
ATOM 2761 C C . ILE B 2 6 ? 11.848 29.935 -7.721 1.00 18.80 1375 ILE C C 1
ATOM 2762 O O . ILE B 2 6 ? 11.515 29.555 -6.611 1.00 17.23 1375 ILE C O 1
ATOM 2767 N N . GLU B 2 7 ? 11.033 30.573 -8.569 1.00 16.45 1376 GLU C N 1
ATOM 2768 C CA . GLU B 2 7 ? 9.649 30.911 -8.244 1.00 16.26 1376 GLU C CA 1
ATOM 2769 C C . GLU B 2 7 ? 8.798 29.665 -8.111 1.00 18.50 1376 GLU C C 1
ATOM 2770 O O . GLU B 2 7 ? 7.847 29.639 -7.326 1.00 18.48 1376 GLU C O 1
ATOM 2776 N N . ASP B 2 8 ? 9.146 28.636 -8.887 1.00 13.17 1377 ASP C N 1
ATOM 2777 C CA . ASP B 2 8 ? 8.434 27.362 -8.861 1.00 11.75 1377 ASP C CA 1
ATOM 2778 C C . ASP B 2 8 ? 9.052 26.387 -7.842 1.00 14.97 1377 ASP C C 1
ATOM 2779 O O . ASP B 2 8 ? 8.366 25.502 -7.331 1.00 14.14 1377 ASP C O 1
ATOM 2784 N N . ALA B 2 9 ? 10.353 26.527 -7.588 1.00 11.33 1378 ALA C N 1
ATOM 2785 C CA . ALA B 2 9 ? 11.051 25.662 -6.625 1.00 11.35 1378 ALA C CA 1
ATOM 2786 C C . ALA B 2 9 ? 10.446 25.802 -5.249 1.00 17.36 1378 ALA C C 1
ATOM 2787 O O . ALA B 2 9 ? 10.081 26.903 -4.822 1.00 18.11 1378 ALA C O 1
ATOM 2789 N N . SER B 2 10 ? 10.393 24.682 -4.542 1.00 14.00 1379 SER C N 1
ATOM 2790 C CA . SER B 2 10 ? 9.893 24.631 -3.177 1.00 13.77 1379 SER C CA 1
ATOM 2791 C C . SER B 2 10 ? 10.805 23.684 -2.408 1.00 12.35 1379 SER C C 1
ATOM 2792 O O . SER B 2 10 ? 11.027 22.550 -2.804 1.00 9.63 1379 SER C O 1
ATOM 2795 N N . ASN B 2 11 ? 11.312 24.154 -1.287 1.00 8.70 1380 ASN C N 1
ATOM 2796 C CA . ASN B 2 11 ? 12.141 23.326 -0.432 1.00 8.42 1380 ASN C CA 1
ATOM 2797 C C . ASN B 2 11 ? 12.065 23.947 0.933 1.00 11.64 1380 ASN C C 1
ATOM 2798 O O . ASN B 2 11 ? 11.535 25.045 1.079 1.00 10.10 1380 ASN C O 1
ATOM 2803 N N . PRO B 2 12 ? 12.499 23.213 1.951 1.00 11.57 1381 PRO C N 1
ATOM 2804 C CA . PRO B 2 12 ? 12.389 23.728 3.320 1.00 10.59 1381 PRO C CA 1
ATOM 2805 C C . PRO B 2 12 ? 13.031 25.106 3.524 1.00 12.61 1381 PRO C C 1
ATOM 2806 O O . PRO B 2 12 ? 12.500 25.954 4.251 1.00 11.85 1381 PRO C O 1
ATOM 2810 N N . LEU B 2 13 ? 14.195 25.315 2.912 1.00 7.65 1382 LEU C N 1
ATOM 2811 C CA . LEU B 2 13 ? 14.914 26.579 3.062 1.00 6.16 1382 LEU C CA 1
ATOM 2812 C C . LEU B 2 13 ? 14.141 27.751 2.464 1.00 11.14 1382 LEU C C 1
ATOM 2813 O O . LEU B 2 13 ? 13.967 28.785 3.114 1.00 10.18 1382 LEU C O 1
ATOM 2818 N N . LEU B 2 14 ? 13.656 27.583 1.239 1.00 11.02 1383 LEU C N 1
ATOM 2819 C CA . LEU B 2 14 ? 12.861 28.631 0.571 1.00 12.28 1383 LEU C CA 1
ATOM 2820 C C . LEU B 2 14 ? 11.567 28.888 1.360 1.00 17.30 1383 LEU C C 1
ATOM 2821 O O . LEU B 2 14 ? 11.163 30.035 1.554 1.00 15.74 1383 LEU C O 1
ATOM 2826 N N . LEU B 2 15 ? 10.941 27.816 1.837 1.00 15.72 1384 LEU C N 1
ATOM 2827 C CA . LEU B 2 15 ? 9.700 27.941 2.601 1.00 17.53 1384 LEU C CA 1
ATOM 2828 C C . LEU B 2 15 ? 9.931 28.831 3.798 1.00 22.41 1384 LEU C C 1
ATOM 2829 O O . LEU B 2 15 ? 9.137 29.742 4.064 1.00 23.86 1384 LEU C O 1
ATOM 2834 N N . LYS B 2 16 ? 11.039 28.570 4.495 1.00 17.41 1385 LYS C N 1
ATOM 2835 C CA . LYS B 2 16 ? 11.434 29.322 5.682 1.00 16.28 1385 LYS C CA 1
ATOM 2836 C C . LYS B 2 16 ? 11.613 30.778 5.332 1.00 20.05 1385 LYS C C 1
ATOM 2837 O O . LYS B 2 16 ? 11.038 31.647 5.989 1.00 19.67 1385 LYS C O 1
ATOM 2843 N N . ARG B 2 17 ? 12.422 31.040 4.301 1.00 15.27 1386 ARG C N 1
ATOM 2844 C CA . ARG B 2 17 ? 12.709 32.409 3.887 1.00 15.07 1386 ARG C CA 1
ATOM 2845 C C . ARG B 2 17 ? 11.464 33.169 3.431 1.00 22.58 1386 ARG C C 1
ATOM 2846 O O . ARG B 2 17 ? 11.375 34.383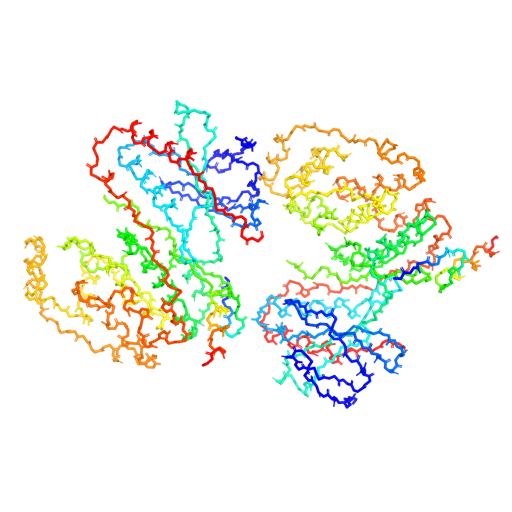 3.599 1.00 21.90 1386 ARG C O 1
ATOM 2854 N N . ARG B 2 18 ? 10.495 32.448 2.870 1.00 22.41 1387 ARG C N 1
ATOM 2855 C CA . ARG B 2 18 ? 9.269 33.095 2.412 1.00 24.31 1387 ARG C CA 1
ATOM 2856 C C . ARG B 2 18 ? 8.342 33.409 3.598 1.00 33.49 1387 ARG C C 1
ATOM 2857 O O . ARG B 2 18 ? 7.606 34.392 3.573 1.00 34.65 1387 ARG C O 1
ATOM 2865 N N . LYS B 2 19 ? 8.447 32.614 4.661 1.00 33.08 1388 LYS C N 1
ATOM 2866 C CA . LYS B 2 19 ? 7.664 32.827 5.877 1.00 33.62 1388 LYS C CA 1
ATOM 2867 C C . LYS B 2 19 ? 8.181 34.018 6.684 1.00 39.17 1388 LYS C C 1
ATOM 2868 O O . LYS B 2 19 ? 7.400 34.718 7.317 1.00 39.50 1388 LYS C O 1
ATOM 2874 N N . LYS B 2 20 ? 9.488 34.263 6.656 1.00 36.49 1389 LYS C N 1
ATOM 2875 C CA . LYS B 2 20 ? 10.040 35.402 7.379 1.00 36.36 1389 LYS C CA 1
ATOM 2876 C C . LYS B 2 20 ? 9.703 36.666 6.588 1.00 42.73 1389 LYS C C 1
ATOM 2877 O O . LYS B 2 20 ? 9.253 37.671 7.146 1.00 42.53 1389 LYS C O 1
ATOM 2879 N N . ALA B 2 21 ? 9.886 36.587 5.273 1.00 40.24 1390 ALA C N 1
ATOM 2880 C CA . ALA B 2 21 ? 9.608 37.708 4.379 1.00 40.29 1390 ALA C CA 1
ATOM 2881 C C . ALA B 2 21 ? 8.173 38.268 4.335 1.00 46.44 1390 ALA C C 1
ATOM 2882 O O . ALA B 2 21 ? 7.880 39.234 3.632 1.00 46.90 1390 ALA C O 1
ATOM 2884 N N . ARG B 2 22 ? 7.287 37.647 5.098 1.00 43.50 1391 ARG C N 1
ATOM 2885 C CA . ARG B 2 22 ? 5.882 38.051 5.182 1.00 43.97 1391 ARG C CA 1
ATOM 2886 C C . ARG B 2 22 ? 5.602 38.582 6.572 1.00 49.87 1391 ARG C C 1
ATOM 2887 O O . ARG B 2 22 ? 4.807 39.505 6.773 1.00 50.23 1391 ARG C O 1
ATOM 2888 N N . ALA B 2 23 ? 6.324 37.991 7.521 1.00 47.09 1392 ALA C N 1
ATOM 2889 C CA . ALA B 2 23 ? 6.356 38.451 8.892 1.00 46.87 1392 ALA C CA 1
ATOM 2890 C C . ALA B 2 23 ? 7.303 39.635 8.737 1.00 51.47 1392 ALA C C 1
ATOM 2891 O O . ALA B 2 23 ? 8.468 39.589 9.148 1.00 52.26 1392 ALA C O 1
ATOM 2892 N N . LEU B 2 24 ? 6.817 40.645 8.019 1.00 47.07 1393 LEU C N 1
ATOM 2893 C CA . LEU B 2 24 ? 7.587 41.844 7.715 1.00 47.76 1393 LEU C CA 1
ATOM 2894 C C . LEU B 2 24 ? 6.887 42.662 6.632 1.00 49.29 1393 LEU C C 1
ATOM 2895 O O . LEU B 2 24 ? 6.264 42.063 5.729 1.00 45.89 1393 LEU C O 1
ATOM 2896 N N . ARG C 1 11 ? 63.906 29.398 -25.546 1.00 26.00 5 ARG D N 1
ATOM 2897 C CA . ARG C 1 11 ? 64.330 29.720 -24.188 1.00 25.42 5 ARG D CA 1
ATOM 2898 C C . ARG C 1 11 ? 63.194 30.139 -23.270 1.00 26.46 5 ARG D C 1
ATOM 2899 O O . ARG C 1 11 ? 62.370 30.986 -23.615 1.00 25.72 5 ARG D O 1
ATOM 2907 N N . PRO C 1 12 ? 63.183 29.548 -22.068 1.00 20.58 6 PRO D N 1
ATOM 2908 C CA . PRO C 1 12 ? 62.170 29.851 -21.072 1.00 18.71 6 PRO D CA 1
ATOM 2909 C C . PRO C 1 12 ? 62.566 31.065 -20.251 1.00 16.13 6 PRO D C 1
ATOM 2910 O O . PRO C 1 12 ? 63.685 31.585 -20.356 1.00 14.02 6 PRO D O 1
ATOM 2914 N N . THR C 1 13 ? 61.630 31.502 -19.423 1.00 9.40 7 THR D N 1
ATOM 2915 C CA . THR C 1 13 ? 61.879 32.594 -18.516 1.00 7.92 7 THR D CA 1
ATOM 2916 C C . THR C 1 13 ? 62.615 32.036 -17.301 1.00 9.68 7 THR D C 1
ATOM 2917 O O . THR C 1 13 ? 62.163 31.085 -16.663 1.00 7.52 7 THR D O 1
ATOM 2921 N N . PHE C 1 14 ? 63.744 32.661 -16.994 1.00 6.84 8 PHE D N 1
ATOM 2922 C CA . PHE C 1 14 ? 64.597 32.287 -15.883 1.00 8.15 8 PHE D CA 1
ATOM 2923 C C . PHE C 1 14 ? 64.414 33.275 -14.734 1.00 13.69 8 PHE D C 1
ATOM 2924 O O . PHE C 1 14 ? 64.166 34.464 -14.949 1.00 14.39 8 PHE D O 1
ATOM 2932 N N . TYR C 1 15 ? 64.579 32.786 -13.513 1.00 9.05 9 TYR D N 1
ATOM 2933 C CA . TYR C 1 15 ? 64.548 33.649 -12.351 1.00 9.43 9 TYR D CA 1
ATOM 2934 C C . TYR C 1 15 ? 65.737 33.316 -11.490 1.00 17.08 9 TYR D C 1
ATOM 2935 O O . TYR C 1 15 ? 66.218 32.175 -11.435 1.00 16.04 9 TYR D O 1
ATOM 2944 N N . ARG C 1 16 ? 66.283 34.368 -10.917 1.00 17.78 10 ARG D N 1
ATOM 2945 C CA . ARG C 1 16 ? 67.518 34.288 -10.184 1.00 19.97 10 ARG D CA 1
ATOM 2946 C C . ARG C 1 16 ? 67.215 34.406 -8.713 1.00 28.92 10 ARG D C 1
ATOM 2947 O O . ARG C 1 16 ? 66.352 35.177 -8.289 1.00 29.19 10 ARG D O 1
ATOM 2955 N N . GLN C 1 17 ? 67.907 33.605 -7.926 1.00 27.39 11 GLN D N 1
ATOM 2956 C CA . GLN C 1 17 ? 67.726 33.660 -6.502 1.00 27.84 11 GLN D CA 1
ATOM 2957 C C . GLN C 1 17 ? 68.970 33.090 -5.879 1.00 35.98 11 GLN D C 1
ATOM 2958 O O . GLN C 1 17 ? 69.581 32.158 -6.397 1.00 35.48 11 GLN D O 1
ATOM 2964 N N . GLU C 1 18 ? 69.378 33.676 -4.768 1.00 36.40 12 GLU D N 1
ATOM 2965 C CA . GLU C 1 18 ? 70.542 33.177 -4.063 1.00 37.41 12 GLU D CA 1
ATOM 2966 C C . GLU C 1 18 ? 70.088 32.454 -2.817 1.00 45.55 12 GLU D C 1
ATOM 2967 O O . GLU C 1 18 ? 69.330 32.998 -2.016 1.00 45.86 12 GLU D O 1
ATOM 2973 N N . LEU C 1 19 ? 70.640 31.274 -2.648 1.00 44.97 13 LEU D N 1
ATOM 2974 C CA . LEU C 1 19 ? 70.407 30.418 -1.530 1.00 46.25 13 LEU D CA 1
ATOM 2975 C C . LEU C 1 19 ? 71.725 29.736 -1.131 1.00 52.62 13 LEU D C 1
ATOM 2976 O O . LEU C 1 19 ? 72.385 29.148 -1.943 1.00 52.14 13 LEU D O 1
ATOM 2981 N N . ASN C 1 20 ? 72.075 29.840 0.147 1.00 51.11 14 ASN D N 1
ATOM 2982 C CA . ASN C 1 20 ? 73.331 29.291 0.645 1.00 51.20 14 ASN D CA 1
ATOM 2983 C C . ASN C 1 20 ? 74.545 29.998 0.053 1.00 54.78 14 ASN D C 1
ATOM 2984 O O . ASN C 1 20 ? 74.572 31.225 -0.049 1.00 55.03 14 ASN D O 1
ATOM 2989 N N . LYS C 1 21 ? 75.547 29.217 -0.337 1.00 49.89 15 LYS D N 1
ATOM 2990 C CA . LYS C 1 21 ? 75.941 29.118 -1.737 1.00 49.28 15 LYS D CA 1
ATOM 2991 C C . LYS C 1 21 ? 75.310 28.271 -2.837 1.00 51.80 15 LYS D C 1
ATOM 2992 O O . LYS C 1 21 ? 74.887 27.140 -2.598 1.00 52.11 15 LYS D O 1
ATOM 2993 N N . THR C 1 22 ? 75.330 28.796 -4.062 1.00 20.00 16 THR D N 1
ATOM 2994 C CA . THR C 1 22 ? 74.916 30.193 -4.077 1.00 20.00 16 THR D CA 1
ATOM 2995 C C . THR C 1 22 ? 73.906 31.019 -4.867 1.00 20.00 16 THR D C 1
ATOM 2996 O O . THR C 1 22 ? 72.890 31.456 -4.328 1.00 38.78 16 THR D O 1
ATOM 3000 N N . ILE C 1 23 ? 74.195 31.229 -6.147 1.00 31.10 17 ILE D N 1
ATOM 3001 C CA . ILE C 1 23 ? 73.201 31.745 -7.082 1.00 28.98 17 ILE D CA 1
ATOM 3002 C C . ILE C 1 23 ? 72.591 30.549 -7.806 1.00 27.22 17 ILE D C 1
ATOM 3003 O O . ILE C 1 23 ? 73.297 29.615 -8.186 1.00 27.50 17 ILE D O 1
ATOM 3008 N N . TRP C 1 24 ? 71.276 30.586 -7.994 1.00 19.78 18 TRP D N 1
ATOM 3009 C CA . TRP C 1 24 ? 70.599 29.619 -8.839 1.00 18.20 18 TRP D CA 1
ATOM 3010 C C . TRP C 1 24 ? 69.830 30.422 -9.825 1.00 15.28 18 TRP D C 1
ATOM 3011 O O . TRP C 1 24 ? 69.067 31.290 -9.440 1.00 13.83 18 TRP D O 1
ATOM 3022 N N . GLU C 1 25 ? 70.046 30.145 -11.098 1.00 8.70 19 GLU D N 1
ATOM 3023 C CA . GLU C 1 25 ? 69.281 30.783 -12.121 1.00 7.74 19 GLU D CA 1
ATOM 3024 C C . GLU C 1 25 ? 68.680 29.658 -12.909 1.00 10.78 19 GLU D C 1
ATOM 3025 O O . GLU C 1 25 ? 69.374 28.961 -13.671 1.00 9.40 19 GLU D O 1
ATOM 3031 N N . VAL C 1 26 ? 67.383 29.458 -12.683 1.00 5.67 20 VAL D N 1
ATOM 3032 C CA . VAL C 1 26 ? 66.665 28.360 -13.297 1.00 4.07 20 VAL D CA 1
ATOM 3033 C C . VAL C 1 26 ? 65.357 28.799 -13.977 1.00 7.71 20 VAL D C 1
ATOM 3034 O O . VAL C 1 26 ? 64.845 29.879 -13.700 1.00 8.16 20 VAL D O 1
ATOM 3038 N N . PRO C 1 27 ? 64.804 27.950 -14.835 1.00 3.89 21 PRO D N 1
ATOM 3039 C CA . PRO C 1 27 ? 63.506 28.244 -15.463 1.00 3.03 21 PRO D CA 1
ATOM 3040 C C . PRO C 1 27 ? 62.409 28.341 -14.402 1.00 9.38 21 PRO D C 1
ATOM 3041 O O . PRO C 1 27 ? 62.442 27.640 -13.369 1.00 8.49 21 PRO D O 1
ATOM 3045 N N . GLU C 1 28 ? 61.435 29.215 -14.644 1.00 5.31 22 GLU D N 1
ATOM 3046 C CA . GLU C 1 28 ? 60.363 29.404 -13.665 1.00 4.44 22 GLU D CA 1
ATOM 3047 C C . GLU C 1 28 ? 59.540 28.133 -13.394 1.00 8.52 22 GLU D C 1
ATOM 3048 O O . GLU C 1 28 ? 58.826 28.044 -12.395 1.00 7.13 22 GLU D O 1
ATOM 3054 N N . ARG C 1 29 ? 59.688 27.130 -14.259 1.00 4.88 23 ARG D N 1
ATOM 3055 C CA . ARG C 1 29 ? 58.982 25.869 -14.067 1.00 5.39 23 ARG D CA 1
ATOM 3056 C C . ARG C 1 29 ? 59.369 25.181 -12.780 1.00 7.83 23 ARG D C 1
ATOM 3057 O O . ARG C 1 29 ? 58.580 24.424 -12.234 1.00 8.27 23 ARG D O 1
ATOM 3065 N N . TYR C 1 30 ? 60.565 25.491 -12.274 1.00 4.07 24 TYR D N 1
ATOM 3066 C CA . TYR C 1 30 ? 61.088 24.910 -11.037 1.00 3.10 24 TYR D CA 1
ATOM 3067 C C . TYR C 1 30 ? 60.816 25.837 -9.878 1.00 7.91 24 TYR D C 1
ATOM 3068 O O . TYR C 1 30 ? 61.311 26.959 -9.821 1.00 6.61 24 TYR D O 1
ATOM 3077 N N . GLN C 1 31 ? 60.005 25.347 -8.954 1.00 5.64 25 GLN D N 1
ATOM 3078 C CA . GLN C 1 31 ? 59.530 26.149 -7.848 1.00 6.26 25 GLN D CA 1
ATOM 3079 C C . GLN C 1 31 ? 59.862 25.574 -6.465 1.00 10.87 25 GLN D C 1
ATOM 3080 O O . GLN C 1 31 ? 60.104 24.372 -6.310 1.00 9.15 25 GLN D O 1
ATOM 3086 N N . ASN C 1 32 ? 59.923 26.459 -5.473 1.00 10.24 26 ASN D N 1
ATOM 3087 C CA . ASN C 1 32 ? 60.202 26.073 -4.093 1.00 10.27 26 ASN D CA 1
ATOM 3088 C C . ASN C 1 32 ? 61.508 25.296 -3.959 1.00 16.23 26 ASN D C 1
ATOM 3089 O O . ASN C 1 32 ? 61.565 24.217 -3.365 1.00 16.05 26 ASN D O 1
ATOM 3094 N N . LEU C 1 33 ? 62.587 25.873 -4.480 1.00 13.62 27 LEU D N 1
ATOM 3095 C CA . LEU C 1 33 ? 63.898 25.234 -4.368 1.00 13.61 27 LEU D CA 1
ATOM 3096 C C . LEU C 1 33 ? 64.357 25.144 -2.927 1.00 20.53 27 LEU D C 1
ATOM 3097 O O . LEU C 1 33 ? 64.469 26.155 -2.230 1.00 19.55 27 LEU D O 1
ATOM 3102 N N . SER C 1 34 ? 64.678 23.927 -2.501 1.00 19.73 28 SER D N 1
ATOM 3103 C CA . SER C 1 34 ? 65.146 23.700 -1.141 1.00 20.34 28 SER D CA 1
ATOM 3104 C C . SER C 1 34 ? 66.538 23.089 -1.125 1.00 23.88 28 SER D C 1
ATOM 3105 O O . SER C 1 34 ? 66.742 21.963 -1.584 1.00 21.69 28 SER D O 1
ATOM 3108 N N . PRO C 1 35 ? 67.503 23.853 -0.630 1.00 24.13 29 PRO D N 1
ATOM 3109 C CA . PRO C 1 35 ? 68.889 23.393 -0.587 1.00 25.02 29 PRO D CA 1
ATOM 3110 C C . PRO C 1 35 ? 68.938 22.033 0.092 1.00 34.37 29 PRO D C 1
ATOM 3111 O O . PRO C 1 35 ? 68.499 21.861 1.229 1.00 34.25 29 PRO D O 1
ATOM 3115 N N . VAL C 1 36 ? 69.426 21.037 -0.629 1.00 34.70 30 VAL D N 1
ATOM 3116 C CA . VAL C 1 36 ? 69.416 19.688 -0.095 1.00 36.21 30 VAL D CA 1
ATOM 3117 C C . VAL C 1 36 ? 70.773 19.005 -0.157 1.00 42.12 30 VAL D C 1
ATOM 3118 O O . VAL C 1 36 ? 70.878 17.811 0.082 1.00 41.06 30 VAL D O 1
ATOM 3122 N N . GLY C 1 37 ? 71.819 19.758 -0.461 1.00 41.37 31 GLY D N 1
ATOM 3123 C CA . GLY C 1 37 ? 73.139 19.158 -0.541 1.00 41.80 31 GLY D CA 1
ATOM 3124 C C . GLY C 1 37 ? 74.145 19.979 -1.334 1.00 46.95 31 GLY D C 1
ATOM 3125 O O . GLY C 1 37 ? 73.792 20.918 -2.053 1.00 45.57 31 GLY D O 1
ATOM 3126 N N . SER C 1 38 ? 75.409 19.606 -1.176 1.00 45.21 32 SER D N 1
ATOM 3127 C CA . SER C 1 38 ? 76.514 20.280 -1.832 1.00 46.13 32 SER D CA 1
ATOM 3128 C C . SER C 1 38 ? 77.760 19.421 -1.680 1.00 52.01 32 SER D C 1
ATOM 3129 O O . SER C 1 38 ? 77.798 18.483 -0.885 1.00 51.75 32 SER D O 1
ATOM 3132 N N . GLY C 1 39 ? 78.772 19.737 -2.472 1.00 50.12 33 GLY D N 1
ATOM 3133 C CA . GLY C 1 39 ? 80.026 19.007 -2.452 1.00 50.38 33 GLY D CA 1
ATOM 3134 C C . GLY C 1 39 ? 81.014 19.756 -3.335 1.00 54.89 33 GLY D C 1
ATOM 3135 O O . GLY C 1 39 ? 81.158 20.977 -3.223 1.00 55.15 33 GLY D O 1
ATOM 3136 N N . ALA C 1 40 ? 81.660 19.026 -4.239 1.00 50.52 34 ALA D N 1
ATOM 3137 C CA . ALA C 1 40 ? 82.632 19.612 -5.153 1.00 50.03 34 ALA D CA 1
ATOM 3138 C C . ALA C 1 40 ? 82.245 19.248 -6.582 1.00 52.51 34 ALA D C 1
ATOM 3139 O O . ALA C 1 40 ? 82.814 19.760 -7.553 1.00 52.38 34 ALA D O 1
ATOM 3141 N N . TYR C 1 41 ? 81.263 18.358 -6.694 1.00 46.88 35 TYR D N 1
ATOM 3142 C CA . TYR C 1 41 ? 80.728 17.961 -7.985 1.00 45.37 35 TYR D CA 1
ATOM 3143 C C . TYR C 1 41 ? 79.587 18.916 -8.321 1.00 45.64 35 TYR D C 1
ATOM 3144 O O . TYR C 1 41 ? 79.187 19.031 -9.480 1.00 45.61 35 TYR D O 1
ATOM 3145 N N . GLY C 1 42 ? 79.071 19.597 -7.297 1.00 38.77 36 GLY D N 1
ATOM 3146 C CA . GLY C 1 42 ? 77.990 20.564 -7.472 1.00 37.40 36 GLY D CA 1
ATOM 3147 C C . GLY C 1 42 ? 76.875 20.460 -6.421 1.00 36.68 36 GLY D C 1
ATOM 3148 O O . GLY C 1 42 ? 76.556 19.368 -5.949 1.00 38.10 36 GLY D O 1
ATOM 3149 N N . SER C 1 43 ? 76.275 21.601 -6.085 1.00 26.60 37 SER D N 1
ATOM 3150 C CA . SER C 1 43 ? 75.173 21.655 -5.123 1.00 23.64 37 SER D CA 1
ATOM 3151 C C . SER C 1 43 ? 73.876 21.131 -5.718 1.00 20.36 37 SER D C 1
ATOM 3152 O O . SER C 1 43 ? 73.631 21.288 -6.904 1.00 18.66 37 SER D O 1
ATOM 3155 N N . VAL C 1 44 ? 73.018 20.593 -4.855 1.00 14.09 38 VAL D N 1
ATOM 3156 C CA . VAL C 1 44 ? 71.724 20.059 -5.236 1.00 12.02 38 VAL D CA 1
ATOM 3157 C C . VAL C 1 44 ? 70.594 20.654 -4.386 1.00 16.70 38 VAL D C 1
ATOM 3158 O O . VAL C 1 44 ? 70.741 20.825 -3.176 1.00 15.87 38 VAL D O 1
ATOM 3162 N N . CYS C 1 45 ? 69.472 20.950 -5.046 1.00 13.59 39 CYS D N 1
ATOM 3163 C CA . CYS C 1 45 ? 68.260 21.457 -4.417 1.00 13.53 39 CYS D CA 1
ATOM 3164 C C . CYS C 1 45 ? 67.112 20.558 -4.808 1.00 15.25 39 CYS D C 1
ATOM 3165 O O . CYS C 1 45 ? 67.053 20.073 -5.922 1.00 16.42 39 CYS D O 1
ATOM 3168 N N . ALA C 1 46 ? 66.162 20.394 -3.901 1.00 10.57 40 ALA D N 1
ATOM 3169 C CA . ALA C 1 46 ? 64.945 19.669 -4.212 1.00 8.84 40 ALA D CA 1
ATOM 3170 C C . ALA C 1 46 ? 64.014 20.774 -4.718 1.00 11.82 40 ALA D C 1
ATOM 3171 O O . ALA C 1 46 ? 64.082 21.913 -4.246 1.00 12.09 40 ALA D O 1
ATOM 3173 N N . ALA C 1 47 ? 63.143 20.455 -5.664 1.00 9.24 41 ALA D N 1
ATOM 3174 C CA . ALA C 1 47 ? 62.205 21.453 -6.148 1.00 9.14 41 ALA D CA 1
ATOM 3175 C C . ALA C 1 47 ? 60.952 20.771 -6.640 1.00 12.77 41 ALA D C 1
ATOM 3176 O O . ALA C 1 47 ? 60.914 19.548 -6.784 1.00 11.92 41 ALA D O 1
ATOM 3178 N N . PHE C 1 48 ? 59.924 21.577 -6.890 1.00 9.44 42 PHE D N 1
ATOM 3179 C CA . PHE C 1 48 ? 58.693 21.086 -7.472 1.00 8.47 42 PHE D CA 1
ATOM 3180 C C . PHE C 1 48 ? 58.761 21.481 -8.937 1.00 12.40 42 PHE D C 1
ATOM 3181 O O . PHE C 1 48 ? 59.041 22.634 -9.271 1.00 12.03 42 PHE D O 1
ATOM 3189 N N . ASP C 1 49 ? 58.525 20.527 -9.825 1.00 7.41 43 ASP D N 1
ATOM 3190 C CA . ASP C 1 49 ? 58.560 20.848 -11.225 1.00 6.07 43 ASP D CA 1
ATOM 3191 C C . ASP C 1 49 ? 57.133 20.930 -11.700 1.00 9.07 43 ASP D C 1
ATOM 3192 O O . ASP C 1 49 ? 56.461 19.917 -11.894 1.00 7.09 43 ASP D O 1
ATOM 3197 N N . THR C 1 50 ? 56.675 22.166 -11.867 1.00 6.69 44 THR D N 1
ATOM 3198 C CA . THR C 1 50 ? 55.315 22.448 -12.306 1.00 6.20 44 THR D CA 1
ATOM 3199 C C . THR C 1 50 ? 54.968 21.830 -13.644 1.00 10.73 44 THR D C 1
ATOM 3200 O O . THR C 1 50 ? 53.808 21.641 -13.938 1.00 10.63 44 THR D O 1
ATOM 3204 N N . LYS C 1 51 ? 55.963 21.540 -14.484 1.00 9.75 45 LYS D N 1
ATOM 3205 C CA . LYS C 1 51 ? 55.658 20.938 -15.787 1.00 10.14 45 LYS D CA 1
ATOM 3206 C C . LYS C 1 51 ? 55.225 19.458 -15.708 1.00 15.51 45 LYS D C 1
ATOM 3207 O O . LYS C 1 51 ? 54.315 19.029 -16.415 1.00 15.66 45 LYS D O 1
ATOM 3213 N N . THR C 1 52 ? 55.891 18.681 -14.860 1.00 13.72 46 THR D N 1
ATOM 3214 C CA . THR C 1 52 ? 55.625 17.239 -14.741 1.00 13.21 46 THR D CA 1
ATOM 3215 C C . THR C 1 52 ? 54.840 16.869 -13.481 1.00 18.47 46 THR D C 1
ATOM 3216 O O . THR C 1 52 ? 54.313 15.758 -13.379 1.00 17.03 46 THR D O 1
ATOM 3220 N N . GLY C 1 53 ? 54.783 17.797 -12.523 1.00 15.19 47 GLY D N 1
ATOM 3221 C CA . GLY C 1 53 ? 54.106 17.570 -11.257 1.00 15.03 47 GLY D CA 1
ATOM 3222 C C . GLY C 1 53 ? 55.029 16.814 -10.301 1.00 20.90 47 GLY D C 1
ATOM 3223 O O . GLY C 1 53 ? 54.597 16.332 -9.261 1.00 20.34 47 GLY D O 1
ATOM 3224 N N . LEU C 1 54 ? 56.341 16.803 -10.602 1.00 20.00 48 LEU D N 1
ATOM 3225 C CA . LEU C 1 54 ? 57.254 15.973 -9.824 1.00 20.00 48 LEU D CA 1
ATOM 3226 C C . LEU C 1 54 ? 58.123 16.821 -8.903 1.00 20.00 48 LEU D C 1
ATOM 3227 O O . LEU C 1 54 ? 58.609 17.809 -9.221 1.00 20.84 48 LEU D O 1
ATOM 3232 N N . ARG C 1 55 ? 58.511 16.056 -7.798 1.00 15.28 49 ARG D N 1
ATOM 3233 C CA . ARG C 1 55 ? 59.544 16.573 -6.923 1.00 14.66 49 ARG D CA 1
ATOM 3234 C C . ARG C 1 55 ? 60.801 16.175 -7.726 1.00 14.35 49 ARG D C 1
ATOM 3235 O O . ARG C 1 55 ? 60.878 15.062 -8.262 1.00 10.38 49 ARG D O 1
ATOM 3243 N N . VAL C 1 56 ? 61.730 17.113 -7.895 1.00 11.01 50 VAL D N 1
ATOM 3244 C CA . VAL C 1 56 ? 62.924 16.875 -8.716 1.00 10.35 50 VAL D CA 1
ATOM 3245 C C . VAL C 1 56 ? 64.181 17.288 -7.981 1.00 12.58 50 VAL D C 1
ATOM 3246 O O . VAL C 1 56 ? 64.133 18.046 -7.002 1.00 12.35 50 VAL D O 1
ATOM 3250 N N . ALA C 1 57 ? 65.315 16.799 -8.462 1.00 7.64 51 ALA D N 1
ATOM 3251 C CA . ALA C 1 57 ? 66.586 17.177 -7.882 1.00 7.43 51 ALA D CA 1
ATOM 3252 C C . ALA C 1 57 ? 67.246 18.039 -8.955 1.00 9.95 51 ALA D C 1
ATOM 3253 O O . ALA C 1 57 ? 67.465 17.576 -10.070 1.00 7.26 51 ALA D O 1
ATOM 3255 N N . VAL C 1 58 ? 67.561 19.282 -8.609 1.00 6.25 52 VAL D N 1
ATOM 3256 C CA . VAL C 1 58 ? 68.224 20.178 -9.549 1.00 4.68 52 VAL D CA 1
ATOM 3257 C C . VAL C 1 58 ? 69.640 20.252 -9.059 1.00 9.86 52 VAL D C 1
ATOM 3258 O O . VAL C 1 58 ? 69.898 20.670 -7.930 1.00 9.60 52 VAL D O 1
ATOM 3262 N N . LYS C 1 59 ? 70.546 19.752 -9.893 1.00 6.90 53 LYS D N 1
ATOM 3263 C CA . LYS C 1 59 ? 71.954 19.715 -9.578 1.00 6.53 53 LYS D CA 1
ATOM 3264 C C . LYS C 1 59 ? 72.674 20.791 -10.378 1.00 9.40 53 LYS D C 1
ATOM 3265 O O . LYS C 1 59 ? 72.649 20.788 -11.614 1.00 7.52 53 LYS D O 1
ATOM 3271 N N . LYS C 1 60 ? 73.353 21.689 -9.673 1.00 5.09 54 LYS D N 1
ATOM 3272 C CA . LYS C 1 60 ? 74.110 22.729 -10.339 1.00 4.08 54 LYS D CA 1
ATOM 3273 C C . LYS C 1 60 ? 75.598 22.386 -10.348 1.00 11.71 54 LYS D C 1
ATOM 3274 O O . LYS C 1 60 ? 76.193 22.190 -9.284 1.00 9.86 54 LYS D O 1
ATOM 3280 N N . LEU C 1 61 ? 76.219 22.359 -11.525 1.00 10.69 55 LEU D N 1
ATOM 3281 C CA . LEU C 1 61 ? 77.671 22.154 -11.589 1.00 12.16 55 LEU D CA 1
ATOM 3282 C C . LEU C 1 61 ? 78.279 23.541 -11.839 1.00 16.37 55 LEU D C 1
ATOM 3283 O O . LEU C 1 61 ? 78.012 24.204 -12.856 1.00 16.88 55 LEU D O 1
ATOM 3288 N N . SER C 1 62 ? 79.011 24.021 -10.861 1.00 15.59 56 SER D N 1
ATOM 3289 C CA . SER C 1 62 ? 79.583 25.362 -10.934 1.00 18.50 56 SER D CA 1
ATOM 3290 C C . SER C 1 62 ? 81.030 25.377 -11.446 1.00 26.33 56 SER D C 1
ATOM 3291 O O . SER C 1 62 ? 81.486 26.380 -12.016 1.00 25.33 56 SER D O 1
ATOM 3294 N N . ARG C 1 63 ? 81.695 24.235 -11.284 1.00 23.92 57 ARG D N 1
ATOM 3295 C CA . ARG C 1 63 ? 83.081 24.009 -11.627 1.00 24.77 57 ARG D CA 1
ATOM 3296 C C . ARG C 1 63 ? 83.323 23.290 -12.960 1.00 26.48 57 ARG D C 1
ATOM 3297 O O . ARG C 1 63 ? 84.408 22.690 -13.104 1.00 26.64 57 ARG D O 1
ATOM 3305 N N . PRO C 1 64 ? 82.299 23.150 -13.812 1.00 19.00 58 PRO D N 1
ATOM 3306 C CA . PRO C 1 64 ? 82.418 22.278 -14.966 1.00 17.53 58 PRO D CA 1
ATOM 3307 C C . PRO C 1 64 ? 83.789 22.161 -15.703 1.00 19.47 58 PRO D C 1
ATOM 3308 O O . PRO C 1 64 ? 84.301 21.056 -15.873 1.00 18.58 58 PRO D O 1
ATOM 3312 N N . PHE C 1 65 ? 84.391 23.271 -16.124 1.00 14.59 59 PHE D N 1
ATOM 3313 C CA . PHE C 1 65 ? 85.595 23.164 -16.921 1.00 14.36 59 PHE D CA 1
ATOM 3314 C C . PHE C 1 65 ? 86.789 23.836 -16.329 1.00 19.49 59 PHE D C 1
ATOM 3315 O O . PHE C 1 65 ? 87.428 24.642 -16.967 1.00 20.29 59 PHE D O 1
ATOM 3323 N N . GLN C 1 66 ? 87.114 23.436 -15.122 1.00 17.04 60 GLN D N 1
ATOM 3324 C CA . GLN C 1 66 ? 88.271 23.967 -14.424 1.00 16.66 60 GLN D CA 1
ATOM 3325 C C . GLN C 1 66 ? 89.538 23.178 -14.797 1.00 21.35 60 GLN D C 1
ATOM 3326 O O . GLN C 1 66 ? 90.668 23.656 -14.632 1.00 20.92 60 GLN D O 1
ATOM 3332 N N . SER C 1 67 ? 89.345 21.986 -15.349 1.00 16.36 61 SER D N 1
ATOM 3333 C CA . SER C 1 67 ? 90.459 21.164 -15.813 1.00 16.03 61 SER D CA 1
ATOM 3334 C C . SER C 1 67 ? 89.966 20.186 -16.885 1.00 22.84 61 SER D C 1
ATOM 3335 O O . SER C 1 67 ? 88.759 20.055 -17.122 1.00 21.74 61 SER D O 1
ATOM 3338 N N . ILE C 1 68 ? 90.904 19.513 -17.544 1.00 20.95 62 ILE D N 1
ATOM 3339 C CA . ILE C 1 68 ? 90.555 18.542 -18.572 1.00 21.11 62 ILE D CA 1
ATOM 3340 C C . ILE C 1 68 ? 89.702 17.461 -17.938 1.00 25.50 62 ILE D C 1
ATOM 3341 O O . ILE C 1 68 ? 88.658 17.099 -18.475 1.00 24.79 62 ILE D O 1
ATOM 3346 N N . ILE C 1 69 ? 90.133 17.000 -16.765 1.00 22.33 63 ILE D N 1
ATOM 3347 C CA . ILE C 1 69 ? 89.405 15.983 -16.019 1.00 21.97 63 ILE D CA 1
ATOM 3348 C C . ILE C 1 69 ? 87.992 16.406 -15.643 1.00 24.01 63 ILE D C 1
ATOM 3349 O O . ILE C 1 69 ? 87.079 15.595 -15.721 1.00 23.63 63 ILE D O 1
ATOM 3354 N N . HIS C 1 70 ? 87.813 17.654 -15.214 1.00 19.85 64 HIS D N 1
ATOM 3355 C CA . HIS C 1 70 ? 86.481 18.122 -14.840 1.00 19.93 64 HIS D CA 1
ATOM 3356 C C . HIS C 1 70 ? 85.619 18.198 -16.078 1.00 16.96 64 HIS D C 1
ATOM 3357 O O . HIS C 1 70 ? 84.520 17.660 -16.112 1.00 15.03 64 HIS D O 1
ATOM 3364 N N . ALA C 1 71 ? 86.117 18.921 -17.076 1.00 10.23 65 ALA D N 1
ATOM 3365 C CA . ALA C 1 71 ? 85.385 19.128 -18.324 1.00 9.50 65 ALA D CA 1
ATOM 3366 C C . ALA C 1 71 ? 84.965 17.805 -19.002 1.00 11.52 65 ALA D C 1
ATOM 3367 O O . ALA C 1 71 ? 83.842 17.681 -19.497 1.00 11.15 65 ALA D O 1
ATOM 3369 N N . LYS C 1 72 ? 85.896 16.853 -19.060 1.00 6.26 66 LYS D N 1
ATOM 3370 C CA . LYS C 1 72 ? 85.651 15.578 -19.712 1.00 6.09 66 LYS D CA 1
ATOM 3371 C C . LYS C 1 72 ? 84.623 14.794 -18.903 1.00 11.74 66 LYS D C 1
ATOM 3372 O O . LYS C 1 72 ? 83.765 14.128 -19.467 1.00 12.30 66 LYS D O 1
ATOM 3378 N N . ARG C 1 73 ? 84.726 14.877 -17.578 1.00 9.59 67 ARG D N 1
ATOM 3379 C CA . ARG C 1 73 ? 83.787 14.222 -16.677 1.00 9.68 67 ARG D CA 1
ATOM 3380 C C . ARG C 1 73 ? 82.367 14.807 -16.778 1.00 9.36 67 ARG D C 1
ATOM 3381 O O . ARG C 1 73 ? 81.376 14.075 -16.655 1.00 6.61 67 ARG D O 1
ATOM 3389 N N . THR C 1 74 ? 82.282 16.120 -16.984 1.00 5.20 68 THR D N 1
ATOM 3390 C CA . THR C 1 74 ? 80.994 16.837 -17.151 1.00 5.52 68 THR D CA 1
ATOM 3391 C C . THR C 1 74 ? 80.354 16.335 -18.447 1.00 6.40 68 THR D C 1
ATOM 3392 O O . THR C 1 74 ? 79.184 15.941 -18.478 1.00 4.70 68 THR D O 1
ATOM 3396 N N . TYR C 1 75 ? 81.171 16.281 -19.502 1.00 2.86 69 TYR D N 1
ATOM 3397 C CA . TYR C 1 75 ? 80.733 15.759 -20.806 1.00 1.45 69 TYR D CA 1
ATOM 3398 C C . TYR C 1 75 ? 80.272 14.297 -20.678 1.00 4.27 69 TYR D C 1
ATOM 3399 O O . TYR C 1 75 ? 79.200 13.937 -21.186 1.00 3.23 69 TYR D O 1
ATOM 3408 N N . ARG C 1 76 ? 81.050 13.478 -19.967 1.00 1.00 70 ARG D N 1
ATOM 3409 C CA . ARG C 1 76 ? 80.705 12.069 -19.726 1.00 2.69 70 ARG D CA 1
ATOM 3410 C C . ARG C 1 76 ? 79.382 11.908 -18.956 1.00 5.31 70 ARG D C 1
ATOM 3411 O O . ARG C 1 76 ? 78.553 11.098 -19.321 1.00 1.74 70 ARG D O 1
ATOM 3419 N N . GLU C 1 77 ? 79.191 12.684 -17.886 1.00 2.99 71 GLU D N 1
ATOM 3420 C CA . GLU C 1 77 ? 77.950 12.597 -17.122 1.00 2.43 71 GLU D CA 1
ATOM 3421 C C . GLU C 1 77 ? 76.721 13.015 -17.960 1.00 6.51 71 GLU D C 1
ATOM 3422 O O . GLU C 1 77 ? 75.647 12.460 -17.794 1.00 7.32 71 GLU D O 1
ATOM 3428 N N . LEU C 1 78 ? 76.879 14.007 -18.836 1.00 1.22 72 LEU D N 1
ATOM 3429 C CA . LEU C 1 78 ? 75.775 14.449 -19.673 1.00 1.22 72 LEU D CA 1
ATOM 3430 C C . LEU C 1 78 ? 75.480 13.404 -20.764 1.00 4.88 72 LEU D C 1
ATOM 3431 O O . LEU C 1 78 ? 74.330 13.095 -21.036 1.00 6.05 72 LEU D O 1
ATOM 3436 N N . ARG C 1 79 ? 76.521 12.806 -21.331 1.00 1.00 73 ARG D N 1
ATOM 3437 C CA . ARG C 1 79 ? 76.356 11.768 -22.340 1.00 2.08 73 ARG D CA 1
ATOM 3438 C C . ARG C 1 79 ? 75.650 10.545 -21.729 1.00 6.74 73 ARG D C 1
ATOM 3439 O O . ARG C 1 79 ? 74.744 9.949 -22.333 1.00 5.00 73 ARG D O 1
ATOM 3447 N N . LEU C 1 80 ? 76.099 10.160 -20.542 1.00 3.41 74 LEU D N 1
ATOM 3448 C CA . LEU C 1 80 ? 75.539 9.019 -19.814 1.00 4.35 74 LEU D CA 1
ATOM 3449 C C . LEU C 1 80 ? 74.043 9.260 -19.513 1.00 5.94 74 LEU D C 1
ATOM 3450 O O . LEU C 1 80 ? 73.172 8.453 -19.857 1.00 4.87 74 LEU D O 1
ATOM 3455 N N . LEU C 1 81 ? 73.764 10.359 -18.831 1.00 1.00 75 LEU D N 1
ATOM 3456 C CA . LEU C 1 81 ? 72.392 10.682 -18.460 1.00 2.41 75 LEU D CA 1
ATOM 3457 C C . LEU C 1 81 ? 71.443 10.820 -19.644 1.00 4.50 75 LEU D C 1
ATOM 3458 O O . LEU C 1 81 ? 70.275 10.470 -19.526 1.00 1.00 75 LEU D O 1
ATOM 3463 N N . LYS C 1 82 ? 71.927 11.385 -20.761 1.00 1.80 76 LYS D N 1
ATOM 3464 C CA . LYS C 1 82 ? 71.077 11.561 -21.959 1.00 1.54 76 LYS D CA 1
ATOM 3465 C C . LYS C 1 82 ? 70.708 10.228 -22.631 1.00 5.10 76 LYS D C 1
ATOM 3466 O O . LYS C 1 82 ? 69.690 10.099 -23.310 1.00 3.84 76 LYS D O 1
ATOM 3472 N N . HIS C 1 83 ? 71.555 9.231 -22.437 1.00 4.46 77 HIS D N 1
ATOM 3473 C CA . HIS C 1 83 ? 71.335 7.919 -23.026 1.00 4.77 77 HIS D CA 1
ATOM 3474 C C . HIS C 1 83 ? 70.356 7.011 -22.261 1.00 7.08 77 HIS D C 1
ATOM 3475 O O . HIS C 1 83 ? 69.820 6.054 -22.813 1.00 7.17 77 HIS D O 1
ATOM 3482 N N . MET C 1 84 ? 70.159 7.293 -20.989 1.00 4.32 78 MET D N 1
ATOM 3483 C CA . MET C 1 84 ? 69.323 6.440 -20.126 1.00 5.80 78 MET D CA 1
ATOM 3484 C C . MET C 1 84 ? 67.841 6.548 -20.270 1.00 6.98 78 MET D C 1
ATOM 3485 O O . MET C 1 84 ? 67.230 7.420 -19.670 1.00 8.14 78 MET D O 1
ATOM 3490 N N . LYS C 1 85 ? 67.238 5.581 -20.946 1.00 2.94 79 LYS D N 1
ATOM 3491 C CA . LYS C 1 85 ? 65.789 5.601 -21.071 1.00 3.14 79 LYS D CA 1
ATOM 3492 C C . LYS C 1 85 ? 65.238 4.246 -20.672 1.00 4.72 79 LYS D C 1
ATOM 3493 O O . LYS C 1 85 ? 65.010 3.405 -21.515 1.00 2.63 79 LYS D O 1
ATOM 3499 N N . HIS C 1 86 ? 65.017 4.055 -19.375 1.00 2.63 80 HIS D N 1
ATOM 3500 C CA . HIS C 1 86 ? 64.574 2.750 -18.863 1.00 2.06 80 HIS D CA 1
ATOM 3501 C C . HIS C 1 86 ? 63.881 2.948 -17.522 1.00 5.01 80 HIS D C 1
ATOM 3502 O O . HIS C 1 86 ? 64.323 3.746 -16.682 1.00 5.08 80 HIS D O 1
ATOM 3509 N N . GLU C 1 87 ? 62.802 2.200 -17.323 1.00 1.11 81 GLU D N 1
ATOM 3510 C CA . GLU C 1 87 ? 61.999 2.271 -16.107 1.00 1.00 81 GLU D CA 1
ATOM 3511 C C . GLU C 1 87 ? 62.800 2.188 -14.790 1.00 3.88 81 GLU D C 1
ATOM 3512 O O . GLU C 1 87 ? 62.386 2.747 -13.761 1.00 1.00 81 GLU D O 1
ATOM 3518 N N . ASN C 1 88 ? 63.838 1.354 -14.776 1.00 1.00 82 ASN D N 1
ATOM 3519 C CA . ASN C 1 88 ? 64.583 1.130 -13.521 1.00 1.00 82 ASN D CA 1
ATOM 3520 C C . ASN C 1 88 ? 65.901 1.898 -13.433 1.00 3.45 82 ASN D C 1
ATOM 3521 O O . ASN C 1 88 ? 66.777 1.561 -12.630 1.00 2.47 82 ASN D O 1
ATOM 3526 N N . VAL C 1 89 ? 66.057 2.862 -14.298 1.00 1.00 83 VAL D N 1
ATOM 3527 C CA . VAL C 1 89 ? 67.213 3.754 -14.322 1.00 1.00 83 VAL D CA 1
ATOM 3528 C C . VAL C 1 89 ? 66.860 5.269 -14.331 1.00 6.21 83 VAL D C 1
ATOM 3529 O O . VAL C 1 89 ? 66.021 5.652 -15.066 1.00 4.84 83 VAL D O 1
ATOM 3533 N N . ILE C 1 90 ? 67.507 6.034 -13.458 1.00 20.00 84 ILE D N 1
ATOM 3534 C CA . ILE C 1 90 ? 67.318 7.465 -13.445 1.00 20.00 84 ILE D CA 1
ATOM 3535 C C . ILE C 1 90 ? 67.653 8.062 -14.784 1.00 20.00 84 ILE D C 1
ATOM 3536 O O . ILE C 1 90 ? 68.709 7.871 -15.265 1.00 12.76 84 ILE D O 1
ATOM 3541 N N . GLY C 1 91 ? 66.719 8.723 -15.386 1.00 11.12 85 GLY D N 1
ATOM 3542 C CA . GLY C 1 91 ? 67.035 9.479 -16.567 1.00 10.37 85 GLY D CA 1
ATOM 3543 C C . GLY C 1 91 ? 66.999 10.979 -16.417 1.00 11.90 85 GLY D C 1
ATOM 3544 O O . GLY C 1 91 ? 66.708 11.495 -15.412 1.00 11.40 85 GLY D O 1
ATOM 3545 N N . LEU C 1 92 ? 67.308 11.670 -17.487 1.00 8.81 86 LEU D N 1
ATOM 3546 C CA . LEU C 1 92 ? 67.443 13.125 -17.441 1.00 7.58 86 LEU D CA 1
ATOM 3547 C C . LEU C 1 92 ? 66.083 13.753 -17.705 1.00 8.11 86 LEU D C 1
ATOM 3548 O O . LEU C 1 92 ? 65.500 13.517 -18.756 1.00 6.39 86 LEU D O 1
ATOM 3553 N N . LEU C 1 93 ? 65.563 14.568 -16.788 1.00 5.54 87 LEU D N 1
ATOM 3554 C CA . LEU C 1 93 ? 64.288 15.236 -17.082 1.00 5.88 87 LEU D CA 1
ATOM 3555 C C . LEU C 1 93 ? 64.599 16.522 -17.859 1.00 5.86 87 LEU D C 1
ATOM 3556 O O . LEU C 1 93 ? 63.828 16.986 -18.725 1.00 3.12 87 LEU D O 1
ATOM 3561 N N . ASP C 1 94 ? 65.752 17.092 -17.567 1.00 1.16 88 ASP D N 1
ATOM 3562 C CA . ASP C 1 94 ? 66.068 18.338 -18.242 1.00 1.15 88 ASP D CA 1
ATOM 3563 C C . ASP C 1 94 ? 67.508 18.666 -17.954 1.00 2.71 88 ASP D C 1
ATOM 3564 O O . ASP C 1 94 ? 68.100 18.152 -17.009 1.00 1.00 88 ASP D O 1
ATOM 3569 N N . VAL C 1 95 ? 68.069 19.509 -18.802 1.00 1.00 89 VAL D N 1
ATOM 3570 C CA . VAL C 1 95 ? 69.416 20.037 -18.626 1.00 2.35 89 VAL D CA 1
ATOM 3571 C C . VAL C 1 95 ? 69.352 21.451 -19.229 1.00 6.51 89 VAL D C 1
ATOM 3572 O O . VAL C 1 95 ? 68.690 21.677 -20.253 1.00 5.13 89 VAL D O 1
ATOM 3576 N N . PHE C 1 96 ? 69.898 22.417 -18.515 1.00 2.34 90 PHE D N 1
ATOM 3577 C CA . PHE C 1 96 ? 69.835 23.802 -18.977 1.00 1.65 90 PHE D CA 1
ATOM 3578 C C . PHE C 1 96 ? 70.991 24.645 -18.468 1.00 7.44 90 PHE D C 1
ATOM 3579 O O . PHE C 1 96 ? 71.684 24.284 -17.520 1.00 7.11 90 PHE D O 1
ATOM 3587 N N . THR C 1 97 ? 71.212 25.770 -19.134 1.00 5.61 91 THR D N 1
ATOM 3588 C CA . THR C 1 97 ? 72.169 26.763 -18.694 1.00 4.64 91 THR D CA 1
ATOM 3589 C C . THR C 1 97 ? 71.498 28.102 -18.948 1.00 9.22 91 THR D C 1
ATOM 3590 O O . THR C 1 97 ? 70.738 28.239 -19.905 1.00 8.67 91 THR D O 1
ATOM 3594 N N . PRO C 1 98 ? 71.739 29.072 -18.074 1.00 10.44 92 PRO D N 1
ATOM 3595 C CA . PRO C 1 98 ? 71.182 30.410 -18.253 1.00 10.42 92 PRO D CA 1
ATOM 3596 C C . PRO C 1 98 ? 71.950 31.138 -19.374 1.00 16.86 92 PRO D C 1
ATOM 3597 O O . PRO C 1 98 ? 71.462 32.125 -19.911 1.00 17.77 92 PRO D O 1
ATOM 3601 N N . ALA C 1 99 ? 73.120 30.619 -19.758 1.00 15.78 93 ALA D N 1
ATOM 3602 C CA . ALA C 1 99 ? 73.945 31.196 -20.853 1.00 16.41 93 ALA D CA 1
ATOM 3603 C C . ALA C 1 99 ? 73.193 31.268 -22.187 1.00 20.13 93 ALA D C 1
ATOM 3604 O O . ALA C 1 99 ? 72.542 30.303 -22.581 1.00 18.97 93 ALA D O 1
ATOM 3606 N N . ARG C 1 100 ? 73.327 32.390 -22.903 1.00 18.03 94 ARG D N 1
ATOM 3607 C CA . ARG C 1 100 ? 72.654 32.594 -24.203 1.00 17.45 94 ARG D CA 1
ATOM 3608 C C . ARG C 1 100 ? 73.591 32.179 -25.351 1.00 22.93 94 ARG D C 1
ATOM 3609 O O . ARG C 1 100 ? 73.195 32.080 -26.528 1.00 24.13 94 ARG D O 1
ATOM 3617 N N . SER C 1 101 ? 74.849 31.947 -25.012 1.00 18.64 95 SER D N 1
ATOM 3618 C CA . SER C 1 101 ? 75.827 31.601 -26.022 1.00 17.15 95 SER D CA 1
ATOM 3619 C C . SER C 1 101 ? 76.974 30.820 -25.409 1.00 18.36 95 SER D C 1
ATOM 3620 O O . SER C 1 101 ? 77.200 30.859 -24.196 1.00 17.59 95 SER D O 1
ATOM 3623 N N . LEU C 1 102 ? 77.743 30.168 -26.272 1.00 13.23 96 LEU D N 1
ATOM 3624 C CA . LEU C 1 102 ? 78.915 29.410 -25.859 1.00 11.68 96 LEU D CA 1
ATOM 3625 C C . LEU C 1 102 ? 79.916 30.274 -25.083 1.00 15.80 96 LEU D C 1
ATOM 3626 O O . LEU C 1 102 ? 80.498 29.836 -24.081 1.00 12.83 96 LEU D O 1
ATOM 3631 N N . GLU C 1 103 ? 80.133 31.497 -25.562 1.00 15.72 97 GLU D N 1
ATOM 3632 C CA . GLU C 1 103 ? 81.062 32.418 -24.915 1.00 17.23 97 GLU D CA 1
ATOM 3633 C C . GLU C 1 103 ? 80.775 32.582 -23.420 1.00 22.37 97 GLU D C 1
ATOM 3634 O O . GLU C 1 103 ? 81.670 32.404 -22.587 1.00 22.85 97 GLU D O 1
ATOM 3640 N N . GLU C 1 104 ? 79.522 32.864 -23.075 1.00 19.03 98 GLU D N 1
ATOM 3641 C CA . GLU C 1 104 ? 79.141 33.021 -21.667 1.00 18.33 98 GLU D CA 1
ATOM 3642 C C . GLU C 1 104 ? 78.779 31.722 -20.946 1.00 19.43 98 GLU D C 1
ATOM 3643 O O . GLU C 1 104 ? 78.529 31.732 -19.741 1.00 18.04 98 GLU D O 1
ATOM 3649 N N . PHE C 1 105 ? 78.796 30.601 -21.670 1.00 13.41 99 PHE D N 1
ATOM 3650 C CA . PHE C 1 105 ? 78.472 29.306 -21.079 1.00 10.56 99 PHE D CA 1
ATOM 3651 C C . PHE C 1 105 ? 79.447 28.954 -19.973 1.00 16.73 99 PHE D C 1
ATOM 3652 O O . PHE C 1 105 ? 80.646 28.863 -20.186 1.00 16.61 99 PHE D O 1
ATOM 3660 N N . ASN C 1 106 ? 78.924 28.759 -18.774 1.00 15.38 100 ASN D N 1
ATOM 3661 C CA . ASN C 1 106 ? 79.757 28.371 -17.660 1.00 16.51 100 ASN D CA 1
ATOM 3662 C C . ASN C 1 106 ? 79.022 27.405 -16.756 1.00 21.36 100 ASN D C 1
ATOM 3663 O O . ASN C 1 106 ? 79.579 26.411 -16.313 1.00 22.36 100 ASN D O 1
ATOM 3668 N N . ASP C 1 107 ? 77.749 27.678 -16.511 1.00 18.40 101 ASP D N 1
ATOM 3669 C CA . ASP C 1 107 ? 76.979 26.828 -15.614 1.00 17.84 101 ASP D CA 1
ATOM 3670 C C . ASP C 1 107 ? 76.148 25.786 -16.343 1.00 17.98 101 ASP D C 1
ATOM 3671 O O . ASP C 1 107 ? 75.558 26.052 -17.384 1.00 18.49 101 ASP D O 1
ATOM 3676 N N . VAL C 1 108 ? 76.098 24.597 -15.767 1.00 12.07 102 VAL D N 1
ATOM 3677 C CA . VAL C 1 108 ? 75.257 23.536 -16.285 1.00 12.19 102 VAL D CA 1
ATOM 3678 C C . VAL C 1 108 ? 74.423 23.003 -15.128 1.00 11.56 102 VAL D C 1
ATOM 3679 O O . VAL C 1 108 ? 74.939 22.744 -14.046 1.00 10.32 102 VAL D O 1
ATOM 3683 N N . TYR C 1 109 ? 73.126 22.858 -15.361 1.00 6.28 103 TYR D N 1
ATOM 3684 C CA . TYR C 1 109 ? 72.209 22.333 -14.350 1.00 4.27 103 TYR D CA 1
ATOM 3685 C C . TYR C 1 109 ? 71.564 21.050 -14.877 1.00 6.39 103 TYR D C 1
ATOM 3686 O O . TYR C 1 109 ? 71.062 21.007 -16.015 1.00 2.80 103 TYR D O 1
ATOM 3695 N N . LEU C 1 110 ? 71.535 20.020 -14.039 1.00 3.84 104 LEU D N 1
ATOM 3696 C CA . LEU C 1 110 ? 70.939 18.740 -14.423 1.00 4.50 104 LEU D CA 1
ATOM 3697 C C . LEU C 1 110 ? 69.719 18.445 -13.560 1.00 7.47 104 LEU D C 1
ATOM 3698 O O . LEU C 1 110 ? 69.777 18.598 -12.354 1.00 5.44 104 LEU D O 1
ATOM 3703 N N . VAL C 1 111 ? 68.602 18.074 -14.189 1.00 4.85 105 VAL D N 1
ATOM 3704 C CA . VAL C 1 111 ? 67.359 17.831 -13.450 1.00 4.25 105 VAL D CA 1
ATOM 3705 C C . VAL C 1 111 ? 66.930 16.375 -13.569 1.00 6.08 105 VAL D C 1
ATOM 3706 O O . VAL C 1 111 ? 66.838 15.838 -14.647 1.00 6.17 105 VAL D O 1
ATOM 3710 N N . THR C 1 112 ? 66.641 15.755 -12.435 1.00 3.20 106 THR D N 1
ATOM 3711 C CA . THR C 1 112 ? 66.213 14.366 -12.405 1.00 3.03 106 THR D CA 1
ATOM 3712 C C . THR C 1 112 ? 65.055 14.190 -11.398 1.00 6.72 106 THR D C 1
ATOM 3713 O O . THR C 1 112 ? 64.889 15.000 -10.479 1.00 2.82 106 THR D O 1
ATOM 3717 N N . HIS C 1 113 ? 64.275 13.128 -11.581 1.00 5.67 107 HIS D N 1
ATOM 3718 C CA . HIS C 1 113 ? 63.165 12.804 -10.679 1.00 7.60 107 HIS D CA 1
ATOM 3719 C C . HIS C 1 113 ? 63.725 12.436 -9.300 1.00 11.64 107 HIS D C 1
ATOM 3720 O O . HIS C 1 113 ? 64.633 11.625 -9.201 1.00 7.50 107 HIS D O 1
ATOM 3727 N N . LEU C 1 114 ? 63.191 13.051 -8.247 1.00 12.16 108 LEU D N 1
ATOM 3728 C CA . LEU C 1 114 ? 63.614 12.776 -6.872 1.00 13.50 108 LEU D CA 1
ATOM 3729 C C . LEU C 1 114 ? 62.585 11.816 -6.285 1.00 18.64 108 LEU D C 1
ATOM 3730 O O . LEU C 1 114 ? 61.711 12.249 -5.542 1.00 18.29 108 LEU D O 1
ATOM 3735 N N . MET C 1 115 ? 62.662 10.544 -6.679 1.00 16.44 109 MET D N 1
ATOM 3736 C CA . MET C 1 115 ? 61.707 9.502 -6.300 1.00 17.87 109 MET D CA 1
ATOM 3737 C C . MET C 1 115 ? 61.968 8.884 -4.924 1.00 19.93 109 MET D C 1
ATOM 3738 O O . MET C 1 115 ? 63.113 8.594 -4.576 1.00 20.23 109 MET D O 1
ATOM 3743 N N . GLY C 1 116 ? 60.896 8.693 -4.150 1.00 14.90 110 GLY D N 1
ATOM 3744 C CA . GLY C 1 116 ? 60.964 8.078 -2.811 1.00 14.68 110 GLY D CA 1
ATOM 3745 C C . GLY C 1 116 ? 62.153 8.470 -1.932 1.00 17.03 110 GLY D C 1
ATOM 3746 O O . GLY C 1 116 ? 62.409 9.651 -1.694 1.00 17.19 110 GLY D O 1
ATOM 3747 N N . ALA C 1 117 ? 62.846 7.458 -1.424 1.00 10.77 111 ALA D N 1
ATOM 3748 C CA . ALA C 1 117 ? 64.008 7.641 -0.562 1.00 9.30 111 ALA D CA 1
ATOM 3749 C C . ALA C 1 117 ? 65.044 6.624 -0.998 1.00 8.91 111 ALA D C 1
ATOM 3750 O O . ALA C 1 117 ? 64.719 5.689 -1.722 1.00 8.36 111 ALA D O 1
ATOM 3752 N N . ASP C 1 118 ? 66.270 6.735 -0.516 1.00 5.87 112 ASP D N 1
ATOM 3753 C CA . ASP C 1 118 ? 67.249 5.700 -0.860 1.00 7.93 112 ASP D CA 1
ATOM 3754 C C . ASP C 1 118 ? 67.070 4.411 -0.042 1.00 14.55 112 ASP D C 1
ATOM 3755 O O . ASP C 1 118 ? 66.442 4.425 1.023 1.00 15.72 112 ASP D O 1
ATOM 3760 N N . LEU C 1 119 ? 67.555 3.293 -0.571 1.00 11.10 113 LEU D N 1
ATOM 3761 C CA . LEU C 1 119 ? 67.379 1.995 0.078 1.00 11.82 113 LEU D CA 1
ATOM 3762 C C . LEU C 1 119 ? 67.918 1.941 1.509 1.00 14.30 113 LEU D C 1
ATOM 3763 O O . LEU C 1 119 ? 67.365 1.248 2.365 1.00 13.19 113 LEU D O 1
ATOM 3768 N N . ASN C 1 120 ? 69.020 2.646 1.754 1.00 8.98 114 ASN D N 1
ATOM 3769 C CA . ASN C 1 120 ? 69.595 2.719 3.094 1.00 8.00 114 ASN D CA 1
ATOM 3770 C C . ASN C 1 120 ? 68.581 3.375 4.048 1.00 12.94 114 ASN D C 1
ATOM 3771 O O . ASN C 1 120 ? 68.417 2.954 5.203 1.00 11.03 114 ASN D O 1
ATOM 3776 N N . ASN C 1 121 ? 67.876 4.386 3.549 1.00 9.16 115 ASN D N 1
ATOM 3777 C CA . ASN C 1 121 ? 66.887 5.072 4.373 1.00 10.04 115 ASN D CA 1
ATOM 3778 C C . ASN C 1 121 ? 65.676 4.225 4.733 1.00 13.60 115 ASN D C 1
ATOM 3779 O O . ASN C 1 121 ? 65.234 4.230 5.874 1.00 14.24 115 ASN D O 1
ATOM 3784 N N . ILE C 1 122 ? 65.198 3.442 3.780 1.00 10.55 116 ILE D N 1
ATOM 3785 C CA . ILE C 1 122 ? 64.062 2.565 4.006 1.00 11.45 116 ILE D CA 1
ATOM 3786 C C . ILE C 1 122 ? 64.410 1.460 5.020 1.00 14.60 116 ILE D C 1
ATOM 3787 O O . ILE C 1 122 ? 63.691 1.253 5.985 1.00 13.81 116 ILE D O 1
ATOM 3792 N N . VAL C 1 123 ? 65.529 0.778 4.804 1.00 9.87 117 VAL D N 1
ATOM 3793 C CA . VAL C 1 123 ? 65.986 -0.279 5.709 1.00 9.84 117 VAL D CA 1
ATOM 3794 C C . VAL C 1 123 ? 66.100 0.224 7.162 1.00 12.36 117 VAL D C 1
ATOM 3795 O O . VAL C 1 123 ? 65.807 -0.504 8.123 1.00 7.72 117 VAL D O 1
ATOM 3799 N N . LYS C 1 124 ? 66.472 1.489 7.317 1.00 11.20 118 LYS D N 1
ATOM 3800 C CA . LYS C 1 124 ? 66.579 2.068 8.650 1.00 12.35 118 LYS D CA 1
ATOM 3801 C C . LYS C 1 124 ? 65.268 2.114 9.448 1.00 18.80 118 LYS D C 1
ATOM 3802 O O . LYS C 1 124 ? 65.301 2.061 10.672 1.00 19.10 118 LYS D O 1
ATOM 3808 N N . CYS C 1 125 ? 64.131 2.233 8.767 1.00 17.22 119 CYS D N 1
ATOM 3809 C CA . CYS C 1 125 ? 62.845 2.300 9.470 1.00 19.51 119 CYS D CA 1
ATOM 3810 C C . CYS C 1 125 ? 61.935 1.149 9.096 1.00 15.55 119 CYS D C 1
ATOM 3811 O O . CYS C 1 125 ? 60.736 1.205 9.313 1.00 13.67 119 CYS D O 1
ATOM 3814 N N . GLN C 1 126 ? 62.504 0.094 8.537 1.00 7.97 120 GLN D N 1
ATOM 3815 C CA . GLN C 1 126 ? 61.660 -0.998 8.136 1.00 5.96 120 GLN D CA 1
ATOM 3816 C C . GLN C 1 126 ? 62.418 -2.299 7.902 1.00 7.95 120 GLN D C 1
ATOM 3817 O O . GLN C 1 126 ? 63.533 -2.279 7.381 1.00 5.84 120 GLN D O 1
ATOM 3823 N N . LYS C 1 127 ? 61.797 -3.421 8.269 1.00 4.29 121 LYS D N 1
ATOM 3824 C CA . LYS C 1 127 ? 62.346 -4.748 7.974 1.00 4.64 121 LYS D CA 1
ATOM 3825 C C . LYS C 1 127 ? 61.580 -5.284 6.760 1.00 9.87 121 LYS D C 1
ATOM 3826 O O . LYS C 1 127 ? 60.370 -5.520 6.791 1.00 8.38 121 LYS D O 1
ATOM 3832 N N . LEU C 1 128 ? 62.298 -5.422 5.662 1.00 7.55 122 LEU D N 1
ATOM 3833 C CA . LEU C 1 128 ? 61.695 -5.869 4.428 1.00 7.13 122 LEU D CA 1
ATOM 3834 C C . LEU C 1 128 ? 61.368 -7.357 4.471 1.00 10.51 122 LEU D C 1
ATOM 3835 O O . LEU C 1 128 ? 62.000 -8.131 5.216 1.00 7.69 122 LEU D O 1
ATOM 3840 N N . THR C 1 129 ? 60.391 -7.770 3.666 1.00 6.79 123 THR D N 1
ATOM 3841 C CA . THR C 1 129 ? 60.038 -9.192 3.584 1.00 6.99 123 THR D CA 1
ATOM 3842 C C . THR C 1 129 ? 60.834 -9.773 2.439 1.00 10.17 123 THR D C 1
ATOM 3843 O O . THR C 1 129 ? 61.448 -9.039 1.659 1.00 8.32 123 THR D O 1
ATOM 3847 N N . ASP C 1 130 ? 60.784 -11.094 2.310 1.00 7.69 124 ASP D N 1
ATOM 3848 C CA . ASP C 1 130 ? 61.486 -11.785 1.229 1.00 6.73 124 ASP D CA 1
ATOM 3849 C C . ASP C 1 130 ? 60.882 -11.401 -0.097 1.00 7.92 124 ASP D C 1
ATOM 3850 O O . ASP C 1 130 ? 61.570 -11.393 -1.116 1.00 5.43 124 ASP D O 1
ATOM 3855 N N . ASP C 1 131 ? 59.583 -11.111 -0.082 1.00 6.38 125 ASP D N 1
ATOM 3856 C CA . ASP C 1 131 ? 58.864 -10.687 -1.287 1.00 6.11 125 ASP D CA 1
ATOM 3857 C C . ASP C 1 131 ? 59.444 -9.345 -1.762 1.00 8.69 125 ASP D C 1
ATOM 3858 O O . ASP C 1 131 ? 59.678 -9.153 -2.944 1.00 9.03 125 ASP D O 1
ATOM 3863 N N . HIS C 1 132 ? 59.669 -8.425 -0.822 1.00 5.66 126 HIS D N 1
ATOM 3864 C CA . HIS C 1 132 ? 60.254 -7.119 -1.133 1.00 4.03 126 HIS D CA 1
ATOM 3865 C C . HIS C 1 132 ? 61.603 -7.303 -1.791 1.00 5.56 126 HIS D C 1
ATOM 3866 O O . HIS C 1 132 ? 61.915 -6.662 -2.798 1.00 3.82 126 HIS D O 1
ATOM 3873 N N . VAL C 1 133 ? 62.436 -8.131 -1.174 1.00 3.06 127 VAL D N 1
ATOM 3874 C CA . VAL C 1 133 ? 63.780 -8.384 -1.695 1.00 1.92 127 VAL D CA 1
ATOM 3875 C C . VAL C 1 133 ? 63.782 -8.990 -3.099 1.00 5.27 127 VAL D C 1
ATOM 3876 O O . VAL C 1 133 ? 64.551 -8.551 -3.964 1.00 3.82 127 VAL D O 1
ATOM 3880 N N . GLN C 1 134 ? 62.892 -9.953 -3.348 1.00 2.79 128 GLN D N 1
ATOM 3881 C CA . GLN C 1 134 ? 62.763 -10.519 -4.702 1.00 3.67 128 GLN D CA 1
ATOM 3882 C C . GLN C 1 134 ? 62.491 -9.406 -5.732 1.00 4.99 128 GLN D C 1
ATOM 3883 O O . GLN C 1 134 ? 63.123 -9.379 -6.770 1.00 4.86 128 GLN D O 1
ATOM 3889 N N . PHE C 1 135 ? 61.484 -8.568 -5.472 1.00 2.15 129 PHE D N 1
ATOM 3890 C CA . PHE C 1 135 ? 61.060 -7.511 -6.415 1.00 3.27 129 PHE D CA 1
ATOM 3891 C C . PHE C 1 135 ? 62.074 -6.372 -6.527 1.00 4.61 129 PHE D C 1
ATOM 3892 O O . PHE C 1 135 ? 62.336 -5.879 -7.612 1.00 4.60 129 PHE D O 1
ATOM 3900 N N . LEU C 1 136 ? 62.701 -6.019 -5.414 1.00 3.23 130 LEU D N 1
ATOM 3901 C CA . LEU C 1 136 ? 63.735 -4.991 -5.428 1.00 2.85 130 LEU D CA 1
ATOM 3902 C C . LEU C 1 136 ? 64.952 -5.466 -6.226 1.00 5.52 130 LEU D C 1
ATOM 3903 O O . LEU C 1 136 ? 65.451 -4.754 -7.091 1.00 4.34 130 LEU D O 1
ATOM 3908 N N . ILE C 1 137 ? 65.459 -6.657 -5.911 1.00 2.44 131 ILE D N 1
ATOM 3909 C CA . ILE C 1 137 ? 66.632 -7.162 -6.639 1.00 2.15 131 ILE D CA 1
ATOM 3910 C C . ILE C 1 137 ? 66.346 -7.378 -8.117 1.00 2.91 131 ILE D C 1
ATOM 3911 O O . ILE C 1 137 ? 67.173 -7.088 -8.991 1.00 1.83 131 ILE D O 1
ATOM 3916 N N . TYR C 1 138 ? 65.163 -7.891 -8.391 1.00 1.00 132 TYR D N 1
ATOM 3917 C CA . TYR C 1 138 ? 64.735 -8.093 -9.765 1.00 1.00 132 TYR D CA 1
ATOM 3918 C C . TYR C 1 138 ? 64.864 -6.782 -10.586 1.00 3.02 132 TYR D C 1
ATOM 3919 O O . TYR C 1 138 ? 65.390 -6.764 -11.707 1.00 1.00 132 TYR D O 1
ATOM 3928 N N . GLN C 1 139 ? 64.376 -5.684 -10.019 1.00 1.15 133 GLN D N 1
ATOM 3929 C CA . GLN C 1 139 ? 64.421 -4.372 -10.695 1.00 1.00 133 GLN D CA 1
ATOM 3930 C C . GLN C 1 139 ? 65.840 -3.831 -10.856 1.00 2.94 133 GLN D C 1
ATOM 3931 O O . GLN C 1 139 ? 66.132 -3.111 -11.810 1.00 1.00 133 GLN D O 1
ATOM 3937 N N . ILE C 1 140 ? 66.716 -4.137 -9.903 1.00 1.00 134 ILE D N 1
ATOM 3938 C CA . ILE C 1 140 ? 68.096 -3.702 -10.038 1.00 1.00 134 ILE D CA 1
ATOM 3939 C C . ILE C 1 140 ? 68.697 -4.414 -11.235 1.00 2.69 134 ILE D C 1
ATOM 3940 O O . ILE C 1 140 ? 69.330 -3.791 -12.094 1.00 1.00 134 ILE D O 1
ATOM 3945 N N . LEU C 1 141 ? 68.427 -5.71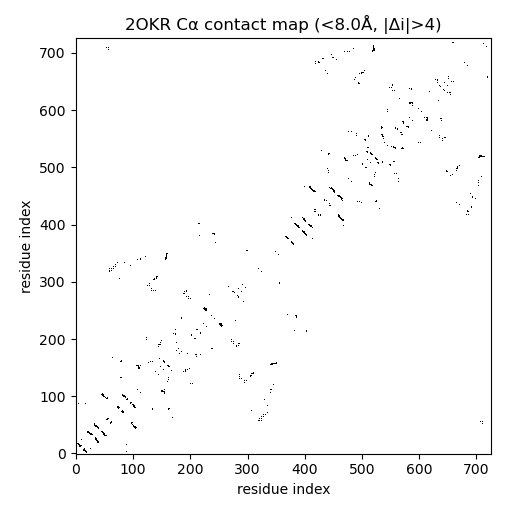2 -11.320 1.00 1.00 135 LEU D N 1
ATOM 3946 C CA . LEU C 1 141 ? 68.924 -6.544 -12.420 1.00 1.00 135 LEU D CA 1
ATOM 3947 C C . LEU C 1 141 ? 68.247 -6.204 -13.756 1.00 3.11 135 LEU D C 1
ATOM 3948 O O . LEU C 1 141 ? 68.855 -6.315 -14.806 1.00 1.41 135 LEU D O 1
ATOM 3953 N N . ARG C 1 142 ? 66.992 -5.779 -13.722 1.00 1.00 136 ARG D N 1
ATOM 3954 C CA . ARG C 1 142 ? 66.325 -5.368 -14.972 1.00 1.00 136 ARG D CA 1
ATOM 3955 C C . ARG C 1 142 ? 67.019 -4.082 -15.470 1.00 3.45 136 ARG D C 1
ATOM 3956 O O . ARG C 1 142 ? 67.375 -3.961 -16.644 1.00 1.90 136 ARG D O 1
ATOM 3964 N N . GLY C 1 143 ? 67.288 -3.156 -14.552 1.00 1.00 137 GLY D N 1
ATOM 3965 C CA . GLY C 1 143 ? 68.010 -1.947 -14.924 1.00 1.27 137 GLY D CA 1
ATOM 3966 C C . GLY C 1 143 ? 69.434 -2.248 -15.409 1.00 4.49 137 GLY D C 1
ATOM 3967 O O . GLY C 1 143 ? 69.917 -1.625 -16.354 1.00 2.33 137 GLY D O 1
ATOM 3968 N N . LEU C 1 144 ? 70.120 -3.160 -14.720 1.00 1.98 138 LEU D N 1
ATOM 3969 C CA . LEU C 1 144 ? 71.494 -3.537 -15.067 1.00 2.57 138 LEU D CA 1
ATOM 3970 C C . LEU C 1 144 ? 71.589 -4.234 -16.437 1.00 4.18 138 LEU D C 1
ATOM 3971 O O . LEU C 1 144 ? 72.499 -3.954 -17.203 1.00 1.29 138 LEU D O 1
ATOM 3976 N N . LYS C 1 145 ? 70.630 -5.094 -16.781 1.00 1.00 139 LYS D N 1
ATOM 3977 C CA . LYS C 1 145 ? 70.670 -5.698 -18.117 1.00 1.00 139 LYS D CA 1
ATOM 3978 C C . LYS C 1 145 ? 70.642 -4.579 -19.183 1.00 3.74 139 LYS D C 1
ATOM 3979 O O . LYS C 1 145 ? 71.301 -4.652 -20.222 1.00 2.35 139 LYS D O 1
ATOM 3985 N N . TYR C 1 146 ? 69.821 -3.566 -18.943 1.00 1.73 140 TYR D N 1
ATOM 3986 C CA . TYR C 1 146 ? 69.708 -2.449 -19.880 1.00 1.22 140 TYR D CA 1
ATOM 3987 C C . TYR C 1 146 ? 71.024 -1.679 -19.975 1.00 4.82 140 TYR D C 1
ATOM 3988 O O . TYR C 1 146 ? 71.562 -1.479 -21.057 1.00 5.80 140 TYR D O 1
ATOM 3997 N N . ILE C 1 147 ? 71.600 -1.336 -18.832 1.00 3.19 141 ILE D N 1
ATOM 3998 C CA . ILE C 1 147 ? 72.861 -0.601 -18.797 1.00 3.97 141 ILE D CA 1
ATOM 3999 C C . ILE C 1 147 ? 74.012 -1.413 -19.414 1.00 5.89 141 ILE D C 1
ATOM 4000 O O . ILE C 1 147 ? 74.790 -0.917 -20.258 1.00 3.44 141 ILE D O 1
ATOM 4005 N N . HIS C 1 148 ? 74.111 -2.674 -19.015 1.00 1.29 142 HIS D N 1
ATOM 4006 C CA . HIS C 1 148 ? 75.186 -3.517 -19.533 1.00 1.00 142 HIS D CA 1
ATOM 4007 C C . HIS C 1 148 ? 75.077 -3.774 -21.042 1.00 5.52 142 HIS D C 1
ATOM 4008 O O . HIS C 1 148 ? 76.094 -3.982 -21.704 1.00 4.52 142 HIS D O 1
ATOM 4015 N N . SER C 1 149 ? 73.848 -3.778 -21.574 1.00 2.54 143 SER D N 1
ATOM 4016 C CA . SER C 1 149 ? 73.615 -4.005 -23.013 1.00 2.32 143 SER D CA 1
ATOM 4017 C C . SER C 1 149 ? 74.265 -2.920 -23.870 1.00 11.57 143 SER D C 1
ATOM 4018 O O . SER C 1 149 ? 74.731 -3.193 -24.981 1.00 13.30 143 SER D O 1
ATOM 4021 N N . ALA C 1 150 ? 74.306 -1.704 -23.346 1.00 8.74 144 ALA D N 1
ATOM 4022 C CA . ALA C 1 150 ? 74.929 -0.578 -24.036 1.00 9.51 144 ALA D CA 1
ATOM 4023 C C . ALA C 1 150 ? 76.425 -0.514 -23.702 1.00 14.04 144 ALA D C 1
ATOM 4024 O O . ALA C 1 150 ? 77.100 0.464 -24.029 1.00 12.87 144 ALA D O 1
ATOM 4026 N N . ASP C 1 151 ? 76.925 -1.545 -23.021 1.00 11.25 145 ASP D N 1
ATOM 4027 C CA . ASP C 1 151 ? 78.330 -1.608 -22.619 1.00 11.61 145 ASP D CA 1
ATOM 4028 C C . ASP C 1 151 ? 78.699 -0.507 -21.610 1.00 14.20 145 ASP D C 1
ATOM 4029 O O . ASP C 1 151 ? 79.822 0.001 -21.579 1.00 13.84 145 ASP D O 1
ATOM 4034 N N . ILE C 1 152 ? 77.750 -0.181 -20.745 1.00 8.79 146 ILE D N 1
ATOM 4035 C CA . ILE C 1 152 ? 77.970 0.800 -19.692 1.00 7.39 146 ILE D CA 1
ATOM 4036 C C . ILE C 1 152 ? 78.086 0.046 -18.353 1.00 11.40 146 ILE D C 1
ATOM 4037 O O . ILE C 1 152 ? 77.305 -0.882 -18.056 1.00 9.94 146 ILE D O 1
ATOM 4042 N N . ILE C 1 153 ? 79.065 0.446 -17.550 1.00 7.42 147 ILE D N 1
ATOM 4043 C CA . ILE C 1 153 ? 79.257 -0.112 -16.208 1.00 7.01 147 ILE D CA 1
ATOM 4044 C C . ILE C 1 153 ? 78.970 0.995 -15.191 1.00 6.31 147 ILE D C 1
ATOM 4045 O O . ILE C 1 153 ? 79.514 2.083 -15.293 1.00 4.23 147 ILE D O 1
ATOM 4050 N N . HIS C 1 154 ? 78.087 0.727 -14.235 1.00 2.73 148 HIS D N 1
ATOM 4051 C CA . HIS C 1 154 ? 77.757 1.695 -13.200 1.00 1.55 148 HIS D CA 1
ATOM 4052 C C . HIS C 1 154 ? 78.965 1.979 -12.272 1.00 8.66 148 HIS D C 1
ATOM 4053 O O . HIS C 1 154 ? 79.312 3.142 -12.006 1.00 7.88 148 HIS D O 1
ATOM 4060 N N . ARG C 1 155 ? 79.555 0.906 -11.743 1.00 6.72 149 ARG D N 1
ATOM 4061 C CA . ARG C 1 155 ? 80.757 0.977 -10.915 1.00 6.47 149 ARG D CA 1
ATOM 4062 C C . ARG C 1 155 ? 80.624 1.370 -9.438 1.00 10.10 149 ARG D C 1
ATOM 4063 O O . ARG C 1 155 ? 81.551 1.160 -8.672 1.00 10.34 149 ARG D O 1
ATOM 4071 N N . ASP C 1 156 ? 79.500 1.950 -9.037 1.00 6.12 150 ASP D N 1
ATOM 4072 C CA . ASP C 1 156 ? 79.347 2.438 -7.676 1.00 6.38 150 ASP D CA 1
ATOM 4073 C C . ASP C 1 156 ? 77.987 2.080 -7.093 1.00 10.46 150 ASP D C 1
ATOM 4074 O O . ASP C 1 156 ? 77.371 2.876 -6.390 1.00 8.87 150 ASP D O 1
ATOM 4079 N N . LEU C 1 157 ? 77.514 0.882 -7.420 1.00 6.89 151 LEU D N 1
ATOM 4080 C CA . LEU C 1 157 ? 76.234 0.402 -6.920 1.00 6.81 151 LEU D CA 1
ATOM 4081 C C . LEU C 1 157 ? 76.328 0.159 -5.414 1.00 8.52 151 LEU D C 1
ATOM 4082 O O . LEU C 1 157 ? 77.205 -0.572 -4.942 1.00 5.52 151 LEU D O 1
ATOM 4087 N N . LYS C 1 158 ? 75.355 0.704 -4.686 1.00 5.62 152 LYS D N 1
ATOM 4088 C CA . LYS C 1 158 ? 75.239 0.555 -3.240 1.00 4.42 152 LYS D CA 1
ATOM 4089 C C . LYS C 1 158 ? 73.850 1.053 -2.891 1.00 5.68 152 LYS D C 1
ATOM 4090 O O . LYS C 1 158 ? 73.177 1.672 -3.728 1.00 5.93 152 LYS D O 1
ATOM 4096 N N . PRO C 1 159 ? 73.379 0.711 -1.696 1.00 2.92 153 PRO D N 1
ATOM 4097 C CA . PRO C 1 159 ? 72.023 1.046 -1.286 1.00 4.22 153 PRO D CA 1
ATOM 4098 C C . PRO C 1 159 ? 71.643 2.526 -1.421 1.00 8.53 153 PRO D C 1
ATOM 4099 O O . PRO C 1 159 ? 70.492 2.855 -1.733 1.00 6.32 153 PRO D O 1
ATOM 4103 N N . SER C 1 160 ? 72.605 3.411 -1.175 1.00 6.76 154 SER D N 1
ATOM 4104 C CA . SER C 1 160 ? 72.331 4.848 -1.239 1.00 6.66 154 SER D CA 1
ATOM 4105 C C . SER C 1 160 ? 72.218 5.313 -2.711 1.00 10.46 154 SER D C 1
ATOM 4106 O O . SER C 1 160 ? 71.830 6.460 -2.988 1.00 8.57 154 SER D O 1
ATOM 4109 N N . ASN C 1 161 ? 72.549 4.416 -3.646 1.00 5.65 155 ASN D N 1
ATOM 4110 C CA . ASN C 1 161 ? 72.447 4.738 -5.067 1.00 4.09 155 ASN D CA 1
ATOM 4111 C C . ASN C 1 161 ? 71.238 4.080 -5.694 1.00 7.23 155 ASN D C 1
ATOM 4112 O O . ASN C 1 161 ? 71.134 3.959 -6.921 1.00 10.81 155 ASN D O 1
ATOM 4117 N N . LEU C 1 162 ? 70.299 3.700 -4.836 1.00 1.00 156 LEU D N 1
ATOM 4118 C CA . LEU C 1 162 ? 69.062 3.065 -5.267 1.00 1.40 156 LEU D CA 1
ATOM 4119 C C . LEU C 1 162 ? 67.873 3.868 -4.719 1.00 7.96 156 LEU D C 1
ATOM 4120 O O . LEU C 1 162 ? 67.769 4.085 -3.505 1.00 10.99 156 LEU D O 1
ATOM 4125 N N . ALA C 1 163 ? 66.990 4.314 -5.608 1.00 3.04 157 ALA D N 1
ATOM 4126 C CA . ALA C 1 163 ? 65.822 5.083 -5.188 1.00 3.23 157 ALA D CA 1
ATOM 4127 C C . ALA C 1 163 ? 64.647 4.149 -5.115 1.00 4.53 157 ALA D C 1
ATOM 4128 O O . ALA C 1 163 ? 64.425 3.396 -6.061 1.00 2.49 157 ALA D O 1
ATOM 4130 N N . VAL C 1 164 ? 63.881 4.202 -4.016 1.00 2.27 158 VAL D N 1
ATOM 4131 C CA . VAL C 1 164 ? 62.723 3.298 -3.853 1.00 2.51 158 VAL D CA 1
ATOM 4132 C C . VAL C 1 164 ? 61.507 4.052 -3.302 1.00 5.21 158 VAL D C 1
ATOM 4133 O O . VAL C 1 164 ? 61.649 4.857 -2.376 1.00 5.22 158 VAL D O 1
ATOM 4137 N N . ASN C 1 165 ? 60.325 3.800 -3.858 1.00 1.00 159 ASN D N 1
ATOM 4138 C CA . ASN C 1 165 ? 59.121 4.461 -3.355 1.00 1.38 159 ASN D CA 1
ATOM 4139 C C . ASN C 1 165 ? 58.189 3.541 -2.551 1.00 5.59 159 ASN D C 1
ATOM 4140 O O . ASN C 1 165 ? 58.511 2.357 -2.329 1.00 2.03 159 ASN D O 1
ATOM 4145 N N . GLU C 1 166 ? 57.047 4.087 -2.121 1.00 4.61 160 GLU D N 1
ATOM 4146 C CA . GLU C 1 166 ? 56.102 3.341 -1.299 1.00 5.41 160 GLU D CA 1
ATOM 4147 C C . GLU C 1 166 ? 55.473 2.154 -1.999 1.00 7.65 160 GLU D C 1
ATOM 4148 O O . GLU C 1 166 ? 55.152 1.152 -1.349 1.00 6.79 160 GLU D O 1
ATOM 4154 N N . ASP C 1 167 ? 55.383 2.224 -3.331 1.00 3.48 161 ASP D N 1
ATOM 4155 C CA . ASP C 1 167 ? 54.864 1.100 -4.114 1.00 2.62 161 ASP D CA 1
ATOM 4156 C C . ASP C 1 167 ? 55.969 0.138 -4.554 1.00 5.04 161 ASP D C 1
ATOM 4157 O O . ASP C 1 167 ? 55.778 -0.674 -5.452 1.00 4.20 161 ASP D O 1
ATOM 4162 N N . CYS C 1 168 ? 57.129 0.263 -3.914 1.00 3.50 162 CYS D N 1
ATOM 4163 C CA . CYS C 1 168 ? 58.260 -0.612 -4.156 1.00 5.33 162 CYS D CA 1
ATOM 4164 C C . CYS C 1 168 ? 58.901 -0.501 -5.526 1.00 6.76 162 CYS D C 1
ATOM 4165 O O . CYS C 1 168 ? 59.572 -1.425 -5.971 1.00 6.42 162 CYS D O 1
ATOM 4168 N N . GLU C 1 169 ? 58.728 0.634 -6.195 1.00 2.98 163 GLU D N 1
ATOM 4169 C CA . GLU C 1 169 ? 59.404 0.828 -7.488 1.00 2.44 163 GLU D CA 1
ATOM 4170 C C . GLU C 1 169 ? 60.839 1.200 -7.180 1.00 5.95 163 GLU D C 1
ATOM 4171 O O . GLU C 1 169 ? 61.106 1.820 -6.141 1.00 6.31 163 GLU D O 1
ATOM 4177 N N . LEU C 1 170 ? 61.752 0.859 -8.090 1.00 1.42 164 LEU D N 1
ATOM 4178 C CA . LEU C 1 170 ? 63.159 1.132 -7.875 1.00 1.00 164 LEU D CA 1
ATOM 4179 C C . LEU C 1 170 ? 63.817 1.662 -9.147 1.00 3.14 164 LEU D C 1
ATOM 4180 O O . LEU C 1 170 ? 63.513 1.220 -10.254 1.00 1.00 164 LEU D O 1
ATOM 4185 N N . LYS C 1 171 ? 64.764 2.570 -8.949 1.00 1.00 165 LYS D N 1
ATOM 4186 C CA . LYS C 1 171 ? 65.527 3.157 -10.048 1.00 1.00 165 LYS D CA 1
ATOM 4187 C C . LYS C 1 171 ? 66.954 3.269 -9.557 1.00 4.59 165 LYS D C 1
ATOM 4188 O O . LYS C 1 171 ? 67.182 3.597 -8.399 1.00 3.06 165 LYS D O 1
ATOM 4194 N N . ILE C 1 172 ? 67.892 2.956 -10.440 1.00 1.00 166 ILE D N 1
ATOM 4195 C CA . ILE C 1 172 ? 69.325 3.041 -10.177 1.00 1.00 166 ILE D CA 1
ATOM 4196 C C . ILE C 1 172 ? 69.777 4.477 -10.492 1.00 5.75 166 ILE D C 1
ATOM 4197 O O . ILE C 1 172 ? 69.412 5.034 -11.534 1.00 2.38 166 ILE D O 1
ATOM 4202 N N . LEU C 1 173 ? 70.580 5.062 -9.602 1.00 6.60 167 LEU D N 1
ATOM 4203 C CA . LEU C 1 173 ? 71.091 6.405 -9.826 1.00 8.37 167 LEU D CA 1
ATOM 4204 C C . LEU C 1 173 ? 72.556 6.626 -9.522 1.00 10.85 167 LEU D C 1
ATOM 4205 O O . LEU C 1 173 ? 73.265 5.724 -9.045 1.00 7.93 167 LEU D O 1
ATOM 4210 N N . ASP C 1 174 ? 73.010 7.841 -9.824 1.00 7.26 168 ASP D N 1
ATOM 4211 C CA . ASP C 1 174 ? 74.377 8.237 -9.516 1.00 6.91 168 ASP D CA 1
ATOM 4212 C C . ASP C 1 174 ? 75.439 7.267 -10.041 1.00 9.54 168 ASP D C 1
ATOM 4213 O O . ASP C 1 174 ? 76.164 6.646 -9.277 1.00 8.35 168 ASP D O 1
ATOM 4218 N N . PHE C 1 175 ? 75.554 7.179 -11.356 1.00 7.84 169 PHE D N 1
ATOM 4219 C CA . PHE C 1 175 ? 76.560 6.334 -11.990 1.00 8.41 169 PHE D CA 1
ATOM 4220 C C . PHE C 1 175 ? 77.987 6.737 -11.593 1.00 12.55 169 PHE D C 1
ATOM 4221 O O . PHE C 1 175 ? 78.271 7.917 -11.394 1.00 11.26 169 PHE D O 1
ATOM 4229 N N . GLY C 1 176 ? 78.870 5.754 -11.438 1.00 9.86 170 GLY D N 1
ATOM 4230 C CA . GLY C 1 176 ? 80.271 6.036 -11.099 1.00 9.42 170 GLY D CA 1
ATOM 4231 C C . GLY C 1 176 ? 80.829 6.871 -12.262 1.00 15.66 170 GLY D C 1
ATOM 4232 O O . GLY C 1 176 ? 80.981 6.378 -13.390 1.00 14.83 170 GLY D O 1
ATOM 4233 N N . LEU C 1 177 ? 81.088 8.149 -12.014 1.00 13.14 171 LEU D N 1
ATOM 4234 C CA . LEU C 1 177 ? 81.526 9.044 -13.080 1.00 13.84 171 LEU D CA 1
ATOM 4235 C C . LEU C 1 177 ? 83.030 9.149 -13.265 1.00 22.66 171 LEU D C 1
ATOM 4236 O O . LEU C 1 177 ? 83.501 9.868 -14.153 1.00 21.98 171 LEU D O 1
ATOM 4241 N N . ALA C 1 178 ? 83.802 8.477 -12.419 1.00 22.17 172 ALA D N 1
ATOM 4242 C CA . ALA C 1 178 ? 85.254 8.555 -12.546 1.00 23.56 172 ALA D CA 1
ATOM 4243 C C . ALA C 1 178 ? 85.883 7.437 -13.379 1.00 28.09 172 ALA D C 1
ATOM 4244 O O . ALA C 1 178 ? 85.497 6.269 -13.281 1.00 27.46 172 ALA D O 1
ATOM 4246 N N . ARG C 1 179 ? 86.866 7.816 -14.193 1.00 24.23 173 ARG D N 1
ATOM 4247 C CA . ARG C 1 179 ? 87.557 6.870 -15.064 1.00 35.96 173 ARG D CA 1
ATOM 4248 C C . ARG C 1 179 ? 88.924 7.383 -15.498 1.00 80.71 173 ARG D C 1
ATOM 4249 O O . ARG C 1 179 ? 89.552 8.183 -14.804 1.00 45.92 173 ARG D O 1
ATOM 4257 N N . ARG C 1 192 ? 83.322 1.166 -0.024 1.00 23.70 186 ARG D N 1
ATOM 4258 C CA . ARG C 1 192 ? 83.928 0.033 -0.725 1.00 22.62 186 ARG D CA 1
ATOM 4259 C C . ARG C 1 192 ? 83.391 -1.319 -0.265 1.00 21.75 186 ARG D C 1
ATOM 4260 O O . ARG C 1 192 ? 83.768 -2.355 -0.813 1.00 20.56 186 ARG D O 1
ATOM 4268 N N . TRP C 1 193 ? 82.495 -1.295 0.720 1.00 16.34 187 TRP D N 1
ATOM 4269 C CA . TRP C 1 193 ? 81.844 -2.511 1.225 1.00 16.24 187 TRP D CA 1
ATOM 4270 C C . TRP C 1 193 ? 81.108 -3.263 0.106 1.00 15.59 187 TRP D C 1
ATOM 4271 O O . TRP C 1 193 ? 80.760 -4.443 0.274 1.00 15.79 187 TRP D O 1
ATOM 4282 N N . TYR C 1 194 ? 80.853 -2.577 -1.016 1.00 6.61 188 TYR D N 1
ATOM 4283 C CA . TYR C 1 194 ? 80.124 -3.190 -2.142 1.00 6.08 188 TYR D CA 1
ATOM 4284 C C . TYR C 1 194 ? 80.970 -3.342 -3.391 1.00 11.02 188 TYR D C 1
ATOM 4285 O O . TYR C 1 194 ? 80.476 -3.798 -4.423 1.00 11.73 188 TYR D O 1
ATOM 4294 N N . ARG C 1 195 ? 82.237 -2.932 -3.307 1.00 7.19 189 ARG D N 1
ATOM 4295 C CA . ARG C 1 195 ? 83.134 -2.962 -4.473 1.00 8.43 189 ARG D CA 1
ATOM 4296 C C . ARG C 1 195 ? 83.752 -4.368 -4.685 1.00 13.75 189 ARG D C 1
ATOM 4297 O O . ARG C 1 195 ? 84.118 -5.052 -3.714 1.00 13.14 189 ARG D O 1
ATOM 4305 N N . ALA C 1 196 ? 83.850 -4.782 -5.954 1.00 10.59 190 ALA D N 1
ATOM 4306 C CA . ALA C 1 196 ? 84.404 -6.081 -6.331 1.00 10.99 190 ALA D CA 1
ATOM 4307 C C . ALA C 1 196 ? 85.886 -6.143 -5.993 1.00 16.20 190 ALA D C 1
ATOM 4308 O O . ALA C 1 196 ? 86.622 -5.178 -6.226 1.00 12.65 190 ALA D O 1
ATOM 4310 N N . PRO C 1 197 ? 86.310 -7.271 -5.434 1.00 16.65 191 PRO D N 1
ATOM 4311 C CA . PRO C 1 197 ? 87.711 -7.433 -5.039 1.00 17.80 191 PRO D CA 1
ATOM 4312 C C . PRO C 1 197 ? 88.709 -6.953 -6.104 1.00 25.12 191 PRO D C 1
ATOM 4313 O O . PRO C 1 197 ? 89.655 -6.221 -5.799 1.00 25.45 191 PRO D O 1
ATOM 4317 N N . GLU C 1 198 ? 88.462 -7.311 -7.361 1.00 22.74 192 GLU D N 1
ATOM 4318 C CA . GLU C 1 198 ? 89.347 -6.929 -8.451 1.00 22.21 192 GLU D CA 1
ATOM 4319 C C . GLU C 1 198 ? 89.436 -5.436 -8.771 1.00 28.46 192 GLU D C 1
ATOM 4320 O O . GLU C 1 198 ? 90.410 -4.988 -9.378 1.00 28.93 192 GLU D O 1
ATOM 4326 N N . ILE C 1 199 ? 88.414 -4.663 -8.421 1.00 25.11 193 ILE D N 1
ATOM 4327 C CA . ILE C 1 199 ? 88.454 -3.234 -8.717 1.00 25.70 193 ILE D CA 1
ATOM 4328 C C . ILE C 1 199 ? 88.973 -2.441 -7.504 1.00 29.15 193 ILE D C 1
ATOM 4329 O O . ILE C 1 199 ? 89.632 -1.407 -7.644 1.00 28.18 193 ILE D O 1
ATOM 4334 N N . MET C 1 200 ? 88.732 -2.988 -6.320 1.00 25.26 194 MET D N 1
ATOM 4335 C CA . MET C 1 200 ? 89.138 -2.380 -5.062 1.00 25.26 194 MET D CA 1
ATOM 4336 C C . MET C 1 200 ? 90.650 -2.187 -4.998 1.00 28.43 194 MET D C 1
ATOM 4337 O O . MET C 1 200 ? 91.153 -1.150 -4.550 1.00 26.41 194 MET D O 1
ATOM 4342 N N . LEU C 1 201 ? 91.372 -3.207 -5.448 1.00 25.18 195 LEU D N 1
ATOM 4343 C CA . LEU C 1 201 ? 92.825 -3.185 -5.474 1.00 24.52 195 LEU D CA 1
ATOM 4344 C C . LEU C 1 201 ? 93.331 -3.036 -6.908 1.00 26.54 195 LEU D C 1
ATOM 4345 O O . LEU C 1 201 ? 94.536 -3.141 -7.181 1.00 24.45 195 LEU D O 1
ATOM 4350 N N . ASN C 1 202 ? 92.395 -2.814 -7.825 1.00 23.21 196 ASN D N 1
ATOM 4351 C CA . ASN C 1 202 ? 92.716 -2.662 -9.248 1.00 22.52 196 ASN D CA 1
ATOM 4352 C C . ASN C 1 202 ? 93.524 -3.822 -9.840 1.00 26.04 196 ASN D C 1
ATOM 4353 O O . ASN C 1 202 ? 94.469 -3.617 -10.603 1.00 23.38 196 ASN D O 1
ATOM 4358 N N . TRP C 1 203 ? 93.105 -5.041 -9.512 1.00 24.88 197 TRP D N 1
ATOM 4359 C CA . TRP C 1 203 ? 93.746 -6.268 -9.990 1.00 25.98 197 TRP D CA 1
ATOM 4360 C C . TRP C 1 203 ? 93.781 -6.299 -11.522 1.00 31.12 197 TRP D C 1
ATOM 4361 O O . TRP C 1 203 ? 94.715 -6.831 -12.135 1.00 29.03 197 TRP D O 1
ATOM 4372 N N . MET C 1 204 ? 92.730 -5.760 -12.137 1.00 29.37 198 MET D N 1
ATOM 4373 C CA . MET C 1 204 ? 92.606 -5.790 -13.587 1.00 29.19 198 MET D CA 1
ATOM 4374 C C . MET C 1 204 ? 91.541 -4.810 -14.062 1.00 34.11 198 MET D C 1
ATOM 4375 O O . MET C 1 204 ? 90.992 -4.040 -13.278 1.00 33.97 198 MET D O 1
ATOM 4380 N N . HIS C 1 205 ? 91.238 -4.899 -15.356 1.00 31.37 199 HIS D N 1
ATOM 4381 C CA . HIS C 1 205 ? 90.203 -4.118 -16.013 1.00 30.97 199 HIS D CA 1
ATOM 4382 C C . HIS C 1 205 ? 88.808 -4.573 -15.565 1.00 34.78 199 HIS D C 1
ATOM 4383 O O . HIS C 1 205 ? 88.547 -5.770 -15.467 1.00 34.74 199 HIS D O 1
ATOM 4385 N N . TYR C 1 206 ? 87.930 -3.608 -15.286 1.00 31.15 200 TYR D N 1
ATOM 4386 C CA . TYR C 1 206 ? 86.554 -3.871 -14.863 1.00 30.22 200 TYR D CA 1
ATOM 4387 C C . TYR C 1 206 ? 85.757 -4.647 -15.905 1.00 27.80 200 TYR D C 1
ATOM 4388 O O . TYR C 1 206 ? 85.744 -4.304 -17.083 1.00 25.86 200 TYR D O 1
ATOM 4397 N N . ASN C 1 207 ? 85.007 -5.628 -15.427 1.00 20.87 201 ASN D N 1
ATOM 4398 C CA . ASN C 1 207 ? 84.097 -6.382 -16.259 1.00 19.37 201 ASN D CA 1
ATOM 4399 C C . ASN C 1 207 ? 82.771 -5.752 -15.860 1.00 17.21 201 ASN D C 1
ATOM 4400 O O . ASN C 1 207 ? 82.686 -5.156 -14.793 1.00 16.61 201 ASN D O 1
ATOM 4405 N N . GLN C 1 208 ? 81.734 -5.907 -16.678 1.00 10.93 202 GLN D N 1
ATOM 4406 C CA . GLN C 1 208 ? 80.407 -5.395 -16.332 1.00 8.94 202 GLN D CA 1
ATOM 4407 C C . GLN C 1 208 ? 79.992 -6.064 -15.029 1.00 10.12 202 GLN D C 1
ATOM 4408 O O . GLN C 1 208 ? 79.336 -5.456 -14.186 1.00 9.07 202 GLN D O 1
ATOM 4414 N N . THR C 1 209 ? 80.394 -7.322 -14.848 1.00 4.96 203 THR D N 1
ATOM 4415 C CA . THR C 1 209 ? 80.049 -8.029 -13.605 1.00 4.24 203 THR D CA 1
ATOM 4416 C C . THR C 1 209 ? 80.592 -7.458 -12.276 1.00 6.03 203 THR D C 1
ATOM 4417 O O . THR C 1 209 ? 80.296 -7.990 -11.206 1.00 4.80 203 THR D O 1
ATOM 4421 N N . VAL C 1 210 ? 81.347 -6.364 -12.316 1.00 5.52 204 VAL D N 1
ATOM 4422 C CA . VAL C 1 210 ? 81.739 -5.717 -11.047 1.00 4.93 204 VAL D CA 1
ATOM 4423 C C . VAL C 1 210 ? 80.420 -5.220 -10.439 1.00 6.10 204 VAL D C 1
ATOM 4424 O O . VAL C 1 210 ? 80.264 -5.175 -9.219 1.00 5.08 204 VAL D O 1
ATOM 4428 N N . ASP C 1 211 ? 79.451 -4.864 -11.297 1.00 2.18 205 ASP D N 1
ATOM 4429 C CA . ASP C 1 211 ? 78.131 -4.424 -10.792 1.00 1.00 205 ASP D CA 1
ATOM 4430 C C . ASP C 1 211 ? 77.335 -5.599 -10.137 1.00 3.35 205 ASP D C 1
ATOM 4431 O O . ASP C 1 211 ? 76.508 -5.403 -9.233 1.00 1.00 205 ASP D O 1
ATOM 4436 N N . ILE C 1 212 ? 77.531 -6.809 -10.654 1.00 2.54 206 ILE D N 1
ATOM 4437 C CA . ILE C 1 212 ? 76.813 -7.995 -10.125 1.00 1.95 206 ILE D CA 1
ATOM 4438 C C . ILE C 1 212 ? 77.347 -8.328 -8.749 1.00 6.04 206 ILE D C 1
ATOM 4439 O O . ILE C 1 212 ? 76.593 -8.666 -7.824 1.00 6.50 206 ILE D O 1
ATOM 4444 N N . TRP C 1 213 ? 78.652 -8.164 -8.587 1.00 6.34 207 TRP D N 1
ATOM 4445 C CA . TRP C 1 213 ? 79.259 -8.356 -7.271 1.00 7.19 207 TRP D CA 1
ATOM 4446 C C . TRP C 1 213 ? 78.576 -7.413 -6.253 1.00 8.82 207 TRP D C 1
ATOM 4447 O O . TRP C 1 213 ? 78.177 -7.835 -5.168 1.00 7.38 207 TRP D O 1
ATOM 4458 N N . SER C 1 214 ? 78.378 -6.152 -6.643 1.00 4.29 208 SER D N 1
ATOM 4459 C CA . SER C 1 214 ? 77.693 -5.177 -5.766 1.00 4.07 208 SER D CA 1
ATOM 4460 C C . SER C 1 214 ? 76.280 -5.604 -5.458 1.00 5.17 208 SER D C 1
ATOM 4461 O O . SER C 1 214 ? 75.843 -5.497 -4.329 1.00 5.76 208 SER D O 1
ATOM 4464 N N . VAL C 1 215 ? 75.572 -6.147 -6.448 1.00 1.68 209 VAL D N 1
ATOM 4465 C CA . VAL C 1 215 ? 74.210 -6.598 -6.203 1.00 1.09 209 VAL D CA 1
ATOM 4466 C C . VAL C 1 215 ? 74.164 -7.716 -5.155 1.00 5.50 209 VAL D C 1
ATOM 4467 O O . VAL C 1 215 ? 73.311 -7.712 -4.256 1.00 4.28 209 VAL D O 1
ATOM 4471 N N . GLY C 1 216 ? 75.107 -8.649 -5.264 1.00 4.96 210 GLY D N 1
ATOM 4472 C CA . GLY C 1 216 ? 75.231 -9.749 -4.312 1.00 4.51 210 GLY D CA 1
ATOM 4473 C C . GLY C 1 216 ? 75.436 -9.185 -2.912 1.00 6.06 210 GLY D C 1
ATOM 4474 O O . GLY C 1 216 ? 74.773 -9.608 -1.964 1.00 3.37 210 GLY D O 1
ATOM 4475 N N . CYS C 1 217 ? 76.305 -8.181 -2.795 1.00 3.27 211 CYS D N 1
ATOM 4476 C CA . CYS C 1 217 ? 76.517 -7.521 -1.496 1.00 2.76 211 CYS D CA 1
ATOM 4477 C C . CYS C 1 217 ? 75.263 -6.849 -0.958 1.00 7.54 211 CYS D C 1
ATOM 4478 O O . CYS C 1 217 ? 74.943 -6.980 0.218 1.00 8.59 211 CYS D O 1
ATOM 4481 N N . ILE C 1 218 ? 74.534 -6.142 -1.822 1.00 3.13 212 ILE D N 1
ATOM 4482 C CA . ILE C 1 218 ? 73.301 -5.490 -1.389 1.00 1.00 212 ILE D CA 1
ATOM 4483 C C . ILE C 1 218 ? 72.249 -6.515 -0.956 1.00 3.68 212 ILE D C 1
ATOM 4484 O O . ILE C 1 218 ? 71.573 -6.357 0.061 1.00 2.87 212 ILE D O 1
ATOM 4489 N N . MET C 1 219 ? 72.072 -7.556 -1.762 1.00 1.68 213 MET D N 1
ATOM 4490 C CA . MET C 1 219 ? 71.054 -8.561 -1.493 1.00 1.04 213 MET D CA 1
ATOM 4491 C C . MET C 1 219 ? 71.360 -9.307 -0.199 1.00 3.94 213 MET D C 1
ATOM 4492 O O . MET C 1 219 ? 70.456 -9.590 0.589 1.00 5.20 213 MET D O 1
ATOM 4497 N N . ALA C 1 220 ? 72.623 -9.692 -0.027 1.00 2.91 214 ALA D N 1
ATOM 4498 C CA . ALA C 1 220 ? 73.056 -10.380 1.209 1.00 3.36 214 ALA D CA 1
ATOM 4499 C C . ALA C 1 220 ? 72.628 -9.549 2.438 1.00 5.80 214 ALA D C 1
ATOM 4500 O O . ALA C 1 220 ? 72.036 -10.066 3.373 1.00 6.52 214 ALA D O 1
ATOM 4502 N N . GLU C 1 221 ? 72.828 -8.239 2.377 1.00 4.20 215 GLU D N 1
ATOM 4503 C CA . GLU C 1 221 ? 72.456 -7.331 3.480 1.00 4.36 215 GLU D CA 1
ATOM 4504 C C . GLU C 1 221 ? 70.951 -7.161 3.693 1.00 6.46 215 GLU D C 1
ATOM 4505 O O . GLU C 1 221 ? 70.469 -7.151 4.829 1.00 7.54 215 GLU D O 1
ATOM 4511 N N . LEU C 1 222 ? 70.183 -7.034 2.606 1.00 3.34 216 LEU D N 1
ATOM 4512 C CA . LEU C 1 222 ? 68.731 -6.911 2.730 1.00 2.35 216 LEU D CA 1
ATOM 4513 C C . LEU C 1 222 ? 68.149 -8.138 3.466 1.00 7.91 216 LEU D C 1
ATOM 4514 O O . LEU C 1 222 ? 67.134 -8.056 4.166 1.00 7.08 216 LEU D O 1
ATOM 4519 N N . LEU C 1 223 ? 68.786 -9.282 3.250 1.00 8.39 217 LEU D N 1
ATOM 4520 C CA . LEU C 1 223 ? 68.317 -10.566 3.764 1.00 9.19 217 LEU D CA 1
ATOM 4521 C C . LEU C 1 223 ? 68.667 -10.829 5.203 1.00 14.36 217 LEU D C 1
ATOM 4522 O O . LEU C 1 223 ? 67.845 -11.348 5.960 1.00 15.72 217 LEU D O 1
ATOM 4527 N N . THR C 1 224 ? 69.912 -10.525 5.559 1.00 11.39 218 THR D N 1
ATOM 4528 C CA . THR C 1 224 ? 70.421 -10.771 6.909 1.00 10.76 218 THR D CA 1
ATOM 4529 C C . THR C 1 224 ? 70.270 -9.594 7.879 1.00 14.72 218 THR D C 1
ATOM 4530 O O . THR C 1 224 ? 70.188 -9.803 9.101 1.00 13.70 218 THR D O 1
ATOM 4534 N N . GLY C 1 225 ? 70.336 -8.371 7.352 1.00 10.33 219 GLY D N 1
ATOM 4535 C CA . GLY C 1 225 ? 70.240 -7.176 8.191 1.00 10.58 219 GLY D CA 1
ATOM 4536 C C . GLY C 1 225 ? 71.621 -6.836 8.746 1.00 13.89 219 GLY D C 1
ATOM 4537 O O . GLY C 1 225 ? 71.756 -6.143 9.762 1.00 12.37 219 GLY D O 1
ATOM 4538 N N . ARG C 1 226 ? 72.640 -7.324 8.045 1.00 10.97 220 ARG D N 1
ATOM 4539 C CA . ARG C 1 226 ? 74.017 -7.121 8.430 1.00 10.70 220 ARG D CA 1
ATOM 4540 C C . ARG C 1 226 ? 74.803 -6.891 7.157 1.00 13.68 220 ARG D C 1
ATOM 4541 O O . ARG C 1 226 ? 74.576 -7.582 6.180 1.00 15.77 220 ARG D O 1
ATOM 4549 N N . THR C 1 227 ? 75.694 -5.899 7.158 1.00 7.39 221 THR D N 1
ATOM 4550 C CA . THR C 1 227 ? 76.563 -5.624 6.022 1.00 6.59 221 THR D CA 1
ATOM 4551 C C . THR C 1 227 ? 77.428 -6.872 5.810 1.00 13.60 221 THR D C 1
ATOM 4552 O O . THR C 1 227 ? 77.951 -7.418 6.771 1.00 12.51 221 THR D O 1
ATOM 4556 N N . LEU C 1 228 ? 77.568 -7.324 4.562 1.00 13.12 222 LEU D N 1
ATOM 4557 C CA . LEU C 1 228 ? 78.299 -8.554 4.256 1.00 13.01 222 LEU D CA 1
ATOM 4558 C C . LEU C 1 228 ? 79.807 -8.487 4.487 1.00 14.86 222 LEU D C 1
ATOM 4559 O O . LEU C 1 228 ? 80.372 -9.345 5.164 1.00 12.84 222 LEU D O 1
ATOM 4564 N N . PHE C 1 229 ? 80.452 -7.473 3.919 1.00 10.72 223 PHE D N 1
ATOM 4565 C CA . PHE C 1 229 ? 81.889 -7.296 4.058 1.00 10.76 223 PHE D CA 1
ATOM 4566 C C . PHE C 1 229 ? 82.247 -5.920 4.663 1.00 15.95 223 PHE D C 1
ATOM 4567 O O . PHE C 1 229 ? 82.855 -5.103 3.973 1.00 16.32 223 PHE D O 1
ATOM 4575 N N . PRO C 1 230 ? 81.913 -5.663 5.932 1.00 11.87 224 PRO D N 1
ATOM 4576 C CA . PRO C 1 230 ? 82.200 -4.336 6.532 1.00 11.34 224 PRO D CA 1
ATOM 4577 C C . PRO C 1 230 ? 83.651 -4.116 6.975 1.00 18.83 224 PRO D C 1
ATOM 4578 O O . PRO C 1 230 ? 83.910 -3.838 8.134 1.00 19.56 224 PRO D O 1
ATOM 4582 N N . GLY C 1 231 ? 84.586 -4.193 6.040 1.00 17.86 225 GLY D N 1
ATOM 4583 C CA . GLY C 1 231 ? 86.005 -4.031 6.340 1.00 19.00 225 GLY D CA 1
ATOM 4584 C C . GLY C 1 231 ? 86.440 -2.579 6.605 1.00 24.90 225 GLY D C 1
ATOM 4585 O O . GLY C 1 231 ? 85.709 -1.632 6.299 1.00 23.87 225 GLY D O 1
ATOM 4586 N N . THR C 1 232 ? 87.653 -2.427 7.148 1.00 22.12 226 THR D N 1
ATOM 4587 C CA . THR C 1 232 ? 88.229 -1.116 7.510 1.00 21.68 226 THR D CA 1
ATOM 4588 C C . THR C 1 232 ? 89.117 -0.505 6.436 1.00 26.50 226 THR D C 1
ATOM 4589 O O . THR C 1 232 ? 88.950 0.666 6.080 1.00 28.88 226 THR D O 1
ATOM 4593 N N . ASP C 1 233 ? 90.089 -1.275 5.949 1.00 19.76 227 ASP D N 1
ATOM 4594 C CA . ASP C 1 233 ? 90.964 -0.811 4.870 1.00 18.17 227 ASP D CA 1
ATOM 4595 C C . ASP C 1 233 ? 90.959 -1.845 3.765 1.00 21.99 227 ASP D C 1
ATOM 4596 O O . ASP C 1 233 ? 90.366 -2.904 3.918 1.00 21.96 227 ASP D O 1
ATOM 4601 N N . HIS C 1 234 ? 91.601 -1.536 2.645 1.00 20.86 228 HIS D N 1
ATOM 4602 C CA . HIS C 1 234 ? 91.607 -2.434 1.492 1.00 21.51 228 HIS D CA 1
ATOM 4603 C C . HIS C 1 234 ? 92.021 -3.863 1.813 1.00 23.22 228 HIS D C 1
ATOM 4604 O O . HIS C 1 234 ? 91.466 -4.810 1.258 1.00 22.84 228 HIS D O 1
ATOM 4611 N N . ILE C 1 235 ? 93.057 -4.004 2.642 1.00 17.14 229 ILE D N 1
ATOM 4612 C CA . ILE C 1 235 ? 93.605 -5.313 3.012 1.00 14.63 229 ILE D CA 1
ATOM 4613 C C . ILE C 1 235 ? 92.647 -6.091 3.919 1.00 15.01 229 ILE D C 1
ATOM 4614 O O . ILE C 1 235 ? 92.407 -7.282 3.719 1.00 12.65 229 ILE D O 1
ATOM 4619 N N . ASP C 1 236 ? 92.080 -5.399 4.902 1.00 10.80 230 ASP D N 1
ATOM 4620 C CA . ASP C 1 236 ? 91.087 -5.993 5.784 1.00 10.03 230 ASP D CA 1
ATOM 4621 C C . ASP C 1 236 ? 89.885 -6.468 4.937 1.00 14.13 230 ASP D C 1
ATOM 4622 O O . ASP C 1 236 ? 89.497 -7.647 4.966 1.00 12.59 230 ASP D O 1
ATOM 4627 N N . GLN C 1 237 ? 89.311 -5.556 4.164 1.00 11.39 231 GLN D N 1
ATOM 4628 C CA . GLN C 1 237 ? 88.171 -5.891 3.315 1.00 11.56 231 GLN D CA 1
ATOM 4629 C C . GLN C 1 237 ? 88.460 -7.097 2.398 1.00 15.62 231 GLN D C 1
ATOM 4630 O O . GLN C 1 237 ? 87.661 -8.028 2.327 1.00 15.75 231 GLN D O 1
ATOM 4636 N N . LEU C 1 238 ? 89.613 -7.085 1.733 1.00 11.19 232 LEU D N 1
ATOM 4637 C CA . LEU C 1 238 ? 90.013 -8.175 0.852 1.00 11.80 232 LEU D CA 1
ATOM 4638 C C . LEU C 1 238 ? 90.079 -9.539 1.553 1.00 14.93 232 LEU D C 1
ATOM 4639 O O . LEU C 1 238 ? 89.616 -10.553 1.005 1.00 13.78 232 LEU D O 1
ATOM 4644 N N . LYS C 1 239 ? 90.667 -9.562 2.751 1.00 9.56 233 LYS D N 1
ATOM 4645 C CA . LYS C 1 239 ? 90.764 -10.793 3.541 1.00 8.56 233 LYS D CA 1
ATOM 4646 C C . LYS C 1 239 ? 89.375 -11.317 3.920 1.00 12.70 233 LYS D C 1
ATOM 4647 O O . LYS C 1 239 ? 89.172 -12.522 4.052 1.00 9.79 233 LYS D O 1
ATOM 4653 N N . LEU C 1 240 ? 88.441 -10.392 4.131 1.00 11.07 234 LEU D N 1
ATOM 4654 C CA . LEU C 1 240 ? 87.054 -10.723 4.474 1.00 12.14 234 LEU D CA 1
ATOM 4655 C C . LEU C 1 240 ? 86.371 -11.361 3.264 1.00 14.50 234 LEU D C 1
ATOM 4656 O O . LEU C 1 240 ? 85.632 -12.348 3.372 1.00 15.83 234 LEU D O 1
ATOM 4661 N N . ILE C 1 241 ? 86.614 -10.767 2.110 1.00 8.28 235 ILE D N 1
ATOM 4662 C CA . ILE C 1 241 ? 86.040 -11.268 0.883 1.00 9.52 235 ILE D CA 1
ATOM 4663 C C . ILE C 1 241 ? 86.583 -12.658 0.592 1.00 14.42 235 ILE D C 1
ATOM 4664 O O . ILE C 1 241 ? 85.805 -13.585 0.398 1.00 14.88 235 ILE D O 1
ATOM 4669 N N . LEU C 1 242 ? 87.915 -12.790 0.589 1.00 10.01 236 LEU D N 1
ATOM 4670 C CA . LEU C 1 242 ? 88.581 -14.060 0.306 1.00 9.61 236 LEU D CA 1
ATOM 4671 C C . LEU C 1 242 ? 88.264 -15.189 1.303 1.00 10.17 236 LEU D C 1
ATOM 4672 O O . LEU C 1 242 ? 88.360 -16.364 0.961 1.00 10.81 236 LEU D O 1
ATOM 4677 N N . ARG C 1 243 ? 87.872 -14.837 2.514 1.00 5.05 237 ARG D N 1
ATOM 4678 C CA . ARG C 1 243 ? 87.521 -15.836 3.533 1.00 6.45 237 ARG D CA 1
ATOM 4679 C C . ARG C 1 243 ? 86.212 -16.552 3.149 1.00 14.08 237 ARG D C 1
ATOM 4680 O O . ARG C 1 243 ? 86.024 -17.750 3.411 1.00 14.53 237 ARG D O 1
ATOM 4688 N N . LEU C 1 244 ? 85.300 -15.808 2.532 1.00 9.94 238 LEU D N 1
ATOM 4689 C CA . LEU C 1 244 ? 84.002 -16.351 2.162 1.00 8.78 238 LEU D CA 1
ATOM 4690 C C . LEU C 1 244 ? 84.071 -17.044 0.827 1.00 8.74 238 LEU D C 1
ATOM 4691 O O . LEU C 1 244 ? 83.567 -18.137 0.631 1.00 6.69 238 LEU D O 1
ATOM 4696 N N . VAL C 1 245 ? 84.749 -16.370 -0.079 1.00 4.86 239 VAL D N 1
ATOM 4697 C CA . VAL C 1 245 ? 84.781 -16.690 -1.479 1.00 5.07 239 VAL D CA 1
ATOM 4698 C C . VAL C 1 245 ? 86.001 -17.523 -1.886 1.00 10.21 239 VAL D C 1
ATOM 4699 O O . VAL C 1 245 ? 86.055 -18.076 -2.995 1.00 8.63 239 VAL D O 1
ATOM 4703 N N . GLY C 1 246 ? 86.945 -17.669 -0.960 1.00 7.69 240 GLY D N 1
ATOM 4704 C CA . GLY C 1 246 ? 88.154 -18.442 -1.224 1.00 8.38 240 GLY D CA 1
ATOM 4705 C C . GLY C 1 246 ? 89.233 -17.583 -1.895 1.00 14.80 240 GLY D C 1
ATOM 4706 O O . GLY C 1 246 ? 88.942 -16.526 -2.489 1.00 14.76 240 GLY D O 1
ATOM 4707 N N . THR C 1 247 ? 90.478 -18.036 -1.804 1.00 11.73 241 THR D N 1
ATOM 4708 C CA . THR C 1 247 ? 91.593 -17.331 -2.435 1.00 12.27 241 THR D CA 1
ATOM 4709 C C . THR C 1 247 ? 91.681 -17.734 -3.913 1.00 17.69 241 THR D C 1
ATOM 4710 O O . THR C 1 247 ? 91.246 -18.816 -4.287 1.00 18.21 241 THR D O 1
ATOM 4714 N N . PRO C 1 248 ? 92.225 -16.844 -4.742 1.00 15.24 242 PRO D N 1
ATOM 4715 C CA . PRO C 1 248 ? 92.339 -17.049 -6.192 1.00 15.13 242 PRO D CA 1
ATOM 4716 C C . PRO C 1 248 ? 93.161 -18.259 -6.627 1.00 21.11 242 PRO D C 1
ATOM 4717 O O . PRO C 1 248 ? 94.250 -18.496 -6.106 1.00 21.98 242 PRO D O 1
ATOM 4721 N N . GLY C 1 249 ? 92.695 -18.942 -7.667 1.00 16.61 243 GLY D N 1
ATOM 4722 C CA . GLY C 1 249 ? 93.431 -20.064 -8.235 1.00 16.27 243 GLY D CA 1
ATOM 4723 C C . GLY C 1 249 ? 94.313 -19.553 -9.383 1.00 18.31 243 GLY D C 1
ATOM 4724 O O . GLY C 1 249 ? 94.307 -18.369 -9.711 1.00 16.85 243 GLY D O 1
ATOM 4725 N N . ALA C 1 250 ? 95.061 -20.453 -9.997 1.00 15.56 244 ALA D N 1
ATOM 4726 C CA . ALA C 1 250 ? 95.940 -20.090 -11.111 1.00 15.36 244 ALA D CA 1
ATOM 4727 C C . ALA C 1 250 ? 95.207 -19.471 -12.293 1.00 19.88 244 ALA D C 1
ATOM 4728 O O . ALA C 1 250 ? 95.776 -18.632 -12.993 1.00 18.79 244 ALA D O 1
ATOM 4729 N N . GLU C 1 251 ? 93.962 -19.885 -12.530 1.00 17.31 245 GLU D N 1
ATOM 4730 C CA . GLU C 1 251 ? 93.181 -19.328 -13.634 1.00 17.01 245 GLU D CA 1
ATOM 4731 C C . GLU C 1 251 ? 93.117 -17.822 -13.446 1.00 17.65 245 GLU D C 1
ATOM 4732 O O . GLU C 1 251 ? 93.653 -17.069 -14.249 1.00 17.51 245 GLU D O 1
ATOM 4738 N N . LEU C 1 252 ? 92.528 -17.405 -12.334 1.00 13.50 246 LEU D N 1
ATOM 4739 C CA . LEU C 1 252 ? 92.395 -15.988 -11.990 1.00 13.85 246 LEU D CA 1
ATOM 4740 C C . LEU C 1 252 ? 93.746 -15.256 -11.911 1.00 17.02 246 LEU D C 1
ATOM 4741 O O . LEU C 1 252 ? 93.864 -14.107 -12.319 1.00 14.79 246 LEU D O 1
ATOM 4746 N N . LEU C 1 253 ? 94.762 -15.920 -11.375 1.00 16.19 247 LEU D N 1
ATOM 4747 C CA . LEU C 1 253 ? 96.080 -15.297 -11.275 1.00 16.89 247 LEU D CA 1
ATOM 4748 C C . LEU C 1 253 ? 96.628 -14.901 -12.644 1.00 22.18 247 LEU D C 1
ATOM 4749 O O . LEU C 1 253 ? 97.153 -13.799 -12.816 1.00 22.26 247 LEU D O 1
ATOM 4754 N N . LYS C 1 254 ? 96.440 -15.756 -13.643 1.00 19.60 248 LYS D N 1
ATOM 4755 C CA . LYS C 1 254 ? 96.884 -15.413 -14.992 1.00 20.67 248 LYS D CA 1
ATOM 4756 C C . LYS C 1 254 ? 96.231 -14.138 -15.542 1.00 23.44 248 LYS D C 1
ATOM 4757 O O . LYS C 1 254 ? 96.742 -13.545 -16.495 1.00 22.82 248 LYS D O 1
ATOM 4763 N N . LYS C 1 255 ? 95.091 -13.745 -14.972 1.00 19.58 249 LYS D N 1
ATOM 4764 C CA . LYS C 1 255 ? 94.348 -12.569 -15.450 1.00 18.81 249 LYS D CA 1
ATOM 4765 C C . LYS C 1 255 ? 94.723 -11.300 -14.679 1.00 25.00 249 LYS D C 1
ATOM 4766 O O . LYS C 1 255 ? 94.476 -10.183 -15.139 1.00 24.75 249 LYS D O 1
ATOM 4772 N N . ILE C 1 256 ? 95.267 -11.471 -13.479 1.00 22.54 250 ILE D N 1
ATOM 4773 C CA . ILE C 1 256 ? 95.659 -10.318 -12.684 1.00 21.69 250 ILE D CA 1
ATOM 4774 C C . ILE C 1 256 ? 96.885 -9.679 -13.321 1.00 28.75 250 ILE D C 1
ATOM 4775 O O . ILE C 1 256 ? 98.008 -10.188 -13.216 1.00 28.41 250 ILE D O 1
ATOM 4780 N N . SER C 1 257 ? 96.648 -8.572 -14.016 1.00 26.30 251 SER D N 1
ATOM 4781 C CA . SER C 1 257 ? 97.689 -7.860 -14.745 1.00 26.55 251 SER D CA 1
ATOM 4782 C C . SER C 1 257 ? 98.936 -7.414 -13.962 1.00 32.48 251 SER D C 1
ATOM 4783 O O . SER C 1 257 ? 100.051 -7.422 -14.501 1.00 33.05 251 SER D O 1
ATOM 4786 N N . SER C 1 258 ? 98.753 -6.982 -12.716 1.00 28.01 252 SER D N 1
ATOM 4787 C CA . SER C 1 258 ? 99.881 -6.529 -11.906 1.00 26.55 252 SER D CA 1
ATOM 4788 C C . SER C 1 258 ? 100.666 -7.655 -11.245 1.00 29.79 252 SER D C 1
ATOM 4789 O O . SER C 1 258 ? 100.113 -8.506 -10.541 1.00 29.49 252 SER D O 1
ATOM 4792 N N . GLU C 1 259 ? 101.978 -7.605 -11.439 1.00 25.13 253 GLU D N 1
ATOM 4793 C CA . GLU C 1 259 ? 102.889 -8.590 -10.885 1.00 24.29 253 GLU D CA 1
ATOM 4794 C C . GLU C 1 259 ? 103.087 -8.477 -9.372 1.00 23.79 253 GLU D C 1
ATOM 4795 O O . GLU C 1 259 ? 103.247 -9.487 -8.699 1.00 21.65 253 GLU D O 1
ATOM 4801 N N . SER C 1 260 ? 103.114 -7.251 -8.848 1.00 19.13 254 SER D N 1
ATOM 4802 C CA . SER C 1 260 ? 103.244 -7.034 -7.410 1.00 16.01 254 SER D CA 1
ATOM 4803 C C . SER C 1 260 ? 101.993 -7.623 -6.746 1.00 17.93 254 SER D C 1
ATOM 4804 O O . SER C 1 260 ? 102.077 -8.281 -5.714 1.00 17.13 254 SER D O 1
ATOM 4807 N N . ALA C 1 261 ? 100.835 -7.357 -7.343 1.00 14.52 255 ALA D N 1
ATOM 4808 C CA . ALA C 1 261 ? 99.552 -7.874 -6.848 1.00 14.23 255 ALA D CA 1
ATOM 4809 C C . ALA C 1 261 ? 99.561 -9.408 -6.876 1.00 16.80 255 ALA D C 1
ATOM 4810 O O . ALA C 1 261 ? 99.103 -10.076 -5.933 1.00 13.85 255 ALA D O 1
ATOM 4812 N N . ARG C 1 262 ? 100.102 -9.952 -7.967 1.00 15.02 256 ARG D N 1
ATOM 4813 C CA . ARG C 1 262 ? 100.222 -11.396 -8.141 1.00 15.81 256 ARG D CA 1
ATOM 4814 C C . ARG C 1 262 ? 101.113 -11.971 -7.048 1.00 20.42 256 ARG D C 1
ATOM 4815 O O . ARG C 1 262 ? 100.769 -12.991 -6.425 1.00 20.94 256 ARG D O 1
ATOM 4823 N N . ASN C 1 263 ? 102.230 -11.296 -6.771 1.00 14.32 257 ASN D N 1
ATOM 4824 C CA . ASN C 1 263 ? 103.110 -11.737 -5.686 1.00 13.97 257 ASN D CA 1
ATOM 4825 C C . ASN C 1 263 ? 102.429 -11.624 -4.317 1.00 16.14 257 ASN D C 1
ATOM 4826 O O . ASN C 1 263 ? 102.593 -12.494 -3.465 1.00 16.89 257 ASN D O 1
ATOM 4831 N N . TYR C 1 264 ? 101.643 -10.566 -4.108 1.00 9.05 258 TYR D N 1
ATOM 4832 C CA . TYR C 1 264 ? 100.931 -10.417 -2.843 1.00 6.95 258 TYR D CA 1
ATOM 4833 C C . TYR C 1 264 ? 99.926 -11.565 -2.684 1.00 11.19 258 TYR D C 1
ATOM 4834 O O . TYR C 1 264 ? 99.889 -12.246 -1.660 1.00 9.16 258 TYR D O 1
ATOM 4843 N N . ILE C 1 265 ? 99.135 -11.799 -3.729 1.00 12.38 259 ILE D N 1
ATOM 4844 C CA . ILE C 1 265 ? 98.124 -12.863 -3.725 1.00 12.14 259 ILE D CA 1
ATOM 4845 C C . ILE C 1 265 ? 98.719 -14.230 -3.372 1.00 16.98 259 ILE D C 1
ATOM 4846 O O . ILE C 1 265 ? 98.192 -14.916 -2.513 1.00 15.54 259 ILE D O 1
ATOM 4851 N N . GLN C 1 266 ? 99.810 -14.634 -4.021 1.00 16.62 260 GLN D N 1
ATOM 4852 C CA . GLN C 1 266 ? 100.421 -15.926 -3.678 1.00 18.42 260 GLN D CA 1
ATOM 4853 C C . GLN C 1 266 ? 101.111 -16.005 -2.316 1.00 23.92 260 GLN D C 1
ATOM 4854 O O . GLN C 1 266 ? 101.508 -17.076 -1.877 1.00 24.50 260 GLN D O 1
ATOM 4860 N N . SER C 1 267 ? 101.370 -14.861 -1.697 1.00 20.38 261 SER D N 1
ATOM 4861 C CA . SER C 1 267 ? 101.854 -14.762 -0.296 1.00 19.04 261 SER D CA 1
ATOM 4862 C C . SER C 1 267 ? 100.812 -15.091 0.740 1.00 19.95 261 SER D C 1
ATOM 4863 O O . SER C 1 267 ? 101.124 -15.306 1.860 1.00 18.65 261 SER D O 1
ATOM 4866 N N . LEU C 1 268 ? 99.567 -15.113 0.306 1.00 15.67 262 LEU D N 1
ATOM 4867 C CA . LEU C 1 268 ? 98.470 -15.430 1.166 1.00 15.51 262 LEU D CA 1
ATOM 4868 C C . LEU C 1 268 ? 98.325 -16.931 1.451 1.00 18.81 262 LEU D C 1
ATOM 4869 O O . LEU C 1 268 ? 98.481 -17.721 0.601 1.00 19.17 262 LEU D O 1
ATOM 4874 N N . THR C 1 269 ? 97.912 -17.195 2.625 1.00 20.00 263 THR D N 1
ATOM 4875 C CA . THR C 1 269 ? 97.407 -18.505 3.012 1.00 20.00 263 THR D CA 1
ATOM 4876 C C . THR C 1 269 ? 96.173 -18.883 2.198 1.00 20.00 263 THR D C 1
ATOM 4877 O O . THR C 1 269 ? 95.215 -18.197 2.217 1.00 13.72 263 THR D O 1
ATOM 4881 N N . GLN C 1 270 ? 96.272 -19.996 1.463 1.00 12.31 264 GLN D N 1
ATOM 4882 C CA . GLN C 1 270 ? 95.193 -20.550 0.672 1.00 13.77 264 GLN D CA 1
ATOM 4883 C C . GLN C 1 270 ? 93.982 -20.734 1.548 1.00 18.60 264 GLN D C 1
ATOM 4884 O O . GLN C 1 270 ? 94.137 -21.032 2.695 1.00 18.00 264 GLN D O 1
ATOM 4890 N N . MET C 1 271 ? 92.824 -20.396 0.995 1.00 15.75 265 MET D N 1
ATOM 4891 C CA . MET C 1 271 ? 91.568 -20.471 1.676 1.00 17.95 265 MET D CA 1
ATOM 4892 C C . MET C 1 271 ? 90.496 -21.033 0.729 1.00 17.44 265 MET D C 1
ATOM 4893 O O . MET C 1 271 ? 90.364 -20.639 -0.376 1.00 13.23 265 MET D O 1
ATOM 4898 N N . PRO C 1 272 ? 89.741 -22.009 1.220 1.00 14.57 266 PRO D N 1
ATOM 4899 C CA . PRO C 1 272 ? 88.658 -22.529 0.387 1.00 13.75 266 PRO D CA 1
ATOM 4900 C C . PRO C 1 272 ? 87.472 -21.606 0.408 1.00 17.77 266 PRO D C 1
ATOM 4901 O O . PRO C 1 272 ? 87.322 -20.878 1.305 1.00 16.78 266 PRO D O 1
ATOM 4905 N N . LYS C 1 273 ? 86.567 -21.796 -0.516 1.00 15.74 267 LYS D N 1
ATOM 4906 C CA . LYS C 1 273 ? 85.337 -21.047 -0.566 1.00 15.47 267 LYS D CA 1
ATOM 4907 C C . LYS C 1 273 ? 84.447 -21.682 0.485 1.00 20.25 267 LYS D C 1
ATOM 4908 O O . LYS C 1 273 ? 84.577 -22.877 0.734 1.00 21.05 267 LYS D O 1
ATOM 4914 N N . MET C 1 274 ? 83.649 -20.883 1.189 1.00 15.58 268 MET D N 1
ATOM 4915 C CA . MET C 1 274 ? 82.756 -21.425 2.210 1.00 14.67 268 MET D CA 1
ATOM 4916 C C . MET C 1 274 ? 81.450 -21.863 1.553 1.00 16.68 268 MET D C 1
ATOM 4917 O O . MET C 1 274 ? 81.128 -21.454 0.435 1.00 14.86 268 MET D O 1
ATOM 4922 N N . ASN C 1 275 ? 80.665 -22.631 2.301 1.00 13.22 269 ASN D N 1
ATOM 4923 C CA . ASN C 1 275 ? 79.353 -23.077 1.865 1.00 12.05 269 ASN D CA 1
ATOM 4924 C C . ASN C 1 275 ? 78.387 -21.939 2.252 1.00 10.13 269 ASN D C 1
ATOM 4925 O O . ASN C 1 275 ? 78.236 -21.672 3.435 1.00 6.20 269 ASN D O 1
ATOM 4930 N N . PHE C 1 276 ? 77.784 -21.247 1.271 1.00 7.01 270 PHE D N 1
ATOM 4931 C CA . PHE C 1 276 ? 76.876 -20.133 1.588 1.00 6.74 270 PHE D CA 1
ATOM 4932 C C . PHE C 1 276 ? 75.677 -20.564 2.403 1.00 12.85 270 PHE D C 1
ATOM 4933 O O . PHE C 1 276 ? 75.124 -19.755 3.173 1.00 13.37 270 PHE D O 1
ATOM 4941 N N . ALA C 1 277 ? 75.251 -21.819 2.231 1.00 8.98 271 ALA D N 1
ATOM 4942 C CA . ALA C 1 277 ? 74.080 -22.316 2.963 1.00 9.36 271 ALA D CA 1
ATOM 4943 C C . ALA C 1 277 ? 74.264 -22.180 4.475 1.00 14.23 271 ALA D C 1
ATOM 4944 O O . ALA C 1 277 ? 73.300 -22.033 5.230 1.00 14.83 271 ALA D O 1
ATOM 4946 N N . ASN C 1 278 ? 75.509 -22.267 4.916 1.00 10.39 272 ASN D N 1
ATOM 4947 C CA . ASN C 1 278 ? 75.798 -22.177 6.332 1.00 11.80 272 ASN D CA 1
ATOM 4948 C C . ASN C 1 278 ? 75.853 -20.728 6.801 1.00 18.37 272 ASN D C 1
ATOM 4949 O O . ASN C 1 278 ? 75.624 -20.432 7.975 1.00 19.64 272 ASN D O 1
ATOM 4954 N N . VAL C 1 279 ? 76.156 -19.832 5.871 1.00 14.79 273 VAL D N 1
ATOM 4955 C CA . VAL C 1 279 ? 76.224 -18.415 6.173 1.00 14.06 273 VAL D CA 1
ATOM 4956 C C . VAL C 1 279 ? 74.834 -17.774 6.231 1.00 15.73 273 VAL D C 1
ATOM 4957 O O . VAL C 1 279 ? 74.625 -16.811 6.977 1.00 13.32 273 VAL D O 1
ATOM 4961 N N . PHE C 1 280 ? 73.876 -18.329 5.482 1.00 10.85 274 PHE D N 1
ATOM 4962 C CA . PHE C 1 280 ? 72.525 -17.760 5.423 1.00 10.02 274 PHE D CA 1
ATOM 4963 C C . PHE C 1 280 ? 71.360 -18.675 5.817 1.00 15.14 274 PHE D C 1
ATOM 4964 O O . PHE C 1 280 ? 70.324 -18.678 5.155 1.00 15.30 274 PHE D O 1
ATOM 4972 N N . ILE C 1 281 ? 71.495 -19.427 6.904 1.00 11.36 275 ILE D N 1
ATOM 4973 C CA . ILE C 1 281 ? 70.417 -20.309 7.322 1.00 9.63 275 ILE D CA 1
ATOM 4974 C C . ILE C 1 281 ? 69.125 -19.536 7.580 1.00 13.94 275 ILE D C 1
ATOM 4975 O O . ILE C 1 281 ? 69.158 -18.477 8.234 1.00 11.39 275 ILE D O 1
ATOM 4980 N N . GLY C 1 282 ? 67.996 -20.108 7.120 1.00 10.09 276 GLY D N 1
ATOM 4981 C CA . GLY C 1 282 ? 66.666 -19.527 7.275 1.00 9.49 276 GLY D CA 1
ATOM 4982 C C . GLY C 1 282 ? 66.271 -18.709 6.037 1.00 13.63 276 GLY D C 1
ATOM 4983 O O . GLY C 1 282 ? 65.098 -18.395 5.822 1.00 13.91 276 GLY D O 1
ATOM 4984 N N . ALA C 1 283 ? 67.266 -18.345 5.238 1.00 11.27 277 ALA D N 1
ATOM 4985 C CA . ALA C 1 283 ? 67.049 -17.578 4.004 1.00 10.44 277 ALA D CA 1
ATOM 4986 C C . ALA C 1 283 ? 66.484 -18.465 2.876 1.00 15.47 277 ALA D C 1
ATOM 4987 O O . ALA C 1 283 ? 66.824 -19.655 2.770 1.00 13.52 277 ALA D O 1
ATOM 4989 N N . ASN C 1 284 ? 65.659 -17.867 2.016 1.00 12.24 278 ASN D N 1
ATOM 4990 C CA . ASN C 1 284 ? 65.110 -18.558 0.850 1.00 11.29 278 ASN D CA 1
ATOM 4991 C C . ASN C 1 284 ? 66.280 -19.283 0.157 1.00 14.47 278 ASN D C 1
ATOM 4992 O O . ASN C 1 284 ? 67.308 -18.672 -0.140 1.00 14.18 278 ASN D O 1
ATOM 4997 N N . PRO C 1 285 ? 66.190 -20.606 0.010 1.00 11.24 279 PRO D N 1
ATOM 4998 C CA . PRO C 1 285 ? 67.304 -21.358 -0.583 1.00 9.82 279 PRO D CA 1
ATOM 4999 C C . PRO C 1 285 ? 67.674 -20.876 -1.983 1.00 12.90 279 PRO D C 1
ATOM 5000 O O . PRO C 1 285 ? 68.843 -20.930 -2.388 1.00 11.88 279 PRO D O 1
ATOM 5004 N N . LEU C 1 286 ? 66.670 -20.446 -2.744 1.00 8.18 280 LEU D N 1
ATOM 5005 C CA . LEU C 1 286 ? 66.903 -19.932 -4.089 1.00 7.74 280 LEU D CA 1
ATOM 5006 C C . LEU C 1 286 ? 67.629 -18.579 -4.028 1.00 7.90 280 LEU D C 1
ATOM 5007 O O . LEU C 1 286 ? 68.370 -18.238 -4.950 1.00 7.39 280 LEU D O 1
ATOM 5012 N N . ALA C 1 287 ? 67.371 -17.788 -2.975 1.00 3.49 281 ALA D N 1
ATOM 5013 C CA . ALA C 1 287 ? 68.046 -16.495 -2.793 1.00 3.02 281 ALA D CA 1
ATOM 5014 C C . ALA C 1 287 ? 69.511 -16.802 -2.610 1.00 6.55 281 ALA D C 1
ATOM 5015 O O . ALA C 1 287 ? 70.372 -16.183 -3.220 1.00 5.56 281 ALA D O 1
ATOM 5017 N N . VAL C 1 288 ? 69.798 -17.776 -1.748 1.00 4.24 282 VAL D N 1
ATOM 5018 C CA . VAL C 1 288 ? 71.193 -18.154 -1.458 1.00 3.62 282 VAL D CA 1
ATOM 5019 C C . VAL C 1 288 ? 71.910 -18.683 -2.704 1.00 7.44 282 VAL D C 1
ATOM 5020 O O . VAL C 1 288 ? 73.112 -18.451 -2.898 1.00 5.96 282 VAL D O 1
ATOM 5024 N N . ASP C 1 289 ? 71.178 -19.419 -3.543 1.00 4.08 283 ASP D N 1
ATOM 5025 C CA . ASP C 1 289 ? 71.761 -19.977 -4.747 1.00 5.08 283 ASP D CA 1
ATOM 5026 C C . ASP C 1 289 ? 72.138 -18.828 -5.696 1.00 8.06 283 ASP D C 1
ATOM 5027 O O . ASP C 1 289 ? 73.209 -18.850 -6.316 1.00 7.11 283 ASP D O 1
ATOM 5032 N N . LEU C 1 290 ? 71.279 -17.807 -5.792 1.00 4.33 284 LEU D N 1
ATOM 5033 C CA . LEU C 1 290 ? 71.604 -16.657 -6.647 1.00 2.34 284 LEU D CA 1
ATOM 5034 C C . LEU C 1 290 ? 72.861 -15.971 -6.056 1.00 7.29 284 LEU D C 1
ATOM 5035 O O . LEU C 1 290 ? 73.780 -15.582 -6.765 1.00 7.55 284 LEU D O 1
ATOM 5040 N N . LEU C 1 291 ? 72.894 -15.818 -4.739 1.00 7.51 285 LEU D N 1
ATOM 5041 C CA . LEU C 1 291 ? 74.058 -15.208 -4.068 1.00 8.03 285 LEU D CA 1
ATOM 5042 C C . LEU C 1 291 ? 75.389 -15.889 -4.411 1.00 11.56 285 LEU D C 1
ATOM 5043 O O . LEU C 1 291 ? 76.396 -15.218 -4.683 1.00 10.31 285 LEU D O 1
ATOM 5048 N N . GLU C 1 292 ? 75.407 -17.224 -4.404 1.00 7.85 286 GLU D N 1
ATOM 5049 C CA . GLU C 1 292 ? 76.617 -17.963 -4.760 1.00 7.10 286 GLU D CA 1
ATOM 5050 C C . GLU C 1 292 ? 77.032 -17.601 -6.178 1.00 9.69 286 GLU D C 1
ATOM 5051 O O . GLU C 1 292 ? 78.215 -17.525 -6.483 1.00 10.75 286 GLU D O 1
ATOM 5057 N N . LYS C 1 293 ? 76.054 -17.458 -7.074 1.00 5.48 287 LYS D N 1
ATOM 5058 C CA . LYS C 1 293 ? 76.341 -17.144 -8.475 1.00 4.92 287 LYS D CA 1
ATOM 5059 C C . LYS C 1 293 ? 76.822 -15.700 -8.736 1.00 6.94 287 LYS D C 1
ATOM 5060 O O . LYS C 1 293 ? 77.485 -15.418 -9.734 1.00 5.41 287 LYS D O 1
ATOM 5066 N N . MET C 1 294 ? 76.470 -14.781 -7.849 1.00 4.29 288 MET D N 1
ATOM 5067 C CA . MET C 1 294 ? 76.870 -13.378 -8.046 1.00 5.04 288 MET D CA 1
ATOM 5068 C C . MET C 1 294 ? 78.212 -13.090 -7.359 1.00 7.45 288 MET D C 1
ATOM 5069 O O . MET C 1 294 ? 79.038 -12.330 -7.862 1.00 6.32 288 MET D O 1
ATOM 5074 N N . LEU C 1 295 ? 78.423 -13.699 -6.201 1.00 5.16 289 LEU D N 1
ATOM 5075 C CA . LEU C 1 295 ? 79.637 -13.450 -5.420 1.00 6.07 289 LEU D CA 1
ATOM 5076 C C . LEU C 1 295 ? 80.722 -14.466 -5.724 1.00 15.16 289 LEU D C 1
ATOM 5077 O O .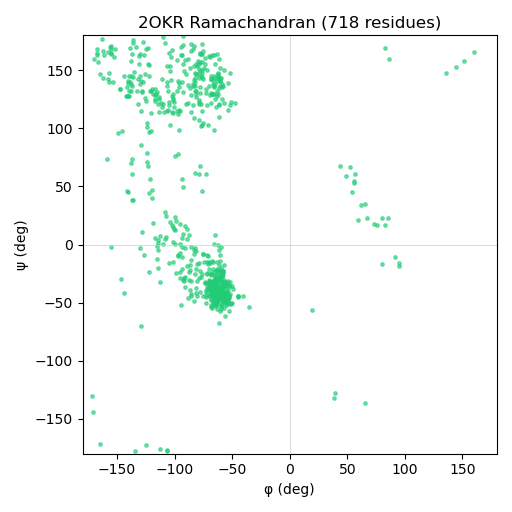 LEU C 1 295 ? 81.176 -15.197 -4.839 1.00 17.05 289 LEU D O 1
ATOM 5082 N N . VAL C 1 296 ? 81.084 -14.561 -6.993 1.00 13.94 290 VAL D N 1
ATOM 5083 C CA . VAL C 1 296 ? 82.108 -15.491 -7.430 1.00 14.17 290 VAL D CA 1
ATOM 5084 C C . VAL C 1 296 ? 83.349 -14.651 -7.639 1.00 15.63 290 VAL D C 1
ATOM 5085 O O . VAL C 1 296 ? 83.291 -13.599 -8.284 1.00 12.98 290 VAL D O 1
ATOM 5089 N N . LEU C 1 297 ? 84.452 -15.071 -7.027 1.00 12.24 291 LEU D N 1
ATOM 5090 C CA . LEU C 1 297 ? 85.683 -14.303 -7.084 1.00 12.34 291 LEU D CA 1
ATOM 5091 C C . LEU C 1 297 ? 86.125 -13.875 -8.466 1.00 16.17 291 LEU D C 1
ATOM 5092 O O . LEU C 1 297 ? 86.436 -12.698 -8.682 1.00 15.59 291 LEU D O 1
ATOM 5097 N N . ASP C 1 298 ? 86.165 -14.827 -9.402 1.00 12.86 292 ASP D N 1
ATOM 5098 C CA . ASP C 1 298 ? 86.580 -14.558 -10.781 1.00 11.38 292 ASP D CA 1
ATOM 5099 C C . ASP C 1 298 ? 85.403 -13.913 -11.510 1.00 14.18 292 ASP D C 1
ATOM 5100 O O . ASP C 1 298 ? 84.341 -14.525 -11.628 1.00 12.03 292 ASP D O 1
ATOM 5105 N N . SER C 1 299 ? 85.617 -12.701 -12.033 1.00 11.78 293 SER D N 1
ATOM 5106 C CA . SER C 1 299 ? 84.558 -11.936 -12.694 1.00 10.87 293 SER D CA 1
ATOM 5107 C C . SER C 1 299 ? 83.963 -12.522 -13.972 1.00 16.03 293 SER D 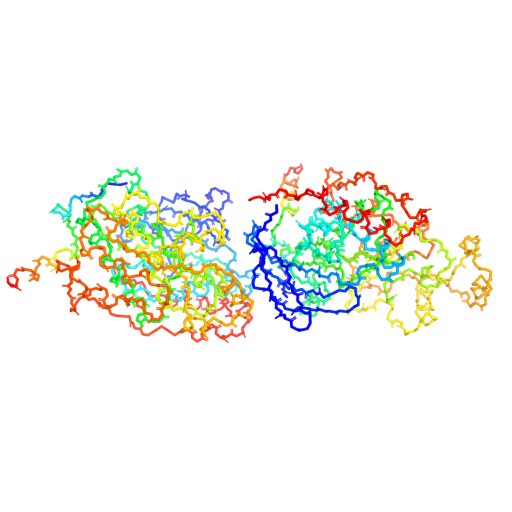C 1
ATOM 5108 O O . SER C 1 299 ? 82.776 -12.316 -14.254 1.00 16.32 293 SER D O 1
ATOM 5111 N N . ASP C 1 300 ? 84.777 -13.269 -14.721 1.00 12.18 294 ASP D N 1
ATOM 5112 C CA . ASP C 1 300 ? 84.343 -13.913 -15.957 1.00 12.19 294 ASP D CA 1
ATOM 5113 C C . ASP C 1 300 ? 83.400 -15.086 -15.664 1.00 14.35 294 ASP D C 1
ATOM 5114 O O . ASP C 1 300 ? 82.775 -15.636 -16.563 1.00 15.33 294 ASP D O 1
ATOM 5119 N N . LYS C 1 301 ? 83.274 -15.439 -14.395 1.00 10.48 295 LYS D N 1
ATOM 5120 C CA . LYS C 1 301 ? 82.415 -16.551 -13.986 1.00 9.47 295 LYS D CA 1
ATOM 5121 C C . LYS C 1 301 ? 81.221 -16.117 -13.132 1.00 10.87 295 LYS D C 1
ATOM 5122 O O . LYS C 1 301 ? 80.439 -16.946 -12.661 1.00 10.49 295 LYS D O 1
ATOM 5128 N N . ARG C 1 302 ? 81.055 -14.816 -12.934 1.00 7.16 296 ARG D N 1
ATOM 5129 C CA . ARG C 1 302 ? 79.884 -14.336 -12.178 1.00 6.30 296 ARG D CA 1
ATOM 5130 C C . ARG C 1 302 ? 78.698 -14.363 -13.153 1.00 8.01 296 ARG D C 1
ATOM 5131 O O . ARG C 1 302 ? 78.882 -14.157 -14.344 1.00 8.01 296 ARG D O 1
ATOM 5139 N N . ILE C 1 303 ? 77.500 -14.641 -12.646 1.00 4.22 297 ILE D N 1
ATOM 5140 C CA . ILE C 1 303 ? 76.300 -14.649 -13.477 1.00 3.20 297 ILE D CA 1
ATOM 5141 C C . ILE C 1 303 ? 76.110 -13.216 -14.037 1.00 10.09 297 ILE D C 1
ATOM 5142 O O . ILE C 1 303 ? 76.417 -12.227 -13.343 1.00 9.95 297 ILE D O 1
ATOM 5147 N N . THR C 1 304 ? 75.616 -13.101 -15.276 1.00 5.34 298 THR D N 1
ATOM 5148 C CA . THR C 1 304 ? 75.360 -11.780 -15.871 1.00 4.93 298 THR D CA 1
ATOM 5149 C C . THR C 1 304 ? 73.976 -11.319 -15.390 1.00 6.16 298 THR D C 1
ATOM 5150 O O . THR C 1 304 ? 73.206 -12.102 -14.855 1.00 3.72 298 THR D O 1
ATOM 5154 N N . ALA C 1 305 ? 73.648 -10.052 -15.609 1.00 3.26 299 ALA D N 1
ATOM 5155 C CA . ALA C 1 305 ? 72.340 -9.556 -15.207 1.00 3.16 299 ALA D CA 1
ATOM 5156 C C . ALA C 1 305 ? 71.221 -10.255 -16.012 1.00 7.30 299 ALA D C 1
ATOM 5157 O O . ALA C 1 305 ? 70.168 -10.588 -15.461 1.00 6.07 299 ALA D O 1
ATOM 5159 N N . ALA C 1 306 ? 71.474 -10.535 -17.290 1.00 3.55 300 ALA D N 1
ATOM 5160 C CA . ALA C 1 306 ? 70.467 -11.187 -18.137 1.00 3.81 300 ALA D CA 1
ATOM 5161 C C . ALA C 1 306 ? 70.160 -12.604 -17.668 1.00 6.16 300 ALA D C 1
ATOM 5162 O O . ALA C 1 306 ? 68.999 -13.011 -17.599 1.00 3.24 300 ALA D O 1
ATOM 5164 N N . GLN C 1 307 ? 71.227 -13.336 -17.353 1.00 3.23 301 GLN D N 1
ATOM 5165 C CA . GLN C 1 307 ? 71.155 -14.694 -16.821 1.00 1.64 301 GLN D CA 1
ATOM 5166 C C . GLN C 1 307 ? 70.439 -14.686 -15.485 1.00 5.61 301 GLN D C 1
ATOM 5167 O O . GLN C 1 307 ? 69.571 -15.513 -15.243 1.00 5.20 301 GLN D O 1
ATOM 5173 N N . ALA C 1 308 ? 70.786 -13.725 -14.625 1.00 1.89 302 ALA D N 1
ATOM 5174 C CA . ALA C 1 308 ? 70.174 -13.635 -13.299 1.00 1.24 302 ALA D CA 1
ATOM 5175 C C . ALA C 1 308 ? 68.663 -13.424 -13.336 1.00 3.87 302 ALA D C 1
ATOM 5176 O O . ALA C 1 308 ? 67.915 -13.938 -12.487 1.00 2.32 302 ALA D O 1
ATOM 5178 N N . LEU C 1 309 ? 68.210 -12.619 -14.283 1.00 2.03 303 LEU D N 1
ATOM 5179 C CA . LEU C 1 309 ? 66.771 -12.355 -14.423 1.00 2.27 303 LEU D CA 1
ATOM 5180 C C . LEU C 1 309 ? 66.021 -13.663 -14.704 1.00 5.33 303 LEU D C 1
ATOM 5181 O O . LEU C 1 309 ? 64.854 -13.805 -14.341 1.00 7.31 303 LEU D O 1
ATOM 5186 N N . ALA C 1 310 ? 66.718 -14.602 -15.342 1.00 1.00 304 ALA D N 1
ATOM 5187 C CA . ALA C 1 310 ? 66.205 -15.947 -15.659 1.00 2.39 304 ALA D CA 1
ATOM 5188 C C . ALA C 1 310 ? 66.285 -16.936 -14.488 1.00 9.89 304 ALA D C 1
ATOM 5189 O O . ALA C 1 310 ? 65.816 -18.068 -14.615 1.00 11.43 304 ALA D O 1
ATOM 5191 N N . HIS C 1 311 ? 66.895 -16.523 -13.372 1.00 5.05 305 HIS D N 1
ATOM 5192 C CA . HIS C 1 311 ? 67.038 -17.396 -12.197 1.00 5.92 305 HIS D CA 1
ATOM 5193 C C . HIS C 1 311 ? 65.686 -17.646 -11.553 1.00 10.58 305 HIS D C 1
ATOM 5194 O O . HIS C 1 311 ? 64.839 -16.733 -11.498 1.00 11.05 305 HIS D O 1
ATOM 5201 N N . ALA C 1 312 ? 65.499 -18.864 -11.020 1.00 4.96 306 ALA D N 1
ATOM 5202 C CA . ALA C 1 312 ? 64.237 -19.268 -10.372 1.00 4.24 306 ALA D CA 1
ATOM 5203 C C . ALA C 1 312 ? 63.788 -18.341 -9.249 1.00 9.49 306 ALA D C 1
ATOM 5204 O O . ALA C 1 312 ? 62.585 -18.154 -9.020 1.00 9.76 306 ALA D O 1
ATOM 5206 N N . TYR C 1 313 ? 64.751 -17.753 -8.534 1.00 6.39 307 TYR D N 1
ATOM 5207 C CA . TYR C 1 313 ? 64.395 -16.796 -7.486 1.00 4.75 307 TYR D CA 1
ATOM 5208 C C . TYR C 1 313 ? 63.435 -15.691 -8.002 1.00 7.29 307 TYR D C 1
ATOM 5209 O O . TYR C 1 313 ? 62.607 -15.222 -7.257 1.00 6.88 307 TYR D O 1
ATOM 5218 N N . PHE C 1 314 ? 63.526 -15.292 -9.273 1.00 3.55 308 PHE D N 1
ATOM 5219 C CA . PHE C 1 314 ? 62.612 -14.249 -9.793 1.00 3.31 308 PHE D CA 1
ATOM 5220 C C . PHE C 1 314 ? 61.408 -14.779 -10.609 1.00 10.46 308 PHE D C 1
ATOM 5221 O O . PHE C 1 314 ? 60.830 -14.044 -11.413 1.00 9.23 308 PHE D O 1
ATOM 5229 N N . ALA C 1 315 ? 61.021 -16.035 -10.386 1.00 9.34 309 ALA D N 1
ATOM 5230 C CA . ALA C 1 315 ? 59.906 -16.648 -11.136 1.00 10.63 309 ALA D CA 1
ATOM 5231 C C . ALA C 1 315 ? 58.661 -15.795 -11.289 1.00 15.09 309 ALA D C 1
ATOM 5232 O O . ALA C 1 315 ? 58.075 -15.752 -12.354 1.00 15.59 309 ALA D O 1
ATOM 5234 N N . GLN C 1 316 ? 58.235 -15.146 -10.215 1.00 14.25 310 GLN D N 1
ATOM 5235 C CA . GLN C 1 316 ? 57.019 -14.331 -10.238 1.00 14.95 310 GLN D CA 1
ATOM 5236 C C . GLN C 1 316 ? 57.135 -13.055 -11.056 1.00 16.22 310 GLN D C 1
ATOM 5237 O O . GLN C 1 316 ? 56.124 -12.443 -11.377 1.00 16.83 310 GLN D O 1
ATOM 5243 N N . TYR C 1 317 ? 58.359 -12.589 -11.294 1.00 9.94 311 TYR D N 1
ATOM 5244 C CA . TYR C 1 317 ? 58.557 -11.284 -11.947 1.00 7.69 311 TYR D CA 1
ATOM 5245 C C . TYR C 1 317 ? 59.217 -11.339 -13.292 1.00 11.45 311 TYR D C 1
ATOM 5246 O O . TYR C 1 317 ? 59.257 -10.344 -14.026 1.00 11.92 311 TYR D O 1
ATOM 5255 N N . HIS C 1 318 ? 59.770 -12.489 -13.616 1.00 6.69 312 HIS D N 1
ATOM 5256 C CA . HIS C 1 318 ? 60.456 -12.612 -14.883 1.00 6.07 312 HIS D CA 1
ATOM 5257 C C . HIS C 1 318 ? 59.563 -12.578 -16.139 1.00 10.89 312 HIS D C 1
ATOM 5258 O O . HIS C 1 318 ? 58.633 -13.362 -16.266 1.00 11.41 312 HIS D O 1
ATOM 5265 N N . ASP C 1 319 ? 59.906 -11.722 -17.098 1.00 8.56 313 ASP D N 1
ATOM 5266 C CA . ASP C 1 319 ? 59.206 -11.672 -18.382 1.00 8.43 313 ASP D CA 1
ATOM 5267 C C . ASP C 1 319 ? 60.202 -11.321 -19.472 1.00 13.82 313 ASP D C 1
ATOM 5268 O O . ASP C 1 319 ? 60.510 -10.152 -19.696 1.00 12.11 313 ASP D O 1
ATOM 5273 N N . PRO C 1 320 ? 60.699 -12.340 -20.164 1.00 13.37 314 PRO D N 1
ATOM 5274 C CA . PRO C 1 320 ? 61.701 -12.105 -21.200 1.00 12.88 314 PRO D CA 1
ATOM 5275 C C . PRO C 1 320 ? 61.237 -11.211 -22.355 1.00 16.12 314 PRO D C 1
ATOM 5276 O O . PRO C 1 320 ? 62.067 -10.752 -23.152 1.00 16.21 314 PRO D O 1
ATOM 5280 N N . ASP C 1 321 ? 59.942 -10.895 -22.398 1.00 11.53 315 ASP D N 1
ATOM 5281 C CA . ASP C 1 321 ? 59.418 -9.972 -23.414 1.00 11.23 315 ASP D CA 1
ATOM 5282 C C . ASP C 1 321 ? 59.338 -8.542 -22.867 1.00 14.33 315 ASP D C 1
ATOM 5283 O O . ASP C 1 321 ? 58.899 -7.621 -23.563 1.00 14.42 315 ASP D O 1
ATOM 5288 N N . ASP C 1 322 ? 59.748 -8.362 -21.613 1.00 8.13 316 ASP D N 1
ATOM 5289 C CA . ASP C 1 322 ? 59.669 -7.045 -20.977 1.00 6.76 316 ASP D CA 1
ATOM 5290 C C . ASP C 1 322 ? 60.891 -6.731 -20.101 1.00 8.68 316 ASP D C 1
ATOM 5291 O O . ASP C 1 322 ? 60.765 -6.234 -18.972 1.00 7.40 316 ASP D O 1
ATOM 5296 N N . GLU C 1 323 ? 62.067 -7.019 -20.646 1.00 2.75 317 GLU D N 1
ATOM 5297 C CA . GLU C 1 323 ? 63.333 -6.706 -19.987 1.00 1.00 317 GLU D CA 1
ATOM 5298 C C . GLU C 1 323 ? 64.203 -6.161 -21.108 1.00 4.54 317 GLU D C 1
ATOM 5299 O O . GLU C 1 323 ? 65.063 -6.835 -21.658 1.00 4.02 317 GLU D O 1
ATOM 5305 N N . PRO C 1 324 ? 63.877 -4.943 -21.513 1.00 4.80 318 PRO D N 1
ATOM 5306 C CA . PRO C 1 324 ? 64.530 -4.275 -22.644 1.00 4.09 318 PRO D CA 1
ATOM 5307 C C . PRO C 1 324 ? 66.035 -4.030 -22.550 1.00 6.27 318 PRO D C 1
ATOM 5308 O O . PRO C 1 324 ? 66.582 -3.802 -21.470 1.00 4.86 318 PRO D O 1
ATOM 5312 N N . VAL C 1 325 ? 66.677 -3.983 -23.715 1.00 5.09 319 VAL D N 1
ATOM 5313 C CA . VAL C 1 325 ? 68.084 -3.622 -23.833 1.00 4.50 319 VAL D CA 1
ATOM 5314 C C . VAL C 1 325 ? 68.168 -2.188 -24.379 1.00 7.58 319 VAL D C 1
ATOM 5315 O O . VAL C 1 325 ? 67.179 -1.651 -24.884 1.00 7.36 319 VAL D O 1
ATOM 5319 N N . ALA C 1 326 ? 69.345 -1.574 -24.258 1.00 3.41 320 ALA D N 1
ATOM 5320 C CA . ALA C 1 326 ? 69.552 -0.189 -24.676 1.00 2.87 320 ALA D CA 1
ATOM 5321 C C . ALA C 1 326 ? 70.035 -0.037 -26.125 1.00 8.66 320 ALA D C 1
ATOM 5322 O O . ALA C 1 326 ? 70.661 -0.948 -26.679 1.00 5.81 320 ALA D O 1
ATOM 5324 N N . ASP C 1 327 ? 69.824 1.145 -26.702 1.00 9.26 321 ASP D N 1
ATOM 5325 C CA . ASP C 1 327 ? 70.378 1.434 -28.026 1.00 12.05 321 ASP D CA 1
ATOM 5326 C C . ASP C 1 327 ? 71.889 1.427 -27.776 1.00 18.66 321 ASP D C 1
ATOM 5327 O O . ASP C 1 327 ? 72.322 1.505 -26.623 1.00 16.62 321 ASP D O 1
ATOM 5332 N N . PRO C 1 328 ? 72.696 1.325 -28.834 1.00 17.71 322 PRO D N 1
ATOM 5333 C CA . PRO C 1 328 ? 74.162 1.317 -28.657 1.00 16.36 322 PRO D CA 1
ATOM 5334 C C . PRO C 1 328 ? 74.646 2.696 -28.176 1.00 14.38 322 PRO D C 1
ATOM 5335 O O . PRO C 1 328 ? 74.078 3.713 -28.562 1.00 14.19 322 PRO D O 1
ATOM 5339 N N . TYR C 1 329 ? 75.642 2.718 -27.282 1.00 7.89 323 TYR D N 1
ATOM 5340 C CA . TYR C 1 329 ? 76.159 3.964 -26.655 1.00 6.97 323 TYR D CA 1
ATOM 5341 C C . TYR C 1 329 ? 77.581 4.209 -27.121 1.00 9.22 323 TYR D C 1
ATOM 5342 O O . TYR C 1 329 ? 78.450 3.414 -26.825 1.00 7.07 323 TYR D O 1
ATOM 5351 N N . ASP C 1 330 ? 77.798 5.282 -27.869 1.00 8.86 324 ASP D N 1
ATOM 5352 C CA . ASP C 1 330 ? 79.139 5.514 -28.377 1.00 7.80 324 ASP D CA 1
ATOM 5353 C C . ASP C 1 330 ? 80.116 6.102 -27.367 1.00 8.52 324 ASP D C 1
ATOM 5354 O O . ASP C 1 330 ? 79.991 7.250 -26.946 1.00 5.69 324 ASP D O 1
ATOM 5359 N N . GLN C 1 331 ? 81.037 5.251 -26.929 1.00 7.56 325 GLN D N 1
ATOM 5360 C CA . GLN C 1 331 ? 82.006 5.633 -25.886 1.00 8.77 325 GLN D CA 1
ATOM 5361 C C . GLN C 1 331 ? 83.366 5.997 -26.444 1.00 14.04 325 GLN D C 1
ATOM 5362 O O . GLN C 1 331 ? 84.356 6.072 -25.721 1.00 14.51 325 GLN D O 1
ATOM 5368 N N . SER C 1 332 ? 83.411 6.192 -27.752 1.00 9.69 326 SER D N 1
ATOM 5369 C CA . SER C 1 332 ? 84.649 6.563 -28.412 1.00 10.59 326 SER D CA 1
ATOM 5370 C C . SER C 1 332 ? 85.265 7.868 -27.898 1.00 14.23 326 SER D C 1
ATOM 5371 O O . SER C 1 332 ? 86.469 8.060 -28.006 1.00 15.57 326 SER D O 1
ATOM 5374 N N . PHE C 1 333 ? 84.450 8.762 -27.347 1.00 8.10 327 PHE D N 1
ATOM 5375 C CA . PHE C 1 333 ? 84.957 10.049 -26.857 1.00 5.80 327 PHE D CA 1
ATOM 5376 C C . PHE C 1 333 ? 86.009 9.850 -25.788 1.00 8.44 327 PHE D C 1
ATOM 5377 O O . PHE C 1 333 ? 86.858 10.707 -25.596 1.00 7.33 327 PHE D O 1
ATOM 5385 N N . GLU C 1 334 ? 85.926 8.729 -25.076 1.00 7.02 328 GLU D N 1
ATOM 5386 C CA . GLU C 1 334 ? 86.849 8.429 -23.972 1.00 7.57 328 GLU D CA 1
ATOM 5387 C C . GLU C 1 334 ? 88.319 8.397 -24.406 1.00 12.00 328 GLU D C 1
ATOM 5388 O O . GLU C 1 334 ? 89.220 8.577 -23.585 1.00 10.46 328 GLU D O 1
ATOM 5394 N N . SER C 1 335 ? 88.547 8.175 -25.699 1.00 10.77 329 SER D N 1
ATOM 5395 C CA . SER C 1 335 ? 89.891 8.074 -26.272 1.00 10.77 329 SER D CA 1
ATOM 5396 C C . SER C 1 335 ? 90.311 9.358 -26.980 1.00 15.99 329 SER D C 1
ATOM 5397 O O . SER C 1 335 ? 91.377 9.415 -27.590 1.00 16.42 329 SER D O 1
ATOM 5400 N N . ARG C 1 336 ? 89.457 10.377 -26.947 1.00 11.48 330 ARG D N 1
ATOM 5401 C CA . ARG C 1 336 ? 89.808 11.640 -27.568 1.00 9.02 330 ARG D CA 1
ATOM 5402 C C . ARG C 1 336 ? 90.679 12.441 -26.594 1.00 13.96 330 ARG D C 1
ATOM 5403 O O . ARG C 1 336 ? 90.577 12.306 -25.375 1.00 13.46 330 ARG D O 1
ATOM 5411 N N . ASP C 1 337 ? 91.599 13.214 -27.148 1.00 11.06 331 ASP D N 1
ATOM 5412 C CA . ASP C 1 337 ? 92.531 13.981 -26.344 1.00 10.94 331 ASP D CA 1
ATOM 5413 C C . ASP C 1 337 ? 92.299 15.404 -26.778 1.00 10.64 331 ASP D C 1
ATOM 5414 O O . ASP C 1 337 ? 92.726 15.797 -27.848 1.00 9.54 331 ASP D O 1
ATOM 5419 N N . LEU C 1 338 ? 91.476 16.131 -26.021 1.00 7.17 332 LEU D N 1
ATOM 5420 C CA . LEU C 1 338 ? 91.066 17.472 -26.424 1.00 6.13 332 LEU D CA 1
ATOM 5421 C C . LEU C 1 338 ? 91.379 18.557 -25.401 1.00 11.34 332 LEU D C 1
ATOM 5422 O O . LEU C 1 338 ? 91.701 18.273 -24.253 1.00 11.36 332 LEU D O 1
ATOM 5427 N N . LEU C 1 339 ? 91.228 19.796 -25.834 1.00 10.23 333 LEU D N 1
ATOM 5428 C CA . LEU C 1 339 ? 91.408 20.971 -24.992 1.00 11.90 333 LEU D CA 1
ATOM 5429 C C . LEU C 1 339 ? 90.191 21.131 -24.076 1.00 16.92 333 LEU D C 1
ATOM 5430 O O . LEU C 1 339 ? 89.112 20.605 -24.368 1.00 16.27 333 LEU D O 1
ATOM 5435 N N . ILE C 1 340 ? 90.340 21.947 -23.034 1.00 11.98 334 ILE D N 1
ATOM 5436 C CA . ILE C 1 340 ? 89.231 22.248 -22.122 1.00 10.78 334 ILE D CA 1
ATOM 5437 C C . ILE C 1 340 ? 88.052 22.841 -22.929 1.00 11.19 334 ILE D C 1
ATOM 5438 O O . ILE C 1 340 ? 86.896 22.416 -22.790 1.00 11.04 334 ILE D O 1
ATOM 5443 N N . ASP C 1 341 ? 88.364 23.810 -23.781 1.00 6.06 335 ASP D N 1
ATOM 5444 C CA . ASP C 1 341 ? 87.352 24.500 -24.610 1.00 5.53 335 ASP D CA 1
ATOM 5445 C C . ASP C 1 341 ? 86.628 23.609 -25.617 1.00 8.00 335 ASP D C 1
ATOM 5446 O O . ASP C 1 341 ? 85.510 23.913 -26.010 1.00 5.76 335 ASP D O 1
ATOM 5451 N N . GLU C 1 342 ? 87.293 22.542 -26.058 1.00 5.76 336 GLU D N 1
ATOM 5452 C CA . GLU C 1 342 ? 86.684 21.588 -26.992 1.00 5.05 336 GLU D CA 1
ATOM 5453 C C . GLU C 1 342 ? 85.729 20.680 -26.209 1.00 7.72 336 GLU D C 1
ATOM 5454 O O . GLU C 1 342 ? 84.623 20.430 -26.664 1.00 6.04 336 GLU D O 1
ATOM 5460 N N . TRP C 1 343 ? 86.136 20.258 -25.007 1.00 5.58 337 TRP D N 1
ATOM 5461 C CA . TRP C 1 343 ? 85.266 19.491 -24.105 1.00 6.08 337 TRP D CA 1
ATOM 5462 C C . TRP C 1 343 ? 84.079 20.395 -23.681 1.00 9.50 337 TRP D C 1
ATOM 5463 O O . TRP C 1 343 ? 82.928 19.956 -23.658 1.00 7.54 337 TRP D O 1
ATOM 5474 N N . LYS C 1 344 ? 84.351 21.671 -23.410 1.00 6.56 338 LYS D N 1
ATOM 5475 C CA . LYS C 1 344 ? 83.282 22.597 -23.033 1.00 5.87 338 LYS D CA 1
ATOM 5476 C C . LYS C 1 344 ? 82.287 22.768 -24.175 1.00 8.44 338 LYS D C 1
ATOM 5477 O O . LYS C 1 344 ? 81.069 22.823 -23.953 1.00 5.23 338 LYS D O 1
ATOM 5483 N N . SER C 1 345 ? 82.822 22.916 -25.388 1.00 5.76 339 SER D N 1
ATOM 5484 C CA . SER C 1 345 ? 82.009 23.098 -26.579 1.00 6.38 339 SER D CA 1
ATOM 5485 C C . SER C 1 345 ? 81.120 21.872 -26.827 1.00 7.83 339 SER D C 1
ATOM 5486 O O . SER C 1 345 ? 79.968 22.008 -27.187 1.00 6.89 339 SER D O 1
ATOM 5489 N N . LEU C 1 346 ? 81.707 20.688 -26.669 1.00 4.77 340 LEU D N 1
ATOM 5490 C CA . LEU C 1 346 ? 81.018 19.411 -26.834 1.00 3.83 340 LEU D CA 1
ATOM 5491 C C . LEU C 1 346 ? 79.842 19.302 -25.837 1.00 6.45 340 LEU D C 1
ATOM 5492 O O . LEU C 1 346 ? 78.761 18.831 -26.178 1.00 3.44 340 LEU D O 1
ATOM 5497 N N . THR C 1 347 ? 80.086 19.720 -24.600 1.00 5.91 341 THR D N 1
ATOM 5498 C CA . THR C 1 347 ? 79.076 19.704 -23.540 1.00 5.10 341 THR D CA 1
ATOM 5499 C C . THR C 1 347 ? 77.942 20.669 -23.902 1.00 5.87 341 THR D C 1
ATOM 5500 O O . THR C 1 347 ? 76.760 20.348 -23.785 1.00 2.78 341 THR D O 1
ATOM 5504 N N . TYR C 1 348 ? 78.323 21.839 -24.402 1.00 2.45 342 TYR D N 1
ATOM 5505 C CA . TYR C 1 348 ? 77.358 22.843 -24.800 1.00 1.63 342 TYR D CA 1
ATOM 5506 C C . TYR C 1 348 ? 76.458 22.335 -25.929 1.00 5.02 342 TYR D C 1
ATOM 5507 O O . TYR C 1 348 ? 75.256 22.586 -25.932 1.00 4.38 342 TYR D O 1
ATOM 5516 N N . ASP C 1 349 ? 77.039 21.624 -26.892 1.00 1.40 343 ASP D N 1
ATOM 5517 C CA . ASP C 1 349 ? 76.251 21.059 -27.987 1.00 1.90 343 ASP D CA 1
ATOM 5518 C C . ASP C 1 349 ? 75.234 20.047 -27.460 1.00 4.99 343 ASP D C 1
ATOM 5519 O O . ASP C 1 349 ? 74.148 19.910 -28.016 1.00 3.51 343 ASP D O 1
ATOM 5524 N N . GLU C 1 350 ? 75.640 19.265 -26.463 1.00 1.00 344 GLU D N 1
ATOM 5525 C CA . GLU C 1 350 ? 74.772 18.222 -25.875 1.00 1.00 344 GLU D CA 1
ATOM 5526 C C . GLU C 1 350 ? 73.634 18.806 -25.022 1.00 4.69 344 GLU D C 1
ATOM 5527 O O . GLU C 1 350 ? 72.564 18.195 -24.863 1.00 5.53 344 GLU D O 1
ATOM 5533 N N . VAL C 1 351 ? 73.850 20.004 -24.492 1.00 2.26 345 VAL D N 1
ATOM 5534 C CA . VAL C 1 351 ? 72.820 20.692 -23.730 1.00 1.73 345 VAL D CA 1
ATOM 5535 C C . VAL C 1 351 ? 71.782 21.154 -24.729 1.00 7.41 345 VAL D C 1
ATOM 5536 O O . VAL C 1 351 ? 70.575 20.966 -24.538 1.00 7.83 345 VAL D O 1
ATOM 5540 N N . ILE C 1 352 ? 72.268 21.721 -25.829 1.00 4.08 346 ILE D N 1
ATOM 5541 C CA . ILE C 1 352 ? 71.397 22.264 -26.863 1.00 3.83 346 ILE D CA 1
ATOM 5542 C C . ILE C 1 352 ? 70.604 21.210 -27.608 1.00 5.20 346 ILE D C 1
ATOM 5543 O O . ILE C 1 352 ? 69.519 21.488 -28.055 1.00 5.74 346 ILE D O 1
ATOM 5548 N N . SER C 1 353 ? 71.207 20.058 -27.880 1.00 1.99 347 SER D N 1
ATOM 5549 C CA . SER C 1 353 ? 70.535 19.044 -28.674 1.00 2.39 347 SER D CA 1
ATOM 5550 C C . SER C 1 353 ? 69.564 18.179 -27.846 1.00 7.37 347 SER D C 1
ATOM 5551 O O . SER C 1 353 ? 68.875 17.315 -28.386 1.00 6.11 347 SER D O 1
ATOM 5554 N N . PHE C 1 354 ? 69.517 18.423 -26.540 1.00 3.93 348 PHE D N 1
ATOM 5555 C CA . PHE C 1 354 ? 68.691 17.625 -25.641 1.00 3.53 348 PHE D CA 1
ATOM 5556 C C . PHE C 1 354 ? 67.197 17.719 -25.966 1.00 9.63 348 PHE D C 1
ATOM 5557 O O . PHE C 1 354 ? 66.638 18.810 -25.991 1.00 9.33 348 PHE D O 1
ATOM 5565 N N . VAL C 1 355 ? 66.550 16.563 -26.083 1.00 8.56 349 VAL D N 1
ATOM 5566 C CA . VAL C 1 355 ? 65.085 16.480 -26.262 1.00 8.91 349 VAL D CA 1
ATOM 5567 C C . VAL C 1 355 ? 64.510 15.812 -25.004 1.00 14.30 349 VAL D C 1
ATOM 5568 O O . VAL C 1 355 ? 64.875 14.685 -24.685 1.00 14.03 349 VAL D O 1
ATOM 5572 N N . PRO C 1 356 ? 63.612 16.489 -24.299 1.00 13.16 350 PRO D N 1
ATOM 5573 C CA . PRO C 1 356 ? 63.002 15.913 -23.092 1.00 12.86 350 PRO D CA 1
ATOM 5574 C C . PRO C 1 356 ? 62.061 14.756 -23.414 1.00 19.30 350 PRO D C 1
ATOM 5575 O O . PRO C 1 356 ? 61.595 14.614 -24.538 1.00 16.33 350 PRO D O 1
ATOM 5579 N N . PRO C 1 357 ? 61.759 13.941 -22.408 1.00 21.16 351 PRO D N 1
ATOM 5580 C CA . PRO C 1 357 ? 60.805 12.849 -22.584 1.00 22.39 351 PRO D CA 1
ATOM 5581 C C . PRO C 1 357 ? 59.384 13.432 -22.570 1.00 30.24 351 PRO D C 1
ATOM 5582 O O . PRO C 1 357 ? 59.170 14.569 -22.129 1.00 28.58 351 PRO D O 1
ATOM 5586 N N . PRO C 1 358 ? 58.427 12.644 -23.046 1.00 31.67 352 PRO D N 1
ATOM 5587 C CA . PRO C 1 358 ? 57.026 13.058 -23.105 1.00 32.53 352 PRO D CA 1
ATOM 5588 C C . PRO C 1 358 ? 56.389 13.118 -21.727 1.00 38.52 352 PRO D C 1
ATOM 5589 O O . PRO C 1 358 ? 56.768 12.352 -20.832 1.00 37.80 352 PRO D O 1
ATOM 5593 N N . LEU C 1 359 ? 55.410 14.012 -21.573 1.00 37.93 353 LEU D N 1
ATOM 5594 C CA . LEU C 1 359 ? 54.629 14.099 -20.339 1.00 38.81 353 LEU D CA 1
ATOM 5595 C C . LEU C 1 359 ? 53.875 12.766 -20.304 1.00 45.56 353 LEU D C 1
ATOM 5596 O O . LEU C 1 359 ? 52.906 12.569 -21.042 1.00 45.73 353 LEU D O 1
ATOM 5597 N N . ASP C 1 360 ? 54.410 11.816 -19.541 1.00 43.48 354 ASP D N 1
ATOM 5598 C CA . ASP C 1 360 ? 53.865 10.463 -19.485 1.00 43.92 354 ASP D CA 1
ATOM 5599 C C . ASP C 1 360 ? 52.545 10.378 -18.732 1.00 49.78 354 ASP D C 1
ATOM 5600 O O . ASP C 1 360 ? 52.434 9.671 -17.734 1.00 49.99 354 ASP D O 1
ATOM 5602 N N . GLN C 1 361 ? 51.544 11.096 -19.228 1.00 47.73 355 GLN D N 1
ATOM 5603 C CA . GLN C 1 361 ? 50.231 11.136 -18.600 1.00 52.46 355 GLN D CA 1
ATOM 5604 C C . GLN C 1 361 ? 49.878 12.594 -18.332 1.00 65.49 355 GLN D C 1
ATOM 5605 O O . GLN C 1 361 ? 50.517 13.471 -18.957 1.00 64.27 355 GLN D O 1
ATOM 5606 N N . ILE D 2 1 ? 60.478 6.757 4.452 1.00 21.82 1370 ILE F N 1
ATOM 5607 C CA . ILE D 2 1 ? 59.185 6.205 4.060 1.00 21.39 1370 ILE F CA 1
ATOM 5608 C C . ILE D 2 1 ? 59.124 4.695 4.255 1.00 21.45 1370 ILE F C 1
ATOM 5609 O O . ILE D 2 1 ? 60.136 4.043 4.491 1.00 19.46 1370 ILE F O 1
ATOM 5614 N N . LYS D 2 2 ? 57.926 4.142 4.151 1.00 17.67 1371 LYS F N 1
ATOM 5615 C CA . LYS D 2 2 ? 57.752 2.718 4.336 1.00 17.01 1371 LYS F CA 1
ATOM 5616 C C . LYS D 2 2 ? 57.157 2.144 3.083 1.00 17.34 1371 LYS F C 1
ATOM 5617 O O . LYS D 2 2 ? 56.252 2.733 2.517 1.00 17.32 1371 LYS F O 1
ATOM 5623 N N . ILE D 2 3 ? 57.740 1.047 2.609 1.00 12.08 1372 ILE F N 1
ATOM 5624 C CA . ILE D 2 3 ? 57.264 0.372 1.418 1.00 11.25 1372 ILE F CA 1
ATOM 5625 C C . ILE D 2 3 ? 56.036 -0.437 1.828 1.00 12.12 1372 ILE F C 1
ATOM 5626 O O . ILE D 2 3 ? 56.051 -1.115 2.864 1.00 9.32 1372 ILE F O 1
ATOM 5631 N N . LYS D 2 4 ? 54.981 -0.376 1.016 1.00 7.16 1373 LYS F N 1
ATOM 5632 C CA . LYS D 2 4 ? 53.801 -1.174 1.292 1.00 6.21 1373 LYS F CA 1
ATOM 5633 C C . LYS D 2 4 ? 54.157 -2.659 1.098 1.00 12.10 1373 LYS F C 1
ATOM 5634 O O . LYS D 2 4 ? 55.146 -3.004 0.435 1.00 8.52 1373 LYS F O 1
ATOM 5640 N N . LYS D 2 5 ? 53.308 -3.530 1.636 1.00 13.10 1374 LYS F N 1
ATOM 5641 C CA . LYS D 2 5 ? 53.425 -4.970 1.433 1.00 13.67 1374 LYS F CA 1
ATOM 5642 C C . LYS D 2 5 ? 53.262 -5.135 -0.074 1.00 19.01 1374 LYS F C 1
ATOM 5643 O O . LYS D 2 5 ? 52.481 -4.408 -0.674 1.00 17.35 1374 LYS F O 1
ATOM 5649 N N . ILE D 2 6 ? 54.008 -6.051 -0.693 1.00 18.74 1375 ILE F N 1
ATOM 5650 C CA . ILE D 2 6 ? 53.907 -6.236 -2.145 1.00 19.00 1375 ILE F CA 1
ATOM 5651 C C . ILE D 2 6 ? 52.462 -6.432 -2.616 1.00 19.56 1375 ILE F C 1
ATOM 5652 O O . ILE D 2 6 ? 52.088 -5.898 -3.643 1.00 17.79 1375 ILE F O 1
ATOM 5657 N N . GLU D 2 7 ? 51.645 -7.119 -1.812 1.00 16.34 1376 GLU F N 1
ATOM 5658 C CA . GLU D 2 7 ? 50.231 -7.336 -2.135 1.00 16.83 1376 GLU F CA 1
ATOM 5659 C C . GLU D 2 7 ? 49.448 -6.035 -2.285 1.00 17.23 1376 GLU F C 1
ATOM 5660 O O . GLU D 2 7 ? 48.566 -5.937 -3.141 1.00 16.58 1376 GLU F O 1
ATOM 5666 N N . ASP D 2 8 ? 49.785 -5.050 -1.448 1.00 11.84 1377 ASP F N 1
ATOM 5667 C CA . ASP D 2 8 ? 49.128 -3.745 -1.424 1.00 11.28 1377 ASP F CA 1
ATOM 5668 C C . ASP D 2 8 ? 49.774 -2.789 -2.424 1.00 15.26 1377 ASP F C 1
ATOM 5669 O O . ASP D 2 8 ? 49.175 -1.785 -2.806 1.00 14.60 1377 ASP F O 1
ATOM 5674 N N . ALA D 2 9 ? 51.019 -3.073 -2.798 1.00 12.66 1378 ALA F N 1
ATOM 5675 C CA . ALA D 2 9 ? 51.744 -2.220 -3.747 1.00 12.79 1378 ALA F CA 1
ATOM 5676 C C . ALA D 2 9 ? 51.157 -2.286 -5.151 1.00 16.79 1378 ALA F C 1
ATOM 5677 O O . ALA D 2 9 ? 50.743 -3.344 -5.627 1.00 16.60 1378 ALA F O 1
ATOM 5679 N N . SER D 2 10 ? 51.150 -1.142 -5.814 1.00 14.02 1379 SER F N 1
ATOM 5680 C CA . SER D 2 10 ? 50.664 -1.059 -7.182 1.00 14.32 1379 SER F CA 1
ATOM 5681 C C . SER D 2 10 ? 51.525 -0.085 -7.972 1.00 13.75 1379 SER F C 1
ATOM 5682 O O . SER D 2 10 ? 51.801 1.027 -7.529 1.00 12.75 1379 SER F O 1
ATOM 5685 N N . ASN D 2 11 ? 52.001 -0.559 -9.111 1.00 8.80 1380 ASN F N 1
ATOM 5686 C CA . ASN D 2 11 ? 52.853 0.207 -10.002 1.00 8.58 1380 ASN F CA 1
ATOM 5687 C C . ASN D 2 11 ? 52.803 -0.471 -11.358 1.00 12.26 1380 ASN F C 1
ATOM 5688 O O . ASN D 2 11 ? 52.320 -1.591 -11.478 1.00 10.42 1380 ASN F O 1
ATOM 5693 N N . PRO D 2 12 ? 53.219 0.254 -12.389 1.00 12.44 1381 PRO F N 1
ATOM 5694 C CA . PRO D 2 12 ? 53.147 -0.245 -13.767 1.00 12.32 1381 PRO F CA 1
ATOM 5695 C C . PRO D 2 12 ? 53.826 -1.603 -14.012 1.00 15.01 1381 PRO F C 1
ATOM 5696 O O . PRO D 2 12 ? 53.303 -2.442 -14.750 1.00 14.57 1381 PRO F O 1
ATOM 5700 N N . LEU D 2 13 ? 54.996 -1.815 -13.415 1.00 9.99 1382 LEU F N 1
ATOM 5701 C CA . LEU D 2 13 ? 55.714 -3.090 -13.584 1.00 9.29 1382 LEU F CA 1
ATOM 5702 C C . LEU D 2 13 ? 54.914 -4.232 -12.924 1.00 8.70 1382 LEU F C 1
ATOM 5703 O O . LEU D 2 13 ? 54.737 -5.313 -13.510 1.00 6.03 1382 LEU F O 1
ATOM 5708 N N . LEU D 2 14 ? 54.465 -4.004 -11.693 1.00 6.52 1383 LEU F N 1
ATOM 5709 C CA . LEU D 2 14 ? 53.670 -5.029 -10.973 1.00 8.11 1383 LEU F CA 1
ATOM 5710 C C . LEU D 2 14 ? 52.369 -5.353 -11.733 1.00 16.09 1383 LEU F C 1
ATOM 5711 O O . LEU D 2 14 ? 51.998 -6.518 -11.848 1.00 16.27 1383 LEU F O 1
ATOM 5716 N N . LEU D 2 15 ? 51.704 -4.339 -12.289 1.00 15.28 1384 LEU F N 1
ATOM 5717 C CA . LEU D 2 15 ? 50.480 -4.615 -13.047 1.00 17.08 1384 LEU F CA 1
ATOM 5718 C C . LEU D 2 15 ? 50.681 -5.377 -14.342 1.00 21.91 1384 LEU F C 1
ATOM 5719 O O . LEU D 2 15 ? 49.908 -6.286 -14.646 1.00 22.80 1384 LEU F O 1
ATOM 5724 N N . LYS D 2 16 ? 51.754 -5.063 -15.069 1.00 17.59 1385 LYS F N 1
ATOM 5725 C CA . LYS D 2 16 ? 52.089 -5.802 -16.286 1.00 16.32 1385 LYS F CA 1
ATOM 5726 C C . LYS D 2 16 ? 52.283 -7.253 -15.875 1.00 20.88 1385 LYS F C 1
ATOM 5727 O O . LYS D 2 16 ? 51.686 -8.156 -16.450 1.00 21.32 1385 LYS F O 1
ATOM 5733 N N . ARG D 2 17 ? 53.150 -7.462 -14.879 1.00 16.62 1386 ARG F N 1
ATOM 5734 C CA . ARG D 2 17 ? 53.471 -8.797 -14.393 1.00 16.11 1386 ARG F CA 1
ATOM 5735 C C . ARG D 2 17 ? 52.229 -9.558 -13.910 1.00 24.02 1386 ARG F C 1
ATOM 5736 O O . ARG D 2 17 ? 52.164 -10.784 -14.010 1.00 21.90 1386 ARG F O 1
ATOM 5744 N N . ARG D 2 18 ? 51.264 -8.830 -13.346 1.00 24.43 1387 ARG F N 1
ATOM 5745 C CA . ARG D 2 18 ? 50.048 -9.458 -12.834 1.00 25.50 1387 ARG F CA 1
ATOM 5746 C C . ARG D 2 18 ? 49.028 -9.678 -13.951 1.00 33.77 1387 ARG F C 1
ATOM 5747 O O . ARG D 2 18 ? 48.505 -10.780 -14.111 1.00 34.44 1387 ARG F O 1
ATOM 5755 N N . LYS D 2 19 ? 48.782 -8.635 -14.737 1.00 33.67 1388 LYS F N 1
ATOM 5756 C CA . LYS D 2 19 ? 47.856 -8.706 -15.862 1.00 35.23 1388 LYS F CA 1
ATOM 5757 C C . LYS D 2 19 ? 48.367 -9.672 -16.928 1.00 42.20 1388 LYS F C 1
ATOM 5758 O O . LYS D 2 19 ? 47.796 -9.769 -18.013 1.00 43.31 1388 LYS F O 1
ATOM 5764 N N . LYS D 2 20 ? 49.431 -10.397 -16.605 1.00 39.08 1389 LYS F N 1
ATOM 5765 C CA . LYS D 2 20 ? 50.011 -11.373 -17.521 1.00 39.08 1389 LYS F CA 1
ATOM 5766 C C . LYS D 2 20 ? 50.037 -12.760 -16.882 1.00 44.81 1389 LYS F C 1
ATOM 5767 O O . LYS D 2 20 ? 50.074 -13.778 -17.579 1.00 44.27 1389 LYS F O 1
ATOM 5773 N N . ALA D 2 21 ? 50.028 -12.789 -15.553 1.00 42.27 1390 ALA F N 1
ATOM 5774 C CA . ALA D 2 21 ? 50.002 -14.046 -14.811 1.00 42.06 1390 ALA F CA 1
ATOM 5775 C C . ALA D 2 21 ? 48.554 -14.544 -14.796 1.00 45.87 1390 ALA F C 1
ATOM 5776 O O . ALA D 2 21 ? 48.288 -15.720 -14.546 1.00 45.57 1390 ALA F O 1
ATOM 5778 N N . ARG D 2 22 ? 47.626 -13.637 -15.099 1.00 41.99 1391 ARG F N 1
ATOM 5779 C CA . ARG D 2 22 ? 46.207 -13.977 -15.188 1.00 41.70 1391 ARG F CA 1
ATOM 5780 C C . ARG D 2 22 ? 46.031 -14.765 -16.485 1.00 46.22 1391 ARG F C 1
ATOM 5781 O O . ARG D 2 22 ? 45.224 -15.698 -16.560 1.00 47.18 1391 ARG F O 1
ATOM 5783 N N . ALA D 2 23 ? 46.852 -14.422 -17.476 1.00 42.08 1392 ALA F N 1
ATOM 5784 C CA . ALA D 2 23 ? 46.909 -15.141 -18.746 1.00 41.41 1392 ALA F CA 1
ATOM 5785 C C . ALA D 2 23 ? 47.675 -16.429 -18.443 1.00 46.20 1392 ALA F C 1
ATOM 5786 O O . ALA D 2 23 ? 48.612 -16.801 -19.153 1.00 46.73 1392 ALA F O 1
ATOM 5788 N N . LEU D 2 24 ? 47.293 -17.067 -17.338 1.00 42.47 1393 LEU F N 1
ATOM 5789 C CA . LEU D 2 24 ? 47.926 -18.288 -16.846 1.00 42.22 1393 LEU F CA 1
ATOM 5790 C C . LEU D 2 24 ? 48.254 -19.299 -17.943 1.00 60.46 1393 LEU F C 1
ATOM 5791 O O . LEU D 2 24 ? 47.794 -19.122 -19.091 1.00 63.03 1393 LEU F O 1
#

C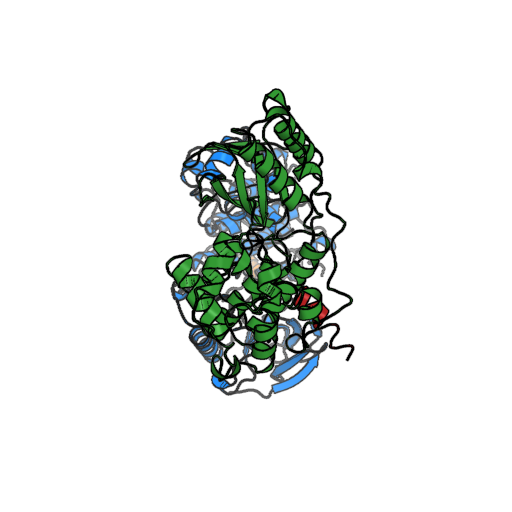ATH classification: 3.30.200.20 (+1 more: 1.10.510.10)

Organism: Homo sapiens (NCBI:txid9606)

B-factor: mean 16.06, std 13.53, range [1.0, 97.62]

Sequence (726 aa):
ERPTFYRQELNKTIWEVPERYQNLSPVGSGAYGSVCAAFDTKTGLRVAVKKLSRPFQSIIHAKRTYRELRLLKHMKHENVIGLLDVFTPARSLEEFNDVYLVTHLMGADLNNIVKCQKLTDDHVQFLIYQILRGLKYIHSADIIHRDLKPSNLAVNEDCELKILDFGLARATRWYRAPEIMLNWMHYNQTVDIWSVGCIMAELLTGRTLFPGTDHIDQLKLILRLVGTPGAELLKKISSESARNYIQSLTQMPKMNFANVFIGANPLAVDLLEKMLVLDSDKRITAAQALAHAYFAQYHDPDDEPVADPYDQSFESRDLLIDEWKSLTYDEVISFVPPPIKIKKIEDASNPLLLKRRKKARALRPTFYRQELNKTIWEVPERYQNLSPVGSGAYGSVCAAFDTKTGLRVAVKKLSRPFQSIIHAKRTYRELRLLKHMKHENVIGLLDVFTPARSLEEFNDVYLVTHLMGADLNNIVKCQKLTDDHVQFLIYQILRGLKYIHSADIIHRDLKPSNLAVNEDCELKILDFGLARRWYRAPEIMLNWMHYNQTVDIWSVGCIMAELLTGRTLFPGTDHIDQLKLILRLVGTPGAELLKKISSESARNYIQSLTQMPKMNFANVFIGANPLAVDLLEKMLVLDSDKRITAAQALAHAYFAQYHDPDDEPVADPYDQSFESRDLLIDEWKSLTYDEVISFVPPPLDQIKIKKIEDASNPLLLKRRKKARAL

GO terms:
  GO:0038066 p38MAPK cascade (P, IDA)
  GO:0005829 cytosol (C, IDA)
  GO:0031098 stress-activated protein kinase signaling cascade (P, IDA)
  GO:1900015 regulation of cytokine production involved in inflammatory response (P, IDA)
  GO:0031281 positive regulation of cyclase activity (P, IMP)
  GO:0010628 positive regulation of gene expression (P, IGI)
  GO:0071222 cellular response to lipopolysaccharide (P, IDA)
  GO:0004674 protein serine/threonine kinase activity (F, IDA)
  GO:0004707 MAP kinase activity (F, IDA)
  GO:0051403 stress-activated MAPK cascade (P, IDA)
  GO:0071493 cellular response to UV-B (P, IDA)
  GO:0005634 nucleus (C, EXP)
  GO:0005737 cytoplasm (C, EXP)
  GO:0106310 protein serine kinase activity (F, EXP)
  GO:0070935 3'-UTR-mediated mRNA stabilization (P, TAS)
  GO:0005515 protein binding (F, IPI)
  GO:0019903 protein phosphatase binding (F, IPI)
  GO:0004708 MAP kinase kinase activity (F, TAS)
  GO:0006935 chemotaxis (P, TAS)
  GO:0007165 signal transduction (P, TAS)